Protein AF-A0A6G0AC43-F1 (afdb_monomer)

Solvent-accessible surface area (backbone atoms only — not comparable to full-atom values): 25294 Å² total; per-residue (Å²): 133,87,81,81,83,85,81,82,86,88,82,88,82,82,86,82,89,77,84,90,79,89,85,83,90,79,95,72,93,71,85,92,73,84,80,73,74,79,72,79,78,77,45,27,31,45,36,42,56,58,50,73,42,46,44,82,38,72,40,76,48,42,29,28,39,41,30,72,65,72,34,21,31,39,35,32,30,38,37,45,42,94,38,42,43,80,43,85,93,41,69,48,79,41,47,61,76,77,51,50,76,48,77,45,74,78,47,94,45,34,39,37,39,36,33,37,27,92,76,56,50,52,46,56,79,47,60,51,62,37,39,38,38,39,24,43,30,47,45,67,62,46,78,41,64,35,46,71,43,80,71,42,33,20,28,80,86,68,47,71,59,60,66,47,76,42,65,30,37,42,35,36,32,17,26,33,78,44,62,75,50,64,49,75,72,46,78,38,43,42,88,46,70,51,78,43,80,42,58,42,32,19,78,22,74,27,69,31,45,35,68,42,65,45,41,84,38,90,47,38,40,56,72,53,78,72,68,44,79,33,49,54,70,33,70,48,78,35,41,33,35,40,44,45,76,61,68,45,81,47,75,47,43,37,44,31,34,45,67,26,72,86,51,57,65,37,65,27,41,37,38,34,30,24,38,65,66,18,37,41,31,42,50,67,44,67,36,37,45,68,36,79,29,72,45,39,37,27,38,40,34,72,64,77,34,41,33,43,35,32,30,41,40,46,48,89,44,43,42,76,45,87,92,41,71,40,70,36,88,28,50,71,80,56,45,80,48,78,44,74,81,45,94,43,29,38,36,40,38,44,49,50,89,80,66,56,50,42,54,77,46,62,51,58,45,36,35,35,37,26,35,30,33,85,63,63,47,78,42,63,33,44,70,41,81,65,39,27,21,36,91,85,70,48,74,57,55,66,49,70,42,63,27,35,40,36,30,36,73,66,89,80,78,89,82,87,80,88,76,60,95,90,61,91,80,86,87,81,94,70,87,78,77,87,88,74,93,71,94,63,101,73,85,123

Mean predicted aligned error: 11.79 Å

Sequence (444 aa):
MSLALFVMNETSYTQNSQSSEDLKSNNNKIDLQNISSPSGLAINELHMVSDSGRSGYPISISYSINNTDQFVGFQFDIILPSVLSFVEDSVWLFRKTNHIIIANQINPRTLRIFAYSPTNQPFSGNDGEIVRILFNLNGTSATYNVGLSNVVVSNSSGVNILTGVYPGFVKIISPDISGLTTIDFGEVSVLDTLSYDYQLSNTGNDTLFITEFSSSEIFFWNETLIPQILLPGDNRLFKLKFHNIHKGQHTSVFTVRSNDPDEDPFFINVSASSFAPNYMIVQNAEAFVGDTVTLKINVNNYEPFINFQLDLDFPDSLTFVPNSAVLTNRKQDHLVFEALLAPNKLRLFTFTQNLLPFYGDTGTVVTMNFVAGNDTGIFPLHLSNAILSDSNSQNLIRGTIDGQIHVKPVPTFQLSVTLANGWNMVSIPGKHPLNQNIDTWWAF

Structure (mmCIF, N/CA/C/O backbone):
data_AF-A0A6G0AC43-F1
#
_entry.id   AF-A0A6G0AC43-F1
#
loop_
_atom_site.group_PDB
_atom_site.id
_atom_site.type_symbol
_atom_site.label_atom_id
_atom_site.label_alt_id
_atom_site.label_comp_id
_atom_site.label_asym_id
_atom_site.label_entity_id
_atom_site.label_seq_id
_atom_site.pdbx_PDB_ins_code
_atom_site.Cartn_x
_atom_site.Cartn_y
_atom_site.Cartn_z
_atom_site.occupancy
_atom_site.B_iso_or_equiv
_atom_site.auth_seq_id
_atom_site.auth_comp_id
_atom_site.auth_asym_id
_atom_site.auth_atom_id
_atom_site.pdbx_PDB_model_num
ATOM 1 N N . MET A 1 1 ? 27.208 23.828 -61.104 1.00 37.50 1 MET A N 1
ATOM 2 C CA . MET A 1 1 ? 28.109 22.762 -60.612 1.00 37.50 1 MET A CA 1
ATOM 3 C C . MET A 1 1 ? 27.255 21.526 -60.414 1.00 37.50 1 MET A C 1
ATOM 5 O O . MET A 1 1 ? 26.289 21.596 -59.670 1.00 37.50 1 MET A O 1
ATOM 9 N N . SER A 1 2 ? 27.493 20.496 -61.223 1.00 26.45 2 SER A N 1
ATOM 10 C CA . SER A 1 2 ? 26.553 19.397 -61.470 1.00 26.45 2 SER A CA 1
ATOM 11 C C . SER A 1 2 ? 26.462 18.442 -60.278 1.00 26.45 2 SER A C 1
ATOM 13 O O . SER A 1 2 ? 27.437 17.770 -59.957 1.00 26.45 2 SER A O 1
ATOM 15 N N . LEU A 1 3 ? 25.285 18.382 -59.653 1.00 24.61 3 LEU A N 1
ATOM 16 C CA . LEU A 1 3 ? 24.889 17.362 -58.685 1.00 24.61 3 LEU A CA 1
ATOM 17 C C . LEU A 1 3 ? 24.630 16.062 -59.470 1.00 24.61 3 LEU A C 1
ATOM 19 O O . LEU A 1 3 ? 23.675 15.992 -60.241 1.00 24.61 3 LEU A O 1
ATOM 23 N N . ALA A 1 4 ? 25.499 15.058 -59.344 1.00 26.81 4 ALA A N 1
ATOM 24 C CA . ALA A 1 4 ? 25.262 13.743 -59.935 1.00 26.81 4 ALA A CA 1
ATOM 25 C C . ALA A 1 4 ? 24.375 12.925 -58.985 1.00 26.81 4 ALA A C 1
ATOM 27 O O . ALA A 1 4 ? 24.820 12.461 -57.939 1.00 26.81 4 ALA A O 1
ATOM 28 N N . LEU A 1 5 ? 23.102 12.803 -59.353 1.00 24.59 5 LEU A N 1
ATOM 29 C CA . LEU A 1 5 ? 22.112 11.939 -58.723 1.00 24.59 5 LEU A CA 1
ATOM 30 C C . LEU A 1 5 ? 22.479 10.475 -59.031 1.00 24.59 5 LEU A C 1
ATOM 32 O O . LEU A 1 5 ? 22.369 10.041 -60.176 1.00 24.59 5 LEU A O 1
ATOM 36 N N . PHE A 1 6 ? 22.961 9.731 -58.035 1.00 32.19 6 PHE A N 1
ATOM 37 C CA . PHE A 1 6 ? 23.243 8.298 -58.163 1.00 32.19 6 PHE A CA 1
ATOM 38 C C . PHE A 1 6 ? 21.946 7.516 -57.916 1.00 32.19 6 PHE A C 1
ATOM 40 O O . PHE A 1 6 ? 21.432 7.492 -56.800 1.00 32.19 6 PHE A O 1
ATOM 47 N N . VAL A 1 7 ? 21.400 6.900 -58.965 1.00 25.91 7 VAL A N 1
ATOM 48 C CA . VAL A 1 7 ? 20.282 5.949 -58.883 1.00 25.91 7 VAL A CA 1
ATOM 49 C C . VAL A 1 7 ? 20.880 4.549 -59.027 1.00 25.91 7 VAL A C 1
ATOM 51 O O . VAL A 1 7 ? 21.412 4.222 -60.085 1.00 25.91 7 VAL A O 1
ATOM 54 N N . MET A 1 8 ? 20.841 3.739 -57.965 1.00 33.44 8 MET A N 1
ATOM 55 C CA . MET A 1 8 ? 21.194 2.315 -58.024 1.00 33.44 8 MET A CA 1
ATOM 56 C C . MET A 1 8 ? 19.918 1.492 -58.221 1.00 33.44 8 MET A C 1
ATOM 58 O O . MET A 1 8 ? 18.969 1.627 -57.454 1.00 33.44 8 MET A O 1
ATOM 62 N N . ASN A 1 9 ? 19.899 0.663 -59.266 1.00 25.55 9 ASN A N 1
ATOM 63 C CA . ASN A 1 9 ? 18.805 -0.259 -59.556 1.00 25.55 9 ASN A CA 1
ATOM 64 C C . ASN A 1 9 ? 18.818 -1.438 -58.575 1.00 25.55 9 ASN A C 1
ATOM 66 O O . ASN A 1 9 ? 19.839 -2.107 -58.421 1.00 25.55 9 ASN A O 1
ATOM 70 N N . GLU A 1 10 ? 17.666 -1.720 -57.970 1.00 28.55 10 GLU A N 1
ATOM 71 C CA . GLU A 1 10 ? 17.422 -2.935 -57.196 1.00 28.55 10 GLU A CA 1
ATOM 72 C C . GLU A 1 10 ? 17.066 -4.102 -58.128 1.00 28.55 10 GLU A C 1
ATOM 74 O O . GLU A 1 10 ? 16.187 -3.991 -58.983 1.00 28.55 10 GLU A O 1
ATOM 79 N N . THR A 1 11 ? 17.711 -5.250 -57.937 1.00 28.23 11 THR A N 1
ATOM 80 C CA . THR A 1 11 ? 17.206 -6.545 -58.412 1.00 28.23 11 THR A CA 1
ATOM 81 C C . THR A 1 11 ? 16.903 -7.404 -57.196 1.00 28.23 11 THR A C 1
ATOM 83 O O . THR A 1 11 ? 17.811 -7.796 -56.465 1.00 28.23 11 THR A O 1
ATOM 86 N N . SER A 1 12 ? 15.620 -7.676 -56.974 1.00 26.66 12 SER A N 1
ATOM 87 C CA . SER A 1 12 ? 15.113 -8.558 -55.929 1.00 26.66 12 SER A CA 1
ATOM 88 C C . SER A 1 12 ? 15.375 -10.027 -56.283 1.00 26.66 12 SER A C 1
ATOM 90 O O . SER A 1 12 ? 15.010 -10.496 -57.359 1.00 26.66 12 SER A O 1
ATOM 92 N N . TYR A 1 13 ? 15.994 -10.769 -55.362 1.00 27.77 13 TYR A N 1
ATOM 93 C CA . TYR A 1 13 ? 16.078 -12.231 -55.416 1.00 27.77 13 TYR A CA 1
ATOM 94 C C . TYR A 1 13 ? 14.991 -12.831 -54.518 1.00 27.77 13 TYR A C 1
ATOM 96 O O . TYR A 1 13 ? 15.016 -12.673 -53.300 1.00 27.77 13 TYR A O 1
ATOM 104 N N . THR A 1 14 ? 14.039 -13.546 -55.115 1.00 26.34 14 THR A N 1
ATOM 105 C CA . THR A 1 14 ? 13.104 -14.432 -54.408 1.00 26.34 14 THR A CA 1
ATOM 106 C C . THR A 1 14 ? 13.756 -15.799 -54.199 1.00 26.34 14 THR A C 1
ATOM 108 O O . THR A 1 14 ? 14.090 -16.468 -55.178 1.00 26.34 14 THR A O 1
ATOM 111 N N . GLN A 1 15 ? 13.918 -16.241 -52.949 1.00 28.81 15 GLN A N 1
ATOM 112 C CA . GLN A 1 15 ? 14.259 -17.636 -52.650 1.00 28.81 15 GLN A CA 1
ATOM 113 C C . GLN A 1 15 ? 13.004 -18.516 -52.736 1.00 28.81 15 GLN A C 1
ATOM 115 O O . GLN A 1 15 ? 12.052 -18.322 -51.985 1.00 28.81 15 GLN A O 1
ATOM 120 N N . ASN A 1 16 ? 13.029 -19.505 -53.633 1.00 26.30 16 ASN A N 1
ATOM 121 C CA . ASN A 1 16 ? 12.109 -20.641 -53.616 1.00 26.30 16 ASN A CA 1
ATOM 122 C C . ASN A 1 16 ? 12.672 -21.717 -52.682 1.00 26.30 16 ASN A C 1
ATOM 124 O O . ASN A 1 16 ? 13.723 -22.293 -52.961 1.00 26.30 16 ASN A O 1
ATOM 128 N N . SER A 1 17 ? 11.954 -22.022 -51.606 1.00 26.12 17 SER A N 1
ATOM 129 C CA . SER A 1 17 ? 12.143 -23.246 -50.836 1.00 26.12 17 SER A CA 1
ATOM 130 C C . SER A 1 17 ? 11.384 -24.386 -51.522 1.00 26.12 17 SER A C 1
ATOM 132 O O . SER A 1 17 ? 10.156 -24.402 -51.553 1.00 26.12 17 SER A O 1
ATOM 134 N N . GLN A 1 18 ? 12.107 -25.356 -52.085 1.00 28.08 18 GLN A N 1
ATOM 135 C CA . GLN A 1 18 ? 11.532 -26.658 -52.429 1.00 28.08 18 GLN A CA 1
ATOM 136 C C . GLN A 1 18 ? 12.120 -27.737 -51.526 1.00 28.08 18 GLN A C 1
ATOM 138 O O . GLN A 1 18 ? 13.333 -27.904 -51.409 1.00 28.08 18 GLN A O 1
ATOM 143 N N . SER A 1 19 ? 11.199 -28.424 -50.860 1.00 27.30 19 SER A N 1
ATOM 144 C CA . SER A 1 19 ? 11.381 -29.594 -50.019 1.00 27.30 19 SER A CA 1
ATOM 145 C C . SER A 1 19 ? 11.922 -30.784 -50.806 1.00 27.30 19 SER A C 1
ATOM 147 O O . SER A 1 19 ? 11.539 -31.032 -51.947 1.00 27.30 19 SER A O 1
ATOM 149 N N . SER A 1 20 ? 12.792 -31.528 -50.136 1.00 29.83 20 SER A N 1
ATOM 150 C CA . SER A 1 20 ? 13.384 -32.798 -50.534 1.00 29.83 20 SER A CA 1
ATOM 151 C C . SER A 1 20 ? 12.350 -33.913 -50.693 1.00 29.83 20 SER A C 1
ATOM 153 O O . SER A 1 20 ? 11.671 -34.226 -49.719 1.00 29.83 20 SER A O 1
ATOM 155 N N . GLU A 1 21 ? 12.328 -34.577 -51.850 1.00 29.25 21 GLU A N 1
ATOM 156 C CA . GLU A 1 21 ? 11.859 -35.961 -51.982 1.00 29.25 21 GLU A CA 1
ATOM 157 C C . GLU A 1 21 ? 12.508 -36.649 -53.203 1.00 29.25 21 GLU A C 1
ATOM 159 O O . GLU A 1 21 ? 12.542 -36.108 -54.305 1.00 29.25 21 GLU A O 1
ATOM 164 N N . ASP A 1 22 ? 13.067 -37.832 -52.933 1.00 29.91 22 ASP A N 1
ATOM 165 C CA . ASP A 1 22 ? 13.351 -38.976 -53.809 1.00 29.91 22 ASP A CA 1
ATOM 166 C C . ASP A 1 22 ? 14.054 -38.804 -55.164 1.00 29.91 22 ASP A C 1
ATOM 168 O O . ASP A 1 22 ? 13.419 -38.536 -56.176 1.00 29.91 22 ASP A O 1
ATOM 172 N N . LEU A 1 23 ? 15.318 -39.254 -55.244 1.00 29.19 23 LEU A N 1
ATOM 173 C CA . LEU A 1 23 ? 15.831 -39.939 -56.440 1.00 29.19 23 LEU A CA 1
ATOM 174 C C . LEU A 1 23 ? 16.796 -41.082 -56.072 1.00 29.19 23 LEU A C 1
ATOM 176 O O . LEU A 1 23 ? 17.909 -40.883 -55.586 1.00 29.19 23 LEU A O 1
ATOM 180 N N . LYS A 1 24 ? 16.328 -42.307 -56.338 1.00 32.75 24 LYS A N 1
ATOM 181 C CA . LYS A 1 24 ? 17.086 -43.563 -56.303 1.00 32.75 24 LYS A CA 1
ATOM 182 C C . LYS A 1 24 ? 18.113 -43.627 -57.439 1.00 32.75 24 LYS A C 1
ATOM 184 O O . LYS A 1 24 ? 17.934 -43.059 -58.510 1.00 32.75 24 LYS A O 1
ATOM 189 N N . SER A 1 25 ? 19.161 -44.398 -57.160 1.00 33.25 25 SER A N 1
ATOM 190 C CA . SER A 1 25 ? 20.309 -44.759 -57.992 1.00 33.25 25 SER A CA 1
ATOM 191 C C . SER A 1 25 ? 20.048 -44.912 -59.494 1.00 33.25 25 SER A C 1
ATOM 193 O O . SER A 1 25 ? 19.191 -45.697 -59.895 1.00 33.25 25 SER A O 1
ATOM 195 N N . ASN A 1 26 ? 20.938 -44.337 -60.304 1.00 29.05 26 ASN A N 1
ATOM 196 C CA . ASN A 1 26 ? 21.377 -44.963 -61.547 1.00 29.05 26 ASN A CA 1
ATOM 197 C C . ASN A 1 26 ? 22.855 -44.648 -61.803 1.00 29.05 26 ASN A C 1
ATOM 199 O O . ASN A 1 26 ? 23.250 -43.502 -62.001 1.00 29.05 26 ASN A O 1
ATOM 203 N N . ASN A 1 27 ? 23.662 -45.709 -61.779 1.00 36.22 27 ASN A N 1
ATOM 204 C CA . ASN A 1 27 ? 25.066 -45.709 -62.160 1.00 36.22 27 ASN A CA 1
ATOM 205 C C . ASN A 1 27 ? 25.186 -45.420 -63.657 1.00 36.22 27 ASN A C 1
ATOM 207 O O . ASN A 1 27 ? 24.872 -46.287 -64.466 1.00 36.22 27 ASN A O 1
ATOM 211 N N . ASN A 1 28 ? 25.717 -44.254 -64.016 1.00 31.25 28 ASN A N 1
ATOM 212 C CA . ASN A 1 28 ? 26.385 -44.063 -65.296 1.00 31.25 28 ASN A CA 1
ATOM 213 C C . ASN A 1 28 ? 27.695 -43.314 -65.063 1.00 31.25 28 ASN A C 1
ATOM 215 O O . ASN A 1 28 ? 27.734 -42.196 -64.557 1.00 31.25 28 ASN A O 1
ATOM 219 N N . LYS A 1 29 ? 28.778 -44.009 -65.399 1.00 38.44 29 LYS A N 1
ATOM 220 C CA . LYS A 1 29 ? 30.163 -43.566 -65.321 1.00 38.44 29 LYS A CA 1
ATOM 221 C C . LYS A 1 29 ? 30.362 -42.505 -66.409 1.00 38.44 29 LYS A C 1
ATOM 223 O O . LYS A 1 29 ? 30.454 -42.855 -67.582 1.00 38.44 29 LYS A O 1
ATOM 228 N N . ILE A 1 30 ? 30.353 -41.231 -66.026 1.00 36.25 30 ILE A N 1
ATOM 229 C CA . ILE A 1 30 ? 30.668 -40.105 -66.913 1.00 36.25 30 ILE A CA 1
ATOM 230 C C . ILE A 1 30 ? 32.119 -39.693 -66.651 1.00 36.25 30 ILE A C 1
ATOM 232 O O . ILE A 1 30 ? 32.556 -39.614 -65.503 1.00 36.25 30 ILE A O 1
ATOM 236 N N . ASP A 1 31 ? 32.853 -39.512 -67.745 1.00 34.50 31 ASP A N 1
ATOM 237 C CA . ASP A 1 31 ? 34.265 -39.152 -67.819 1.00 34.50 31 ASP A CA 1
ATOM 238 C C . ASP A 1 31 ? 34.610 -37.926 -66.955 1.00 34.50 31 ASP A C 1
ATOM 240 O O . ASP A 1 31 ? 34.011 -36.857 -67.083 1.00 34.50 31 ASP A O 1
ATOM 244 N N . LEU A 1 32 ? 35.617 -38.082 -66.094 1.00 39.72 32 LEU A N 1
ATOM 245 C CA . LEU A 1 32 ? 36.238 -37.001 -65.331 1.00 39.72 32 LEU A CA 1
ATOM 246 C C . LEU A 1 32 ? 37.143 -36.194 -66.268 1.00 39.72 32 LEU A C 1
ATOM 248 O O . LEU A 1 32 ? 38.332 -36.482 -66.393 1.00 39.72 32 LEU A O 1
ATOM 252 N N . GLN A 1 33 ? 36.592 -35.165 -66.906 1.00 38.75 33 GLN A N 1
ATOM 253 C CA . GLN A 1 33 ? 37.391 -34.103 -67.514 1.00 38.75 33 GLN A CA 1
ATOM 254 C C . GLN A 1 33 ? 37.023 -32.751 -66.896 1.00 38.75 33 GLN A C 1
ATOM 256 O O . GLN A 1 33 ? 35.905 -32.270 -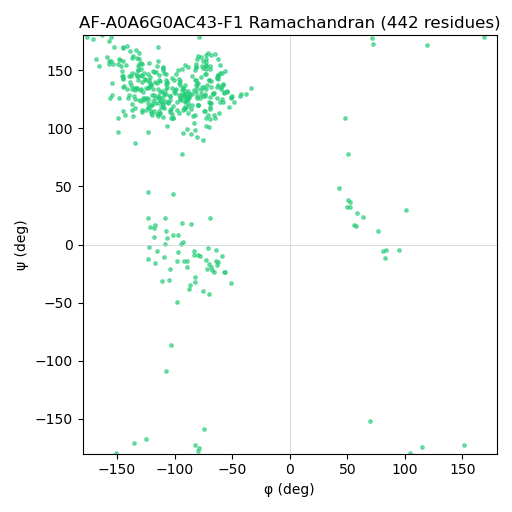67.037 1.00 38.75 33 GLN A O 1
ATOM 261 N N . ASN A 1 34 ? 38.008 -32.166 -66.206 1.00 43.19 34 ASN A N 1
ATOM 262 C CA . ASN A 1 34 ? 38.091 -30.774 -65.762 1.00 43.19 34 ASN A CA 1
ATOM 263 C C . ASN A 1 34 ? 36.875 -30.205 -65.014 1.00 43.19 34 ASN A C 1
ATOM 265 O O . ASN A 1 34 ? 36.153 -29.355 -65.527 1.00 43.19 34 ASN A O 1
ATOM 269 N N . ILE A 1 35 ? 36.755 -30.552 -63.731 1.00 37.00 35 ILE A N 1
ATOM 270 C CA . ILE A 1 35 ? 36.163 -29.631 -62.756 1.00 37.00 35 ILE A CA 1
ATOM 271 C C . ILE A 1 35 ? 37.330 -28.849 -62.160 1.00 37.00 35 ILE A C 1
ATOM 273 O O . ILE A 1 35 ? 38.011 -29.317 -61.249 1.00 37.00 35 ILE A O 1
ATOM 277 N N . SER A 1 36 ? 37.590 -27.661 -62.705 1.00 37.78 36 SER A N 1
ATOM 278 C CA . SER A 1 36 ? 38.231 -26.613 -61.919 1.00 37.78 36 SER A CA 1
ATOM 279 C C . SER A 1 36 ? 37.401 -26.458 -60.649 1.00 37.78 36 SER A C 1
ATOM 281 O O . SER A 1 36 ? 36.207 -26.163 -60.732 1.00 37.78 36 SER A O 1
ATOM 283 N N . SER A 1 37 ? 38.010 -26.715 -59.494 1.00 34.62 37 SER A N 1
ATOM 284 C CA . SER A 1 37 ? 37.449 -26.373 -58.191 1.00 34.62 37 SER A CA 1
ATOM 285 C C . SER A 1 37 ? 36.849 -24.967 -58.275 1.00 34.62 37 SER A C 1
ATOM 287 O O . SER A 1 37 ? 37.535 -24.069 -58.776 1.00 34.62 37 SER A O 1
ATOM 289 N N . PRO A 1 38 ? 35.588 -24.747 -57.855 1.00 43.84 38 PRO A N 1
ATOM 290 C CA . PRO A 1 38 ? 35.050 -23.402 -57.853 1.00 43.84 38 PRO A CA 1
ATOM 291 C C . PRO A 1 38 ? 35.969 -22.566 -56.964 1.00 43.84 38 PRO A C 1
ATOM 293 O O . PRO A 1 38 ? 36.236 -22.918 -55.813 1.00 43.84 38 PRO A O 1
ATOM 296 N N . SER A 1 39 ? 36.517 -21.509 -57.560 1.00 49.12 39 SER A N 1
ATOM 297 C CA . SER A 1 39 ? 37.149 -20.395 -56.867 1.00 49.12 39 SER A CA 1
ATOM 298 C C . SER A 1 39 ? 36.356 -20.096 -55.599 1.00 49.12 39 SER A C 1
ATOM 300 O O . SER A 1 39 ? 35.130 -19.995 -55.681 1.00 49.12 39 SER A O 1
ATOM 302 N N . GLY A 1 40 ? 37.039 -20.008 -54.452 1.00 54.56 40 GLY A N 1
ATOM 303 C CA . GLY A 1 40 ? 36.403 -19.718 -53.167 1.00 54.56 40 GLY A CA 1
ATOM 304 C C . GLY A 1 40 ? 35.380 -18.597 -53.325 1.00 54.56 40 GLY A C 1
ATOM 305 O O . GLY A 1 40 ? 35.679 -17.577 -53.944 1.00 54.56 40 GLY A O 1
ATOM 306 N N . LEU A 1 41 ? 34.153 -18.840 -52.861 1.00 73.44 41 LEU A N 1
ATOM 307 C CA . LEU A 1 41 ? 33.076 -17.859 -52.936 1.00 73.44 41 LEU A CA 1
ATOM 308 C C . LEU A 1 41 ? 33.564 -16.559 -52.287 1.00 73.44 41 LEU A C 1
ATOM 310 O O . LEU A 1 41 ? 34.132 -16.604 -51.196 1.00 73.44 41 LEU A O 1
ATOM 314 N N . ALA A 1 42 ? 33.380 -15.424 -52.966 1.00 82.25 42 ALA A N 1
ATOM 315 C CA . ALA A 1 42 ? 33.638 -14.129 -52.354 1.00 82.25 42 ALA A CA 1
ATOM 316 C C . ALA A 1 42 ? 32.737 -13.979 -51.118 1.00 82.25 42 ALA A C 1
ATOM 318 O O . ALA A 1 42 ? 31.559 -14.335 -51.168 1.00 82.25 42 ALA A O 1
ATOM 319 N N . ILE A 1 43 ? 33.294 -13.496 -50.011 1.00 92.00 43 ILE A N 1
ATOM 320 C CA . ILE A 1 43 ? 32.584 -13.273 -48.749 1.00 92.00 43 ILE A CA 1
ATOM 321 C C . ILE A 1 43 ? 32.699 -11.787 -48.463 1.00 92.00 43 ILE A C 1
ATOM 323 O O . ILE A 1 43 ? 33.795 -11.323 -48.190 1.00 92.00 43 ILE A O 1
ATOM 327 N N . ASN A 1 44 ? 31.595 -11.051 -48.539 1.00 96.44 44 ASN A N 1
ATOM 328 C CA . ASN A 1 44 ? 31.496 -9.638 -48.187 1.00 96.44 44 ASN A CA 1
ATOM 329 C C . ASN A 1 44 ? 30.226 -9.451 -47.347 1.00 96.44 44 ASN A C 1
ATOM 331 O O . ASN A 1 44 ? 29.139 -9.215 -47.876 1.00 96.44 44 ASN A O 1
ATOM 335 N N . GLU A 1 45 ? 30.338 -9.625 -46.039 1.00 97.94 45 GLU A N 1
ATOM 336 C CA . GLU A 1 45 ? 29.198 -9.745 -45.132 1.00 97.94 45 GLU A CA 1
ATOM 337 C C . GLU A 1 45 ? 29.191 -8.625 -44.100 1.00 97.94 45 GLU A C 1
ATOM 339 O O . GLU A 1 45 ? 30.219 -8.364 -43.478 1.00 97.94 45 GLU A O 1
ATOM 344 N N . LEU A 1 46 ? 28.031 -8.005 -43.875 1.00 98.31 46 LEU A N 1
ATOM 345 C CA . LEU A 1 46 ? 27.823 -7.051 -42.784 1.00 98.31 46 LEU A CA 1
ATOM 346 C C . LEU A 1 46 ? 27.278 -7.779 -41.552 1.00 98.31 46 LEU A C 1
ATOM 348 O O . LEU A 1 46 ? 26.259 -8.465 -41.636 1.00 98.31 46 LEU A O 1
ATOM 352 N N . HIS A 1 47 ? 27.909 -7.562 -40.403 1.00 98.31 47 HIS A N 1
ATOM 353 C CA . HIS A 1 47 ? 27.518 -8.144 -39.122 1.00 98.31 47 HIS A CA 1
ATOM 354 C C . HIS A 1 47 ? 27.268 -7.042 -38.094 1.00 98.31 47 HIS A C 1
ATOM 356 O O . HIS A 1 47 ? 28.070 -6.119 -37.955 1.00 98.31 47 HIS A O 1
ATOM 362 N N . MET A 1 48 ? 26.172 -7.148 -37.346 1.00 97.88 48 MET A N 1
ATOM 363 C CA . MET A 1 48 ? 25.991 -6.402 -36.101 1.00 97.88 48 MET A CA 1
ATOM 364 C C . MET A 1 48 ? 26.443 -7.265 -34.921 1.00 97.88 48 MET A C 1
ATOM 366 O O . MET A 1 48 ? 26.026 -8.415 -34.786 1.00 97.88 48 MET A O 1
ATOM 370 N N . VAL A 1 49 ? 27.235 -6.692 -34.017 1.00 96.06 49 VAL A N 1
ATOM 371 C CA . VAL A 1 49 ? 27.577 -7.340 -32.747 1.00 96.06 49 VAL A CA 1
ATOM 372 C C . VAL A 1 49 ? 26.408 -7.166 -31.776 1.00 96.06 49 VAL A C 1
ATOM 374 O O . VAL A 1 49 ? 26.019 -6.040 -31.469 1.00 96.06 49 VAL A O 1
ATOM 377 N N . SER A 1 50 ? 25.830 -8.278 -31.314 1.00 96.56 50 SER A N 1
ATOM 378 C CA . SER A 1 50 ? 24.796 -8.237 -30.271 1.00 96.56 50 SER A CA 1
ATOM 379 C C . SER A 1 50 ? 25.415 -7.845 -28.932 1.00 96.56 50 SER A C 1
ATOM 381 O O . SER A 1 50 ? 26.514 -8.297 -28.615 1.00 96.56 50 SER A O 1
ATOM 383 N N . ASP A 1 51 ? 24.710 -7.033 -28.149 1.00 95.88 51 ASP A N 1
ATOM 384 C CA . ASP A 1 51 ? 25.251 -6.449 -26.917 1.00 95.88 51 ASP A CA 1
ATOM 385 C C . ASP A 1 51 ? 24.202 -6.407 -25.793 1.00 95.88 51 ASP A C 1
ATOM 387 O O . ASP A 1 51 ? 23.020 -6.702 -26.001 1.00 95.88 51 ASP A O 1
ATOM 391 N N . SER A 1 52 ? 24.621 -6.066 -24.578 1.00 96.25 52 SER A N 1
ATOM 392 C CA . SER A 1 52 ? 23.742 -5.912 -23.422 1.00 96.25 52 SER A CA 1
ATOM 393 C C . SER A 1 52 ? 24.003 -4.612 -22.675 1.00 96.25 52 SER A C 1
ATOM 395 O O . SER A 1 52 ? 25.151 -4.216 -22.495 1.00 96.25 52 SER A O 1
ATOM 397 N N . GLY A 1 53 ? 22.940 -3.976 -22.191 1.00 96.06 53 GLY A N 1
ATOM 398 C CA . GLY A 1 53 ? 23.032 -2.725 -21.447 1.00 96.06 53 GLY A CA 1
ATOM 399 C C . GLY A 1 53 ? 21.996 -2.616 -20.336 1.00 96.06 53 GLY A C 1
ATOM 400 O O . GLY A 1 53 ? 21.075 -3.426 -20.226 1.00 96.06 53 GLY A O 1
ATOM 401 N N . ARG A 1 54 ? 22.176 -1.595 -19.500 1.00 96.44 54 ARG A N 1
ATOM 402 C CA . ARG A 1 54 ? 21.274 -1.246 -18.399 1.00 96.44 54 ARG A CA 1
ATOM 403 C C . ARG A 1 54 ? 20.305 -0.169 -18.868 1.00 96.44 54 ARG A C 1
ATOM 405 O O . ARG A 1 54 ? 20.737 0.774 -19.531 1.00 96.44 54 ARG A O 1
ATOM 412 N N . SER A 1 55 ? 19.029 -0.290 -18.519 1.00 97.38 55 SER A N 1
ATOM 413 C CA . SER A 1 55 ? 18.046 0.763 -18.800 1.00 97.38 55 SER A CA 1
ATOM 414 C C . SER A 1 55 ? 18.469 2.093 -18.158 1.00 97.38 55 SER A C 1
ATOM 416 O O . SER A 1 55 ? 18.994 2.105 -17.044 1.00 97.38 55 SER A O 1
ATOM 418 N N . GLY A 1 56 ? 18.309 3.206 -18.875 1.00 95.00 56 GLY A N 1
ATOM 419 C CA . GLY A 1 56 ? 18.740 4.539 -18.439 1.00 95.00 56 GLY A CA 1
ATOM 420 C C . GLY A 1 56 ? 20.213 4.869 -18.710 1.00 95.00 56 GLY A C 1
ATOM 421 O O . GLY A 1 56 ? 20.627 6.007 -18.487 1.00 95.00 56 GLY A O 1
ATOM 422 N N . TYR A 1 57 ? 21.013 3.923 -19.217 1.00 96.44 57 TYR A N 1
ATOM 423 C CA . TYR A 1 57 ? 22.422 4.136 -19.565 1.00 96.44 57 TYR A CA 1
ATOM 424 C C . TYR A 1 57 ? 22.643 4.014 -21.078 1.00 96.44 57 TYR A C 1
ATOM 426 O O . TYR A 1 57 ? 21.989 3.208 -21.735 1.00 96.44 57 TYR A O 1
ATOM 434 N N . PRO A 1 58 ? 23.567 4.783 -21.677 1.00 97.25 58 PRO A N 1
ATOM 435 C CA . PRO A 1 58 ? 23.856 4.648 -23.099 1.00 97.25 58 PRO A CA 1
ATOM 436 C C . PRO A 1 58 ? 24.566 3.321 -23.420 1.00 97.25 58 PRO A C 1
ATOM 438 O O . PRO A 1 58 ? 25.331 2.798 -22.607 1.00 97.25 58 PRO A O 1
ATOM 441 N N . ILE A 1 59 ? 24.355 2.808 -24.634 1.00 97.88 59 ILE A N 1
ATOM 442 C CA . ILE A 1 59 ? 24.981 1.592 -25.174 1.00 97.88 59 ILE A CA 1
ATOM 443 C C . ILE A 1 59 ? 25.674 1.888 -26.510 1.00 97.88 59 ILE A C 1
ATOM 445 O O . ILE A 1 59 ? 25.175 2.673 -27.316 1.00 97.88 59 ILE A O 1
ATOM 449 N N . SER A 1 60 ? 26.836 1.272 -26.747 1.00 97.31 60 SER A N 1
ATOM 450 C CA . SER A 1 60 ? 27.581 1.390 -28.008 1.00 97.31 60 SER A CA 1
ATOM 451 C C . SER A 1 60 ? 27.412 0.133 -28.853 1.00 97.31 60 SER A C 1
ATOM 453 O O . SER A 1 60 ? 27.902 -0.922 -28.474 1.00 97.31 60 SER A O 1
ATOM 455 N N . ILE A 1 61 ? 26.786 0.243 -30.024 1.00 97.94 61 ILE A N 1
ATOM 456 C CA . ILE A 1 61 ? 26.593 -0.893 -30.934 1.00 97.94 61 ILE A CA 1
ATOM 457 C C . ILE A 1 61 ? 27.647 -0.844 -32.037 1.00 97.94 61 ILE A C 1
ATOM 459 O O . ILE A 1 61 ? 27.838 0.191 -32.683 1.00 97.94 61 ILE A O 1
ATOM 463 N N . SER A 1 62 ? 28.314 -1.977 -32.250 1.00 98.19 62 SER A N 1
ATOM 464 C CA . SER A 1 62 ? 29.391 -2.126 -33.231 1.00 98.19 62 SER A CA 1
ATOM 465 C C . SER A 1 62 ? 28.928 -2.944 -34.435 1.00 98.19 62 SER A C 1
ATOM 467 O O . SER A 1 62 ? 28.208 -3.934 -34.295 1.00 98.19 62 SER A O 1
ATOM 469 N N . TYR A 1 63 ? 29.384 -2.544 -35.617 1.00 98.38 63 TYR A N 1
ATOM 470 C CA . TYR A 1 63 ? 29.144 -3.223 -36.885 1.00 98.38 63 TYR A CA 1
ATOM 471 C C . TYR A 1 63 ? 30.487 -3.573 -37.517 1.00 98.38 63 TYR A C 1
ATOM 473 O O . TYR A 1 63 ? 31.398 -2.739 -37.548 1.00 98.38 63 TYR A O 1
ATOM 481 N N . SER A 1 64 ? 30.620 -4.790 -38.030 1.00 98.25 64 SER A N 1
ATOM 482 C CA . SER A 1 64 ? 31.820 -5.284 -38.707 1.00 98.25 64 SER A CA 1
ATOM 483 C C . SER A 1 64 ? 31.502 -5.737 -40.125 1.00 98.25 64 SER A C 1
ATOM 485 O O . SER A 1 64 ? 30.363 -6.074 -40.450 1.00 98.25 64 SER A O 1
ATOM 487 N N . ILE A 1 65 ? 32.523 -5.727 -40.982 1.00 98.25 65 ILE A N 1
ATOM 488 C CA . ILE A 1 65 ? 32.440 -6.327 -42.314 1.00 98.25 65 ILE A CA 1
ATOM 489 C C . ILE A 1 65 ? 33.543 -7.368 -42.465 1.00 98.25 65 ILE A C 1
ATOM 491 O O . ILE A 1 65 ? 34.722 -7.032 -42.344 1.00 98.25 65 ILE A O 1
ATOM 495 N N . ASN A 1 66 ? 33.160 -8.592 -42.813 1.00 97.56 66 ASN A N 1
ATOM 496 C CA . ASN A 1 66 ? 34.083 -9.607 -43.321 1.00 97.56 66 ASN A CA 1
ATOM 497 C C . ASN A 1 66 ? 34.147 -9.454 -44.833 1.00 97.56 66 ASN A C 1
ATOM 499 O O . ASN A 1 66 ? 33.095 -9.471 -45.464 1.00 97.56 66 ASN A O 1
ATOM 503 N N . ASN A 1 67 ? 35.331 -9.288 -45.417 1.00 96.88 67 ASN A N 1
ATOM 504 C CA . ASN A 1 67 ? 35.474 -9.060 -46.853 1.00 96.88 67 ASN A CA 1
ATOM 505 C C . ASN A 1 67 ? 36.668 -9.814 -47.456 1.00 96.88 67 ASN A C 1
ATOM 507 O O . ASN A 1 67 ? 37.805 -9.678 -47.006 1.00 96.88 67 ASN A O 1
ATOM 511 N N . THR A 1 68 ? 36.425 -10.560 -48.530 1.00 96.19 68 THR A N 1
ATOM 512 C CA . THR A 1 68 ? 37.468 -11.082 -49.423 1.00 96.19 68 THR A CA 1
ATOM 513 C C . THR A 1 68 ? 37.821 -10.059 -50.493 1.00 96.19 68 THR A C 1
ATOM 515 O O . THR A 1 68 ? 38.989 -9.942 -50.861 1.00 96.19 68 THR A O 1
ATOM 518 N N . ASP A 1 69 ? 36.831 -9.290 -50.957 1.00 95.88 69 ASP A N 1
ATOM 519 C CA . ASP A 1 69 ? 37.029 -8.233 -51.943 1.00 95.88 69 ASP A CA 1
ATOM 520 C C . ASP A 1 69 ? 37.258 -6.884 -51.257 1.00 95.88 69 ASP A C 1
ATOM 522 O O . ASP A 1 69 ? 36.770 -6.608 -50.160 1.00 95.88 69 ASP A O 1
ATOM 526 N N . GLN A 1 70 ? 38.007 -5.996 -51.909 1.00 96.25 70 GLN A N 1
ATOM 527 C CA . GLN A 1 70 ? 38.147 -4.625 -51.426 1.00 96.25 70 GLN A CA 1
ATOM 528 C C . GLN A 1 70 ? 36.855 -3.834 -51.665 1.00 96.25 70 GLN A C 1
ATOM 530 O O . GLN A 1 70 ? 36.321 -3.814 -52.776 1.00 96.25 70 GLN A O 1
ATOM 535 N N . PHE A 1 71 ? 36.406 -3.108 -50.642 1.00 97.81 71 PHE A N 1
ATOM 536 C CA . PHE A 1 71 ? 35.292 -2.166 -50.729 1.00 97.81 71 PHE A CA 1
ATOM 537 C C . PHE A 1 71 ? 35.767 -0.742 -50.420 1.00 97.81 71 PHE A C 1
ATOM 539 O O . PHE A 1 71 ? 36.703 -0.538 -49.646 1.00 97.81 71 PHE A O 1
ATOM 546 N N . VAL A 1 72 ? 35.129 0.245 -51.049 1.00 98.19 72 VAL A N 1
ATOM 547 C CA . VAL A 1 72 ? 35.453 1.684 -50.914 1.00 98.19 72 VAL A CA 1
ATOM 548 C C . VAL A 1 72 ? 34.316 2.482 -50.268 1.00 98.19 72 VAL A C 1
ATOM 550 O O . VAL A 1 72 ? 34.445 3.681 -50.014 1.00 98.19 72 VAL A O 1
ATOM 553 N N . GLY A 1 73 ? 33.179 1.826 -50.028 1.00 98.06 73 GLY A N 1
ATOM 554 C CA . GLY A 1 73 ? 32.004 2.432 -49.426 1.00 98.06 73 GLY A CA 1
ATOM 555 C C . GLY A 1 73 ? 30.972 1.396 -49.005 1.00 98.06 73 GLY A C 1
ATOM 556 O O . GLY A 1 73 ? 30.986 0.257 -49.476 1.00 98.06 73 GLY A O 1
ATOM 557 N N . PHE A 1 74 ? 30.088 1.798 -48.103 1.00 98.56 74 PHE A N 1
ATOM 558 C CA . PHE A 1 74 ? 28.934 1.015 -47.685 1.00 98.56 74 PHE A CA 1
ATOM 559 C C . PHE A 1 74 ? 27.767 1.929 -47.308 1.00 98.56 74 PHE A C 1
ATOM 561 O O . PHE A 1 74 ? 27.961 3.099 -46.970 1.00 98.56 74 PHE A O 1
ATOM 568 N N . GLN A 1 75 ? 26.564 1.369 -47.327 1.00 98.50 75 GLN A N 1
ATOM 569 C CA . GLN A 1 75 ? 25.345 1.956 -46.785 1.00 98.50 75 GLN A CA 1
ATOM 570 C C . GLN A 1 75 ? 24.539 0.866 -46.084 1.00 98.50 75 GLN A C 1
ATOM 572 O O . GLN A 1 75 ? 24.515 -0.268 -46.549 1.00 98.50 75 GLN A O 1
ATOM 577 N N . PHE A 1 76 ? 23.852 1.206 -45.001 1.00 98.56 76 PHE A N 1
ATOM 578 C CA . PHE A 1 76 ? 22.782 0.390 -44.438 1.00 98.56 76 PHE A CA 1
ATOM 579 C C . PHE A 1 76 ? 21.835 1.239 -43.593 1.00 98.56 76 PHE A C 1
ATOM 581 O O . PHE A 1 76 ? 22.219 2.273 -43.048 1.00 98.56 76 PHE A O 1
ATOM 588 N N . ASP A 1 77 ? 20.604 0.763 -43.457 1.00 98.69 77 ASP A N 1
ATOM 589 C CA . ASP A 1 77 ? 19.609 1.298 -42.539 1.00 98.69 77 ASP A CA 1
ATOM 590 C C . ASP A 1 77 ? 19.484 0.379 -41.328 1.00 98.69 77 ASP A C 1
ATOM 592 O O . ASP A 1 77 ? 19.248 -0.824 -41.463 1.00 98.69 77 ASP A O 1
ATOM 596 N N . ILE A 1 78 ? 19.594 0.966 -40.143 1.00 98.44 78 ILE A N 1
ATOM 597 C CA . ILE A 1 78 ? 19.336 0.308 -38.867 1.00 98.44 78 ILE A CA 1
ATOM 598 C C . ILE A 1 78 ? 17.866 0.527 -38.520 1.00 98.44 78 ILE A C 1
ATOM 600 O O . ILE A 1 78 ? 17.413 1.670 -38.402 1.00 98.44 78 ILE A O 1
ATOM 604 N N . ILE A 1 79 ? 17.128 -0.563 -38.329 1.00 98.00 79 ILE A N 1
ATOM 605 C CA . ILE A 1 79 ? 15.750 -0.547 -37.838 1.00 98.00 79 ILE A CA 1
ATOM 606 C C . ILE A 1 79 ? 15.811 -0.604 -36.310 1.00 98.00 79 ILE A C 1
ATOM 608 O O . ILE A 1 79 ? 16.019 -1.669 -35.722 1.00 98.00 79 ILE A O 1
ATOM 612 N N . LEU A 1 80 ? 15.663 0.556 -35.673 1.00 97.31 80 LEU A N 1
ATOM 613 C CA . LEU A 1 80 ? 15.807 0.711 -34.229 1.00 97.31 80 LEU A CA 1
ATOM 614 C C . LEU A 1 80 ? 14.573 0.153 -33.503 1.00 97.31 80 LEU A C 1
ATOM 616 O O . LEU A 1 80 ? 13.454 0.559 -33.834 1.00 97.31 80 LEU A O 1
ATOM 620 N N . PRO A 1 81 ? 14.720 -0.736 -32.500 1.00 96.88 81 PRO A N 1
ATOM 621 C CA . PRO A 1 81 ? 13.659 -1.026 -31.540 1.00 96.88 81 PRO A CA 1
ATOM 622 C C . PRO A 1 81 ? 13.310 0.242 -30.736 1.00 96.88 81 PRO A C 1
ATOM 624 O O . PRO A 1 81 ? 14.109 1.169 -30.657 1.00 96.88 81 PRO A O 1
ATOM 627 N N . SER A 1 82 ? 12.119 0.302 -30.126 1.00 95.62 82 SER A N 1
ATOM 628 C CA . SER A 1 82 ? 11.631 1.513 -29.431 1.00 95.62 82 SER A CA 1
ATOM 629 C C . SER A 1 82 ? 12.490 1.904 -28.234 1.00 95.62 82 SER A C 1
ATOM 631 O O . SER A 1 82 ? 12.406 3.034 -27.773 1.00 95.62 82 SER A O 1
ATOM 633 N N . VAL A 1 83 ? 13.302 0.964 -27.754 1.00 96.88 83 VAL A N 1
ATOM 634 C CA . VAL A 1 83 ? 14.195 1.127 -26.612 1.00 96.88 83 VAL A CA 1
ATOM 635 C C . VAL A 1 83 ? 15.528 1.794 -26.952 1.00 96.88 83 VAL A C 1
ATOM 637 O O . VAL A 1 83 ? 16.286 2.110 -26.041 1.00 96.88 83 VAL A O 1
ATOM 640 N N . LEU A 1 84 ? 15.834 1.992 -28.241 1.00 97.56 84 LEU A N 1
ATOM 641 C CA . LEU A 1 84 ? 17.044 2.672 -28.701 1.00 97.56 84 LEU A CA 1
ATOM 642 C C . LEU A 1 84 ? 16.696 4.021 -29.328 1.00 97.56 84 LEU A C 1
ATOM 644 O O . LEU A 1 84 ? 15.940 4.088 -30.296 1.00 97.56 84 LEU A O 1
ATOM 648 N N . SER A 1 85 ? 17.334 5.083 -28.844 1.00 96.88 85 SER A N 1
ATOM 649 C CA . SER A 1 85 ? 17.348 6.388 -29.514 1.00 96.88 85 SER A CA 1
ATOM 650 C C . SER A 1 85 ? 18.782 6.777 -29.855 1.00 96.88 85 SER A C 1
ATOM 652 O O . SER A 1 85 ? 19.645 6.746 -28.976 1.00 96.88 85 SER A O 1
ATOM 654 N N . PHE A 1 86 ? 19.043 7.146 -31.107 1.00 97.50 86 PHE A N 1
ATOM 655 C CA . PHE A 1 86 ? 20.368 7.574 -31.555 1.00 97.50 86 PHE A CA 1
ATOM 656 C C . PHE A 1 86 ? 20.822 8.837 -30.818 1.00 97.50 86 PHE A C 1
ATOM 658 O O . PHE A 1 86 ? 20.034 9.762 -30.620 1.00 97.50 86 PHE A O 1
ATOM 665 N N . VAL A 1 87 ? 22.092 8.870 -30.416 1.00 97.25 87 VAL A N 1
ATOM 666 C CA . VAL A 1 87 ? 22.730 10.081 -29.895 1.00 97.25 87 VAL A CA 1
ATOM 667 C C . VAL A 1 87 ? 23.391 10.791 -31.074 1.00 97.25 87 VAL A C 1
ATOM 669 O O . VAL A 1 87 ? 24.275 10.223 -31.709 1.00 97.25 87 VAL A O 1
ATOM 672 N N . GLU A 1 88 ? 22.969 12.008 -31.406 1.00 94.06 88 GLU A N 1
ATOM 673 C CA . GLU A 1 88 ? 23.545 12.739 -32.544 1.00 94.06 88 GLU A CA 1
ATOM 674 C C . GLU A 1 88 ? 25.070 12.903 -32.412 1.00 94.06 88 GLU A C 1
ATOM 676 O O . GLU A 1 88 ? 25.621 12.932 -31.310 1.00 94.06 88 GLU A O 1
ATOM 681 N N . ASP A 1 89 ? 25.757 12.937 -33.557 1.00 92.06 89 ASP A N 1
ATOM 682 C CA . ASP A 1 89 ? 27.220 13.050 -33.671 1.00 92.06 89 ASP A CA 1
ATOM 683 C C . ASP A 1 89 ? 28.044 11.950 -32.964 1.00 92.06 89 ASP A C 1
ATOM 685 O O . ASP A 1 89 ? 29.261 12.068 -32.812 1.00 92.06 89 ASP A O 1
ATOM 689 N N . SER A 1 90 ? 27.421 10.829 -32.587 1.00 96.62 90 SER A N 1
ATOM 690 C CA . SER A 1 90 ? 28.070 9.728 -31.856 1.00 96.62 90 SER A CA 1
ATOM 691 C C . SER A 1 90 ? 28.460 8.528 -32.733 1.00 96.62 90 SER A C 1
ATOM 693 O O . SER A 1 90 ? 28.249 7.364 -32.382 1.00 96.62 90 SER A O 1
ATOM 695 N N . VAL A 1 91 ? 29.023 8.802 -33.912 1.00 97.94 91 VAL A N 1
ATOM 696 C CA . VAL A 1 91 ? 29.403 7.761 -34.878 1.00 97.94 91 VAL A CA 1
ATOM 697 C C . VAL A 1 91 ? 30.897 7.775 -35.143 1.00 97.94 91 VAL A C 1
ATOM 699 O O . VAL A 1 91 ? 31.465 8.770 -35.593 1.00 97.94 91 VAL A O 1
ATOM 702 N N . TRP A 1 92 ? 31.533 6.630 -34.919 1.00 98.19 92 TRP A N 1
ATOM 703 C CA . TRP A 1 92 ? 32.959 6.434 -35.146 1.00 98.19 92 TRP A CA 1
ATOM 704 C C . TRP A 1 92 ? 33.175 5.447 -36.287 1.00 98.19 92 TRP A C 1
ATOM 706 O O . TRP A 1 92 ? 32.640 4.340 -36.270 1.00 98.19 92 TRP A O 1
ATOM 716 N N . LEU A 1 93 ? 33.965 5.860 -37.281 1.00 98.31 93 LEU A N 1
ATOM 717 C CA . LEU A 1 93 ? 34.328 5.042 -38.438 1.00 98.31 93 LEU A CA 1
ATOM 718 C C . LEU A 1 93 ? 35.736 4.461 -38.272 1.00 98.31 93 LEU A C 1
ATOM 720 O O . LEU A 1 93 ? 36.702 5.191 -38.026 1.00 98.31 93 LEU A O 1
ATOM 724 N N . PHE A 1 94 ? 35.849 3.158 -38.497 1.00 98.31 94 PHE A N 1
ATOM 725 C CA . PHE A 1 94 ? 37.069 2.366 -38.384 1.00 98.31 94 PHE A CA 1
ATOM 726 C 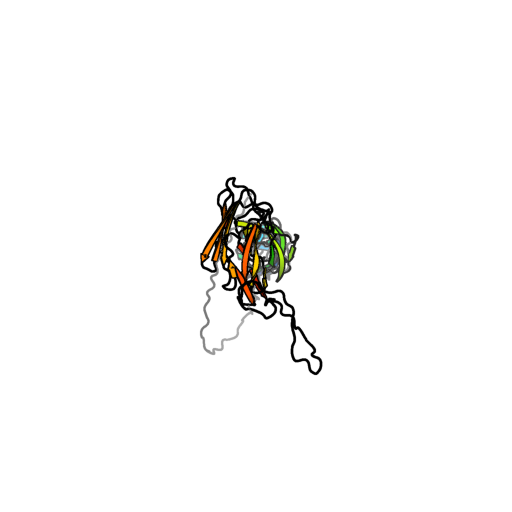C . PHE A 1 94 ? 37.498 1.833 -39.751 1.00 98.31 94 PHE A C 1
ATOM 728 O O . PHE A 1 94 ? 36.792 1.986 -40.748 1.00 98.31 94 PHE A O 1
ATOM 735 N N . ARG A 1 95 ? 38.711 1.268 -39.818 1.00 97.31 95 ARG A N 1
ATOM 736 C CA . ARG A 1 95 ? 39.319 0.728 -41.053 1.00 97.31 95 ARG A CA 1
ATOM 737 C C . ARG A 1 95 ? 39.402 1.739 -42.211 1.00 97.31 95 ARG A C 1
ATOM 739 O O . ARG A 1 95 ? 39.607 1.372 -43.363 1.00 97.31 95 ARG A O 1
ATOM 746 N N . LYS A 1 96 ? 39.261 3.033 -41.914 1.00 97.38 96 LYS A N 1
ATOM 747 C CA . LYS A 1 96 ? 39.234 4.115 -42.899 1.00 97.38 96 LYS A CA 1
ATOM 748 C C . LYS A 1 96 ? 40.626 4.644 -43.225 1.00 97.38 96 LYS A C 1
ATOM 750 O O . LYS A 1 96 ? 41.506 4.704 -42.371 1.00 97.38 96 LYS A O 1
ATOM 755 N N . THR A 1 97 ? 40.757 5.176 -44.432 1.00 94.94 97 THR A N 1
ATOM 756 C CA . THR A 1 97 ? 41.844 6.078 -44.843 1.00 94.94 97 THR A CA 1
ATOM 757 C C . THR A 1 97 ? 41.338 7.525 -44.888 1.00 94.94 97 THR A C 1
ATOM 759 O O . THR A 1 97 ? 41.374 8.230 -43.880 1.00 94.94 97 THR A O 1
ATOM 762 N N . ASN A 1 98 ? 40.762 7.945 -46.016 1.00 96.69 98 ASN A N 1
ATOM 763 C CA . ASN A 1 98 ? 40.149 9.260 -46.232 1.00 96.69 98 ASN A CA 1
ATOM 764 C C . ASN A 1 98 ? 38.613 9.206 -46.306 1.00 96.69 98 ASN A C 1
ATOM 766 O O . ASN A 1 98 ? 37.989 10.066 -46.924 1.00 96.69 98 ASN A O 1
ATOM 770 N N . HIS A 1 99 ? 38.015 8.167 -45.725 1.00 98.38 99 HIS A N 1
ATOM 771 C CA . HIS A 1 99 ? 36.578 7.965 -45.809 1.00 98.38 99 HIS A CA 1
ATOM 772 C C . HIS A 1 99 ? 35.837 8.954 -44.918 1.00 98.38 99 HIS A C 1
ATOM 774 O O . HIS A 1 99 ? 36.307 9.314 -43.833 1.00 98.38 99 HIS A O 1
ATOM 780 N N . ILE A 1 100 ? 34.661 9.342 -45.386 1.00 97.69 100 ILE A N 1
ATOM 781 C CA . ILE A 1 100 ? 33.696 10.172 -44.674 1.00 97.69 100 ILE A CA 1
ATOM 782 C C . ILE A 1 100 ? 32.551 9.256 -44.256 1.00 97.69 100 ILE A C 1
ATOM 784 O O . ILE A 1 100 ? 32.149 8.407 -45.048 1.00 97.69 100 ILE A O 1
ATOM 788 N N . ILE A 1 101 ? 32.042 9.420 -43.035 1.00 97.88 101 ILE A N 1
ATOM 789 C CA . ILE A 1 101 ? 30.829 8.753 -42.555 1.00 97.88 101 ILE A CA 1
ATOM 790 C C . ILE A 1 101 ? 29.733 9.783 -42.323 1.00 97.88 101 ILE A C 1
ATOM 792 O O . ILE A 1 101 ? 30.001 10.887 -41.851 1.00 97.88 101 ILE A O 1
ATOM 796 N N . ILE A 1 102 ? 28.507 9.408 -42.664 1.00 97.00 102 ILE A N 1
ATOM 797 C CA . ILE A 1 102 ? 27.302 10.178 -42.397 1.00 97.00 102 ILE A CA 1
ATOM 798 C C . ILE A 1 102 ? 26.289 9.239 -41.748 1.00 97.00 102 ILE A C 1
ATOM 800 O O . ILE A 1 102 ? 26.061 8.122 -42.220 1.00 97.00 102 ILE A O 1
ATOM 804 N N . ALA A 1 103 ? 25.682 9.718 -40.668 1.00 97.31 103 ALA A N 1
ATOM 805 C CA . ALA A 1 103 ? 24.560 9.085 -40.002 1.00 97.31 103 ALA A CA 1
ATOM 806 C C . ALA A 1 103 ? 23.362 10.026 -40.091 1.00 97.31 103 ALA A C 1
ATOM 808 O O . ALA A 1 103 ? 23.452 11.183 -39.689 1.00 97.31 103 ALA A O 1
ATOM 809 N N . ASN A 1 104 ? 22.266 9.551 -40.674 1.00 96.25 104 ASN A N 1
ATOM 810 C CA . ASN A 1 104 ? 21.078 10.353 -40.919 1.00 96.25 104 ASN A CA 1
ATOM 811 C C . ASN A 1 104 ? 19.838 9.649 -40.369 1.00 96.25 104 ASN A C 1
ATOM 813 O O . ASN A 1 104 ? 19.455 8.576 -40.846 1.00 96.25 104 ASN A O 1
ATOM 817 N N . GLN A 1 105 ? 19.201 10.259 -39.374 1.00 96.25 105 GLN A N 1
ATOM 818 C CA . GLN A 1 105 ? 17.944 9.781 -38.810 1.00 96.25 105 GLN A CA 1
ATOM 819 C C . GLN A 1 105 ? 16.816 10.049 -39.822 1.00 96.25 105 GLN A C 1
ATOM 821 O O . GLN A 1 105 ? 16.345 11.175 -39.953 1.00 96.25 105 GLN A O 1
ATOM 826 N N . ILE A 1 106 ? 16.372 9.023 -40.556 1.00 96.50 106 ILE A N 1
ATOM 827 C CA . ILE A 1 106 ? 15.284 9.165 -41.544 1.00 96.50 106 ILE A CA 1
ATOM 828 C C . ILE A 1 106 ? 13.952 9.401 -40.826 1.00 96.50 106 ILE A C 1
ATOM 830 O O . ILE A 1 106 ? 13.129 10.208 -41.250 1.00 96.50 106 ILE A O 1
ATOM 834 N N . ASN A 1 107 ? 13.729 8.647 -39.752 1.00 94.88 107 ASN A N 1
ATOM 835 C CA . ASN A 1 107 ? 12.572 8.738 -38.871 1.00 94.88 107 ASN A CA 1
ATOM 836 C C . ASN A 1 107 ? 12.949 8.139 -37.492 1.00 94.88 107 ASN A C 1
ATOM 838 O O . ASN A 1 107 ? 14.042 7.582 -37.352 1.00 94.88 107 ASN A O 1
ATOM 842 N N . PRO A 1 108 ? 12.081 8.194 -36.464 1.00 92.94 108 PRO A N 1
ATOM 843 C CA . PRO A 1 108 ? 12.419 7.706 -35.121 1.00 92.94 108 PRO A CA 1
ATOM 844 C C . PRO A 1 108 ? 12.862 6.235 -35.038 1.00 92.94 108 PRO A C 1
ATOM 846 O O . PRO A 1 108 ? 13.556 5.865 -34.099 1.00 92.94 108 PRO A O 1
ATOM 849 N N . ARG A 1 109 ? 12.483 5.389 -36.005 1.00 95.50 109 ARG A N 1
ATOM 850 C CA . ARG A 1 109 ? 12.792 3.950 -36.035 1.00 95.50 109 ARG A CA 1
ATOM 851 C C . ARG A 1 109 ? 13.823 3.562 -37.097 1.00 95.50 109 ARG A C 1
ATOM 853 O O . ARG A 1 109 ? 14.128 2.379 -37.217 1.00 95.50 109 ARG A O 1
ATOM 860 N N . THR A 1 110 ? 14.351 4.503 -37.879 1.00 97.75 110 THR A N 1
ATOM 861 C CA . THR A 1 110 ? 15.280 4.189 -38.976 1.00 97.75 110 THR A CA 1
ATOM 862 C C . THR A 1 110 ? 16.445 5.170 -39.022 1.00 97.75 110 THR A C 1
ATOM 864 O O . THR A 1 110 ? 16.254 6.355 -39.307 1.00 97.75 110 THR A O 1
ATOM 867 N N . LEU A 1 111 ? 17.656 4.658 -38.795 1.00 98.31 111 LEU A N 1
ATOM 868 C CA . LEU A 1 111 ? 18.912 5.401 -38.904 1.00 98.31 111 LEU A CA 1
ATOM 869 C C . LEU A 1 111 ? 19.698 4.897 -40.116 1.00 98.31 111 LEU A C 1
ATOM 871 O O . LEU A 1 111 ? 20.088 3.732 -40.153 1.00 98.31 111 LEU A O 1
ATOM 875 N N . ARG A 1 112 ? 19.948 5.769 -41.095 1.00 98.38 112 ARG A N 1
ATOM 876 C CA . ARG A 1 112 ? 20.780 5.451 -42.258 1.00 98.38 112 ARG A CA 1
ATOM 877 C C . ARG A 1 112 ? 22.230 5.779 -41.973 1.00 98.38 112 ARG A C 1
ATOM 879 O O . ARG A 1 112 ? 22.550 6.926 -41.671 1.00 98.38 112 ARG A O 1
ATOM 886 N N . ILE A 1 113 ? 23.098 4.798 -42.154 1.00 98.31 113 ILE A N 1
ATOM 887 C CA . ILE A 1 113 ? 24.546 4.956 -42.106 1.00 98.31 113 ILE A CA 1
ATOM 888 C C . ILE A 1 113 ? 25.083 4.771 -43.511 1.00 98.31 113 ILE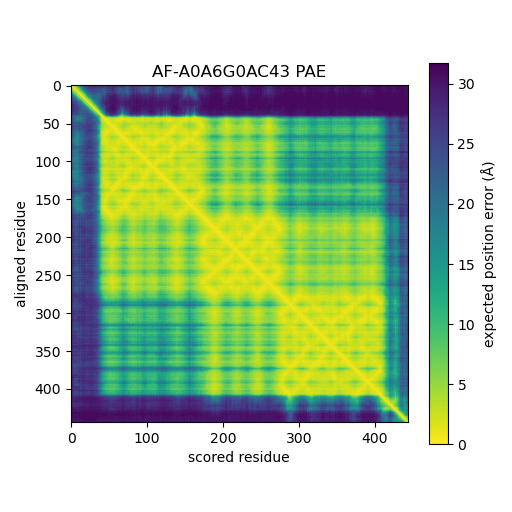 A C 1
ATOM 890 O O . ILE A 1 113 ? 24.749 3.800 -44.186 1.00 98.31 113 ILE A O 1
ATOM 894 N N . PHE A 1 114 ? 25.948 5.673 -43.949 1.00 97.00 114 PHE A N 1
ATOM 895 C CA . PHE A 1 114 ? 26.761 5.422 -45.127 1.00 97.00 114 PHE A CA 1
ATOM 896 C C . PHE A 1 114 ? 28.134 6.051 -44.978 1.00 97.00 114 PHE A C 1
ATOM 898 O O . PHE A 1 114 ? 28.298 7.116 -44.379 1.00 97.00 114 PHE A O 1
ATOM 905 N N . ALA A 1 115 ? 29.130 5.375 -45.530 1.00 98.38 115 ALA A N 1
ATOM 906 C CA . ALA A 1 115 ? 30.489 5.870 -45.576 1.00 98.38 115 ALA A CA 1
ATOM 907 C C . ALA A 1 115 ? 31.113 5.583 -46.934 1.00 98.38 115 ALA A C 1
ATOM 909 O O . ALA A 1 115 ? 30.834 4.554 -47.547 1.00 98.38 115 ALA A O 1
ATOM 910 N N . TYR A 1 116 ? 31.961 6.490 -47.408 1.00 97.88 116 TYR A N 1
ATOM 911 C CA . TYR A 1 116 ? 32.621 6.360 -48.706 1.00 97.88 116 TYR A CA 1
ATOM 912 C C . TYR A 1 116 ? 33.954 7.107 -48.738 1.00 97.88 116 TYR A C 1
ATOM 914 O O . TYR A 1 116 ? 34.163 8.070 -47.994 1.00 97.88 116 TYR A O 1
ATOM 922 N N . SER A 1 117 ? 34.855 6.676 -49.621 1.00 97.94 117 SER A N 1
ATOM 923 C CA . SER A 1 117 ? 36.063 7.423 -49.980 1.00 97.94 117 SER A CA 1
ATOM 924 C C . SER A 1 117 ? 35.802 8.342 -51.182 1.00 97.94 117 SER A C 1
ATOM 926 O O . SER A 1 117 ? 35.478 7.845 -52.262 1.00 97.94 117 SER A O 1
ATOM 928 N N . PRO A 1 118 ? 36.043 9.663 -51.077 1.00 97.00 118 PRO A N 1
ATOM 929 C CA . PRO A 1 118 ? 35.967 10.572 -52.226 1.00 97.00 118 PRO A CA 1
ATOM 930 C C . PRO A 1 118 ? 36.982 10.270 -53.341 1.00 97.00 118 PRO A C 1
ATOM 932 O O . PRO A 1 118 ? 36.862 10.796 -54.443 1.00 97.00 118 PRO A O 1
ATOM 935 N N . THR A 1 119 ? 38.002 9.453 -53.060 1.00 97.12 119 THR A N 1
ATOM 936 C CA . THR A 1 119 ? 39.069 9.105 -54.011 1.00 97.12 119 THR A CA 1
ATOM 937 C C . THR A 1 119 ? 39.191 7.593 -54.221 1.00 97.12 119 THR A C 1
ATOM 939 O O . THR A 1 119 ? 40.276 7.122 -54.565 1.00 97.12 119 THR A O 1
ATOM 942 N N . ASN A 1 120 ? 38.122 6.828 -53.961 1.00 95.75 120 ASN A N 1
ATOM 943 C CA . ASN A 1 120 ? 38.065 5.367 -54.115 1.00 95.75 120 ASN A CA 1
ATOM 944 C C . ASN A 1 120 ? 39.194 4.598 -53.405 1.00 95.75 120 ASN A C 1
ATOM 946 O O . ASN A 1 120 ? 39.636 3.552 -53.879 1.00 95.75 120 ASN A O 1
ATOM 950 N N . GLN A 1 121 ? 39.684 5.108 -52.274 1.00 97.94 121 GLN A N 1
ATOM 951 C CA . GLN A 1 121 ? 40.600 4.336 -51.438 1.00 97.94 121 GLN A CA 1
ATOM 952 C C . GLN A 1 121 ? 39.824 3.212 -50.749 1.00 97.94 121 GLN A C 1
ATOM 954 O O . GLN A 1 121 ? 38.722 3.472 -50.271 1.00 97.94 121 GLN A O 1
ATOM 959 N N . PRO A 1 122 ? 40.368 1.988 -50.674 1.00 97.44 122 PRO A N 1
ATOM 960 C CA . PRO A 1 122 ? 39.698 0.896 -49.987 1.00 97.44 122 PRO A CA 1
ATOM 961 C C . PRO A 1 122 ? 39.745 1.082 -48.467 1.00 97.44 122 PRO A C 1
ATOM 963 O O . PRO A 1 122 ? 40.678 1.691 -47.926 1.00 97.44 122 PRO A O 1
ATOM 966 N N . PHE A 1 123 ? 38.759 0.516 -47.771 1.00 98.25 123 PHE A N 1
ATOM 967 C CA . PHE A 1 123 ? 38.885 0.232 -46.343 1.00 98.25 123 PHE A CA 1
ATOM 968 C C . PHE A 1 123 ? 40.024 -0.778 -46.115 1.00 98.25 123 PHE A C 1
ATOM 970 O O . PHE A 1 123 ? 40.285 -1.647 -46.950 1.00 98.25 123 PHE A O 1
ATOM 977 N N . SER A 1 124 ? 40.741 -0.653 -44.999 1.00 97.44 124 SER A N 1
ATOM 978 C CA . SER A 1 124 ? 41.873 -1.522 -44.665 1.00 97.44 124 SER A CA 1
ATOM 979 C C . SER A 1 124 ? 41.420 -2.853 -44.056 1.00 97.44 124 SER A C 1
ATOM 981 O O . SER A 1 124 ? 40.353 -2.939 -43.457 1.00 97.44 124 SER A O 1
ATOM 983 N N . GLY A 1 125 ? 42.243 -3.900 -44.172 1.00 96.25 125 GLY A N 1
ATOM 984 C CA . GLY A 1 125 ? 41.950 -5.224 -43.603 1.00 96.25 125 GLY A CA 1
ATOM 985 C C . GLY A 1 125 ? 40.827 -5.988 -44.319 1.00 96.25 125 GLY A C 1
ATOM 986 O O . GLY A 1 125 ? 40.219 -5.488 -45.266 1.00 96.25 125 GLY A O 1
ATOM 987 N N . ASN A 1 126 ? 40.569 -7.209 -43.855 1.00 96.12 126 ASN A N 1
ATOM 988 C CA . ASN A 1 126 ? 39.592 -8.161 -44.405 1.00 96.12 126 ASN A CA 1
ATOM 989 C C . ASN A 1 126 ? 38.525 -8.616 -43.385 1.00 96.12 126 ASN A C 1
ATOM 991 O O . ASN A 1 126 ? 37.636 -9.389 -43.725 1.00 96.12 126 ASN A O 1
ATOM 995 N N . ASP A 1 127 ? 38.623 -8.148 -42.143 1.00 95.88 127 ASP A N 1
ATOM 996 C CA . ASP A 1 127 ? 37.714 -8.422 -41.029 1.00 95.88 127 ASP A CA 1
ATOM 997 C C . ASP A 1 127 ? 37.858 -7.274 -40.011 1.00 95.88 127 ASP A C 1
ATOM 999 O O . ASP A 1 127 ? 38.859 -6.543 -40.002 1.00 95.88 127 ASP A O 1
ATOM 1003 N N . GLY A 1 128 ? 36.843 -7.091 -39.178 1.00 95.75 128 GLY A N 1
ATOM 1004 C CA . GLY A 1 128 ? 36.838 -6.203 -38.030 1.00 95.75 128 GLY A CA 1
ATOM 1005 C C . GLY A 1 128 ? 35.782 -5.111 -38.115 1.00 95.75 128 GLY A C 1
ATOM 1006 O O . GLY A 1 128 ? 35.121 -4.901 -39.139 1.00 95.75 128 GLY A O 1
ATOM 1007 N N . GLU A 1 129 ? 35.652 -4.400 -36.999 1.00 97.94 129 GLU A N 1
ATOM 1008 C CA . GLU A 1 129 ? 34.743 -3.273 -36.814 1.00 97.94 129 GLU A CA 1
ATOM 1009 C C . GLU A 1 129 ? 34.958 -2.199 -37.890 1.00 97.94 129 GLU A C 1
ATOM 1011 O O . GLU A 1 129 ? 36.087 -1.791 -38.177 1.00 97.94 129 GLU A O 1
ATOM 1016 N N . ILE A 1 130 ? 33.857 -1.742 -38.482 1.00 97.94 130 ILE A N 1
ATOM 1017 C CA . ILE A 1 130 ? 33.817 -0.632 -39.437 1.00 97.94 130 ILE A CA 1
ATOM 1018 C C . ILE A 1 130 ? 33.124 0.590 -38.842 1.00 97.94 130 ILE A C 1
ATOM 1020 O O . ILE A 1 130 ? 33.500 1.712 -39.169 1.00 97.94 130 ILE A O 1
ATOM 1024 N N . VAL A 1 131 ? 32.146 0.396 -37.957 1.00 98.31 131 VAL A N 1
ATOM 1025 C CA . VAL A 1 131 ? 31.319 1.461 -37.385 1.00 98.31 131 VAL A CA 1
ATOM 1026 C C . VAL A 1 131 ? 30.970 1.141 -35.942 1.00 98.31 131 VAL A C 1
ATOM 1028 O O . VAL A 1 131 ? 30.529 0.031 -35.653 1.00 98.31 131 VAL A O 1
ATOM 1031 N N . ARG A 1 132 ? 31.077 2.150 -35.074 1.00 98.50 132 ARG A N 1
ATOM 1032 C CA . ARG A 1 132 ? 30.492 2.162 -33.727 1.00 98.50 132 ARG A CA 1
ATOM 1033 C C . ARG A 1 132 ? 29.533 3.327 -33.590 1.00 98.50 132 ARG A C 1
ATOM 1035 O O . ARG A 1 132 ? 29.855 4.426 -34.043 1.00 98.50 132 ARG A O 1
ATOM 1042 N N . ILE A 1 133 ? 28.391 3.092 -32.955 1.00 98.25 133 ILE A N 1
ATOM 1043 C CA . ILE A 1 133 ? 27.331 4.091 -32.779 1.00 98.25 133 ILE A CA 1
ATOM 1044 C C . ILE A 1 133 ? 26.848 4.076 -31.329 1.00 98.25 133 ILE A C 1
ATOM 1046 O O . ILE A 1 133 ? 26.609 2.993 -30.791 1.00 98.25 133 ILE A O 1
ATOM 1050 N N . LEU A 1 134 ? 26.677 5.248 -30.711 1.00 98.25 134 LEU A N 1
ATOM 1051 C CA . LEU A 1 134 ? 26.082 5.373 -29.377 1.00 98.25 134 LEU A CA 1
ATOM 1052 C C . LEU A 1 134 ? 24.558 5.569 -29.460 1.00 98.25 134 LEU A C 1
ATOM 1054 O O . LEU A 1 134 ? 24.040 6.358 -30.253 1.00 98.25 134 LEU A O 1
ATOM 1058 N N . PHE A 1 135 ? 23.837 4.882 -28.581 1.00 98.06 135 PHE A N 1
ATOM 1059 C CA . PHE A 1 135 ? 22.394 5.015 -28.403 1.00 98.06 135 PHE A CA 1
ATOM 1060 C C . PHE A 1 135 ? 22.069 5.222 -26.925 1.00 98.06 135 PHE A C 1
ATOM 1062 O O . PHE A 1 135 ? 22.717 4.623 -26.069 1.00 98.06 135 PHE A O 1
ATOM 1069 N N . ASN A 1 136 ? 21.034 6.004 -26.609 1.00 97.56 136 ASN A N 1
ATOM 1070 C CA . ASN A 1 136 ? 20.396 5.890 -25.295 1.00 97.56 136 ASN A CA 1
ATOM 1071 C C . ASN A 1 136 ? 19.556 4.610 -25.278 1.00 97.56 136 ASN A C 1
ATOM 1073 O O . ASN A 1 136 ? 18.828 4.346 -26.241 1.00 97.56 136 ASN A O 1
ATOM 1077 N N . LEU A 1 137 ? 19.653 3.847 -24.189 1.00 97.38 137 LEU A N 1
ATOM 1078 C CA . LEU A 1 137 ? 18.929 2.598 -23.985 1.00 97.38 137 LEU A CA 1
ATOM 1079 C C . LEU A 1 137 ? 17.907 2.780 -22.861 1.00 97.38 137 LEU A C 1
ATOM 1081 O O . LEU A 1 137 ? 18.288 2.968 -21.709 1.00 97.38 137 LEU A O 1
ATOM 1085 N N . ASN A 1 138 ? 16.618 2.718 -23.185 1.00 95.94 138 ASN A N 1
ATOM 1086 C CA . ASN A 1 138 ? 15.539 2.849 -22.205 1.00 95.94 138 ASN A CA 1
ATOM 1087 C C . ASN A 1 138 ? 14.454 1.812 -22.479 1.00 95.94 138 ASN A C 1
ATOM 1089 O O . ASN A 1 138 ? 13.860 1.804 -23.554 1.00 95.94 138 ASN A O 1
ATOM 1093 N N . GLY A 1 139 ? 14.184 0.948 -21.510 1.00 94.81 139 GLY A N 1
ATOM 1094 C CA . GLY A 1 139 ? 13.125 -0.048 -21.609 1.00 94.81 139 GLY A CA 1
ATOM 1095 C C . GLY A 1 139 ? 13.197 -1.088 -20.503 1.00 94.81 139 GLY A C 1
ATOM 1096 O O . GLY A 1 139 ? 14.100 -1.067 -19.668 1.00 94.81 139 GLY A O 1
ATOM 1097 N N . THR A 1 140 ? 12.245 -2.009 -20.525 1.00 96.31 140 THR A N 1
ATOM 1098 C CA . THR A 1 140 ? 12.154 -3.102 -19.557 1.00 96.31 140 THR A CA 1
ATOM 1099 C C . THR A 1 140 ? 13.116 -4.226 -19.909 1.00 96.31 140 THR A C 1
ATOM 1101 O O . THR A 1 140 ? 13.600 -4.325 -21.050 1.00 96.31 140 THR A O 1
ATOM 1104 N N . SER A 1 141 ? 13.399 -5.096 -18.941 1.00 96.25 141 SER A N 1
ATOM 1105 C CA . SER A 1 141 ? 14.297 -6.215 -19.172 1.00 96.25 141 SER A CA 1
ATOM 1106 C C . SER A 1 141 ? 13.733 -7.206 -20.191 1.00 96.25 141 SER A C 1
ATOM 1108 O O . SER A 1 141 ? 12.805 -7.966 -19.928 1.00 96.25 141 SER A O 1
ATOM 1110 N N . ALA A 1 142 ? 14.345 -7.222 -21.372 1.00 96.62 142 ALA A N 1
ATOM 1111 C CA . ALA A 1 142 ? 14.038 -8.152 -22.446 1.00 96.62 142 ALA A CA 1
ATOM 1112 C C . ALA A 1 142 ? 15.182 -8.177 -23.471 1.00 96.62 142 ALA A C 1
ATOM 1114 O O . ALA A 1 142 ? 16.194 -7.486 -23.337 1.00 96.62 142 ALA A O 1
ATOM 1115 N N . THR A 1 143 ? 15.024 -8.994 -24.511 1.00 97.62 143 THR A N 1
ATOM 1116 C CA . THR A 1 143 ? 15.894 -8.979 -25.694 1.00 97.62 143 THR A CA 1
ATOM 1117 C C . THR A 1 143 ? 15.165 -8.306 -26.850 1.00 97.62 143 THR A C 1
ATOM 1119 O O . THR A 1 143 ? 14.051 -8.697 -27.190 1.00 97.62 143 THR A O 1
ATOM 1122 N N . TYR A 1 144 ? 15.805 -7.313 -27.463 1.00 97.62 144 TYR A N 1
ATOM 1123 C CA . TYR A 1 144 ? 15.250 -6.502 -28.539 1.00 97.62 144 TYR A CA 1
ATOM 1124 C C . TYR A 1 144 ? 16.081 -6.688 -29.804 1.00 97.62 144 TYR A C 1
ATOM 1126 O O . TYR A 1 144 ? 17.250 -6.309 -29.853 1.00 97.62 144 TYR A O 1
ATOM 1134 N N . ASN A 1 145 ? 15.476 -7.262 -30.841 1.00 97.69 145 ASN A N 1
ATOM 1135 C CA . ASN A 1 145 ? 16.137 -7.434 -32.132 1.00 97.69 145 ASN A CA 1
ATOM 1136 C C . ASN A 1 145 ? 16.355 -6.074 -32.806 1.00 97.69 145 ASN A C 1
ATOM 1138 O O . ASN A 1 145 ? 15.475 -5.209 -32.781 1.00 97.69 145 ASN A O 1
ATOM 1142 N N . VAL A 1 146 ? 17.509 -5.908 -33.443 1.00 97.88 146 VAL A N 1
ATOM 1143 C CA . VAL A 1 146 ? 17.864 -4.723 -34.224 1.00 97.88 146 VAL A CA 1
ATOM 1144 C C . VAL A 1 146 ? 17.971 -5.149 -35.682 1.00 97.88 146 VAL A C 1
ATOM 1146 O O . VAL A 1 146 ? 18.807 -5.972 -36.050 1.00 97.88 146 VAL A O 1
ATOM 1149 N N . GLY A 1 147 ? 17.076 -4.623 -36.515 1.00 95.31 147 GLY A N 1
ATOM 1150 C CA . GLY A 1 147 ? 17.019 -4.990 -37.926 1.00 95.31 147 GLY A CA 1
ATOM 1151 C C . GLY A 1 147 ? 18.042 -4.228 -38.762 1.00 95.31 147 GLY A C 1
ATOM 1152 O O . GLY A 1 147 ? 18.391 -3.092 -38.446 1.00 95.31 147 GLY A O 1
ATOM 1153 N N . LEU A 1 148 ? 18.463 -4.832 -39.872 1.00 98.00 148 LEU A N 1
ATOM 1154 C CA . LEU A 1 148 ? 19.256 -4.181 -40.911 1.00 98.00 148 LEU A CA 1
ATOM 1155 C C . LEU A 1 148 ? 18.501 -4.257 -42.239 1.00 98.00 148 LEU A C 1
ATOM 1157 O O . LEU A 1 148 ? 17.936 -5.296 -42.578 1.00 98.00 148 LEU A O 1
ATOM 1161 N N . SER A 1 149 ? 18.479 -3.159 -42.987 1.00 97.62 149 SER A N 1
ATOM 1162 C CA . SER A 1 149 ? 17.848 -3.074 -44.311 1.00 97.62 149 SER A CA 1
ATOM 1163 C C . SER A 1 149 ? 18.640 -2.145 -45.229 1.00 97.62 149 SER A C 1
ATOM 1165 O O . SER A 1 149 ? 19.564 -1.474 -44.775 1.00 97.62 149 SER A O 1
ATOM 1167 N N . ASN A 1 150 ? 18.322 -2.127 -46.528 1.00 97.25 150 ASN A N 1
ATOM 1168 C CA . ASN A 1 150 ? 18.975 -1.260 -47.523 1.00 97.25 150 ASN A CA 1
ATOM 1169 C C . ASN A 1 150 ? 20.515 -1.332 -47.492 1.00 97.25 150 ASN A C 1
ATOM 1171 O O . ASN A 1 150 ? 21.201 -0.315 -47.634 1.00 97.25 150 ASN A O 1
ATOM 1175 N N . VAL A 1 151 ? 21.042 -2.542 -47.268 1.00 98.38 151 VAL A N 1
ATOM 1176 C CA . VAL A 1 151 ? 22.475 -2.792 -47.111 1.00 98.38 151 VAL A CA 1
ATOM 1177 C C . VAL A 1 151 ? 23.152 -2.863 -48.476 1.00 98.38 151 VAL A C 1
ATOM 1179 O O . VAL A 1 151 ? 22.747 -3.627 -49.352 1.00 98.38 151 VAL A O 1
ATOM 1182 N N . VAL A 1 152 ? 24.215 -2.086 -48.642 1.00 98.19 152 VAL A N 1
ATOM 1183 C CA . VAL A 1 152 ? 25.061 -2.037 -49.834 1.00 98.19 152 VAL A CA 1
ATOM 1184 C C . VAL A 1 152 ? 26.514 -1.985 -49.382 1.00 98.19 152 VAL A C 1
ATOM 1186 O O . VAL A 1 152 ? 26.866 -1.181 -48.522 1.00 98.19 152 VAL A O 1
ATOM 1189 N N . VAL A 1 153 ? 27.373 -2.798 -49.992 1.00 98.25 153 VAL A N 1
ATOM 1190 C CA . VAL A 1 153 ? 28.835 -2.715 -49.843 1.00 98.25 153 VAL A CA 1
ATOM 1191 C C . VAL A 1 153 ? 29.409 -2.592 -51.244 1.00 98.25 153 VAL A C 1
ATOM 1193 O O . VAL A 1 153 ? 29.227 -3.490 -52.057 1.00 98.25 153 VAL A O 1
ATOM 1196 N N . SER A 1 154 ? 30.050 -1.469 -51.562 1.00 97.50 154 SER A N 1
ATOM 1197 C CA . SER A 1 154 ? 30.451 -1.144 -52.934 1.00 97.50 154 SER A CA 1
ATOM 1198 C C . SER A 1 154 ? 31.956 -1.256 -53.150 1.00 97.50 154 SER A C 1
ATOM 1200 O O . SER A 1 154 ? 32.746 -0.697 -52.380 1.00 97.50 154 SER A O 1
ATOM 1202 N N . ASN A 1 155 ? 32.357 -1.894 -54.248 1.00 96.75 155 ASN A N 1
ATOM 1203 C CA . ASN A 1 155 ? 33.739 -1.861 -54.728 1.00 96.75 155 ASN A CA 1
ATOM 1204 C C . ASN A 1 155 ? 34.064 -0.543 -55.466 1.00 96.75 155 ASN A C 1
ATOM 1206 O O . ASN A 1 155 ? 33.204 0.319 -55.652 1.00 96.75 155 ASN A O 1
ATOM 1210 N N . SER A 1 156 ? 35.308 -0.385 -55.926 1.00 96.44 156 SER A N 1
ATOM 1211 C CA . SER A 1 156 ? 35.783 0.822 -56.630 1.00 96.44 156 SER A CA 1
ATOM 1212 C C . SER A 1 156 ? 35.099 1.103 -57.977 1.00 96.44 156 SER A C 1
ATOM 1214 O O . SER A 1 156 ? 35.215 2.211 -58.496 1.00 96.44 156 SER A O 1
ATOM 1216 N N . SER A 1 157 ? 34.379 0.125 -58.538 1.00 95.81 157 SER A N 1
ATOM 1217 C CA . SER A 1 157 ? 33.570 0.274 -59.758 1.00 95.81 157 SER A CA 1
ATOM 1218 C C . SER A 1 157 ? 32.108 0.634 -59.463 1.00 95.81 157 SER A C 1
ATOM 1220 O O . SER A 1 157 ? 31.304 0.722 -60.387 1.00 95.81 157 SER A O 1
ATOM 1222 N N . GLY A 1 158 ? 31.744 0.822 -58.189 1.00 92.12 158 GLY A N 1
ATOM 1223 C CA . GLY A 1 158 ? 30.376 1.127 -57.763 1.00 92.12 158 GLY A CA 1
ATOM 1224 C C . GLY A 1 158 ? 29.430 -0.078 -57.768 1.00 92.12 158 GLY A C 1
ATOM 1225 O O . GLY A 1 158 ? 28.222 0.103 -57.636 1.00 92.12 158 GLY A O 1
ATOM 1226 N N . VAL A 1 159 ? 29.952 -1.300 -57.916 1.00 96.25 159 VAL A N 1
ATOM 1227 C CA . VAL A 1 159 ? 29.151 -2.532 -57.887 1.00 96.25 159 VAL A CA 1
ATOM 1228 C C . VAL A 1 159 ? 28.922 -2.953 -56.439 1.00 96.25 159 VAL A C 1
ATOM 1230 O O . VAL A 1 159 ? 29.875 -2.993 -55.657 1.00 96.25 159 VAL A O 1
ATOM 1233 N N . ASN A 1 160 ? 27.674 -3.290 -56.096 1.00 97.25 160 ASN A N 1
ATOM 1234 C CA . ASN A 1 160 ? 27.346 -3.906 -54.814 1.00 97.25 160 ASN A CA 1
ATOM 1235 C C . ASN A 1 160 ? 27.898 -5.338 -54.774 1.00 97.25 160 ASN A C 1
ATOM 1237 O O . ASN A 1 160 ? 27.485 -6.182 -55.565 1.00 97.25 160 ASN A O 1
ATOM 1241 N N . ILE A 1 161 ? 28.830 -5.589 -53.862 1.00 97.44 161 ILE A N 1
ATOM 1242 C CA . ILE A 1 161 ? 29.518 -6.872 -53.678 1.00 97.44 161 ILE A CA 1
ATOM 1243 C C . ILE A 1 161 ? 29.044 -7.625 -52.429 1.00 97.44 161 ILE A C 1
ATOM 1245 O O . ILE A 1 161 ? 29.617 -8.661 -52.108 1.00 97.44 161 ILE A O 1
ATOM 1249 N N . LEU A 1 162 ? 28.022 -7.120 -51.728 1.00 97.75 162 LEU A N 1
ATOM 1250 C CA . LEU A 1 162 ? 27.454 -7.724 -50.520 1.00 97.75 162 LEU A CA 1
ATOM 1251 C C . LEU A 1 162 ? 26.982 -9.166 -50.765 1.00 97.75 162 LEU A C 1
ATOM 1253 O O . LEU A 1 162 ? 26.216 -9.427 -51.692 1.00 97.75 162 LEU A O 1
ATOM 1257 N N . THR A 1 163 ? 27.373 -10.081 -49.881 1.00 97.56 163 THR A N 1
ATOM 1258 C CA . THR A 1 163 ? 27.002 -11.502 -49.947 1.00 97.56 163 THR A CA 1
ATOM 1259 C C . THR A 1 163 ? 26.165 -11.973 -48.761 1.00 97.56 163 THR A C 1
ATOM 1261 O O . THR A 1 163 ? 25.541 -13.026 -48.855 1.00 97.56 163 THR A O 1
ATOM 1264 N N . GLY A 1 164 ? 26.108 -11.212 -47.661 1.00 97.31 164 GLY A N 1
ATOM 1265 C CA . GLY A 1 164 ? 25.331 -11.582 -46.476 1.00 97.31 164 GLY A CA 1
ATOM 1266 C C . GLY A 1 164 ? 25.134 -10.436 -45.486 1.00 97.31 164 GLY A C 1
ATOM 1267 O O . GLY A 1 164 ? 25.931 -9.500 -45.425 1.00 97.31 164 GLY A O 1
ATOM 1268 N N . VAL A 1 165 ? 24.053 -10.510 -44.709 1.00 98.25 165 VAL A N 1
ATOM 1269 C CA . VAL A 1 165 ? 23.721 -9.553 -43.646 1.00 98.25 165 VAL A CA 1
ATOM 1270 C C . VAL A 1 165 ? 23.280 -10.329 -42.418 1.00 98.25 165 VAL A C 1
ATOM 1272 O O . VAL A 1 165 ? 22.368 -11.151 -42.502 1.00 98.25 165 VAL A O 1
ATOM 1275 N N . TYR A 1 166 ? 23.892 -10.029 -41.279 1.00 98.00 166 TYR A N 1
ATOM 1276 C CA . TYR A 1 166 ? 23.621 -10.692 -40.011 1.00 98.00 166 TYR A CA 1
ATOM 1277 C C . TYR A 1 166 ? 23.202 -9.639 -38.978 1.00 98.00 166 TYR A C 1
ATOM 1279 O O . TYR A 1 166 ? 24.060 -8.945 -38.418 1.00 98.00 166 TYR A O 1
ATOM 1287 N N . PRO A 1 167 ? 21.885 -9.451 -38.765 1.00 97.31 167 PRO A N 1
ATOM 1288 C CA . PRO A 1 167 ? 21.386 -8.562 -37.725 1.00 97.31 167 PRO A CA 1
ATOM 1289 C C . PRO A 1 167 ? 21.692 -9.123 -36.331 1.00 97.31 167 PRO A C 1
ATOM 1291 O O . PRO A 1 167 ? 21.966 -10.312 -36.164 1.00 97.31 167 PRO A O 1
ATOM 1294 N N . GLY A 1 168 ? 21.610 -8.255 -35.327 1.00 97.06 168 GLY A N 1
ATOM 1295 C CA . GLY A 1 168 ? 21.854 -8.602 -33.931 1.00 97.06 168 GLY A CA 1
ATOM 1296 C C . GLY A 1 168 ? 20.685 -8.233 -33.027 1.00 97.06 168 GLY A C 1
ATOM 1297 O O . GLY A 1 168 ? 19.587 -7.893 -33.473 1.00 97.06 168 GLY A O 1
ATOM 1298 N N . PHE A 1 169 ? 20.936 -8.276 -31.727 1.00 97.94 169 PHE A N 1
ATOM 1299 C CA . PHE A 1 169 ? 19.995 -7.840 -30.704 1.00 97.94 169 PHE A CA 1
ATOM 1300 C C . PHE A 1 169 ? 20.698 -7.017 -29.628 1.00 97.94 169 PHE A C 1
ATOM 1302 O O . PHE A 1 169 ? 21.916 -7.078 -29.462 1.00 97.94 169 PHE A O 1
ATOM 1309 N N . VAL A 1 170 ? 19.904 -6.276 -28.864 1.00 97.94 170 VAL A N 1
ATOM 1310 C CA . VAL A 1 170 ? 20.321 -5.682 -27.597 1.00 97.94 170 VAL A CA 1
ATOM 1311 C C . VAL A 1 170 ? 19.522 -6.321 -26.472 1.00 97.94 170 VAL A C 1
ATOM 1313 O O . VAL A 1 170 ? 18.292 -6.363 -26.520 1.00 97.94 170 VAL A O 1
ATOM 1316 N N . LYS A 1 171 ? 20.212 -6.825 -25.451 1.00 97.75 171 LYS A N 1
ATOM 1317 C CA . LYS A 1 171 ? 19.588 -7.300 -24.213 1.00 97.75 171 LYS A CA 1
ATOM 1318 C C . LYS A 1 171 ? 19.590 -6.186 -23.170 1.00 97.75 171 LYS A C 1
ATOM 1320 O O . LYS A 1 171 ? 20.638 -5.618 -22.880 1.00 97.75 171 LYS A O 1
ATOM 1325 N N . ILE A 1 172 ? 18.437 -5.909 -22.577 1.00 97.69 172 ILE A N 1
ATOM 1326 C CA . ILE A 1 172 ? 18.304 -4.930 -21.497 1.00 97.69 172 ILE A CA 1
ATOM 1327 C C . ILE A 1 172 ? 18.212 -5.655 -20.161 1.00 97.69 172 ILE A C 1
ATOM 1329 O O . ILE A 1 172 ? 17.461 -6.626 -20.019 1.00 97.69 172 ILE A O 1
ATOM 1333 N N . ILE A 1 173 ? 18.959 -5.158 -19.182 1.00 97.19 173 ILE A N 1
ATOM 1334 C CA . ILE A 1 173 ? 18.691 -5.400 -17.766 1.00 97.19 173 ILE A CA 1
ATOM 1335 C C . ILE A 1 173 ? 18.118 -4.125 -17.131 1.00 97.19 173 ILE A C 1
ATOM 1337 O O . ILE A 1 173 ? 18.533 -3.015 -17.472 1.00 97.19 173 ILE A O 1
ATOM 1341 N N . SER A 1 174 ? 17.134 -4.281 -16.256 1.00 98.00 174 SER A N 1
ATOM 1342 C CA . SER A 1 174 ? 16.455 -3.195 -15.547 1.00 98.00 174 SER A CA 1
ATOM 1343 C C . SER A 1 174 ? 15.984 -3.686 -14.175 1.00 98.00 174 SER A C 1
ATOM 1345 O O . SER A 1 174 ? 15.796 -4.897 -13.996 1.00 98.00 174 SER A O 1
ATOM 1347 N N . PRO A 1 175 ? 15.803 -2.790 -13.191 1.00 98.19 175 PRO A N 1
ATOM 1348 C CA . PRO A 1 175 ? 14.972 -3.124 -12.042 1.00 98.19 175 PRO A CA 1
ATOM 1349 C C . PRO A 1 175 ? 13.516 -3.334 -12.494 1.00 98.19 175 PRO A C 1
ATOM 1351 O O . PRO A 1 175 ? 13.165 -2.974 -13.620 1.00 98.19 175 PRO A O 1
ATOM 1354 N N . ASP A 1 176 ? 12.733 -3.961 -11.624 1.00 98.12 176 ASP A N 1
ATOM 1355 C CA . ASP A 1 176 ? 11.289 -4.186 -11.775 1.00 98.12 176 ASP A CA 1
ATOM 1356 C C . ASP A 1 176 ? 10.702 -4.204 -10.354 1.00 98.12 176 ASP A C 1
ATOM 1358 O O . ASP A 1 176 ? 11.056 -5.069 -9.542 1.00 98.12 176 ASP A O 1
ATOM 1362 N N . ILE A 1 177 ? 9.957 -3.167 -9.983 1.00 98.62 177 ILE A N 1
ATOM 1363 C CA . ILE A 1 177 ? 9.377 -2.975 -8.655 1.00 98.62 177 ILE A CA 1
ATOM 1364 C C . ILE A 1 177 ? 8.101 -3.807 -8.523 1.00 98.62 177 ILE A C 1
ATOM 1366 O O . ILE A 1 177 ? 7.274 -3.881 -9.411 1.00 98.62 177 ILE A O 1
ATOM 1370 N N . SER A 1 178 ? 7.903 -4.453 -7.377 1.00 98.44 178 SER A N 1
ATOM 1371 C CA . SER A 1 178 ? 6.691 -5.241 -7.150 1.00 98.44 178 SER A CA 1
ATOM 1372 C C . SER A 1 178 ? 6.221 -5.148 -5.704 1.00 98.44 178 SER A C 1
ATOM 1374 O O . SER A 1 178 ? 6.999 -5.302 -4.757 1.00 98.44 178 SER A O 1
ATOM 1376 N N . GLY A 1 179 ? 4.913 -4.973 -5.529 1.00 98.12 179 GLY A N 1
ATOM 1377 C CA . GLY A 1 179 ? 4.235 -4.928 -4.236 1.00 98.12 179 GLY A CA 1
ATOM 1378 C C . GLY A 1 179 ? 2.716 -4.927 -4.381 1.00 98.12 179 GLY A C 1
ATOM 1379 O O . GLY A 1 179 ? 2.177 -4.902 -5.486 1.00 98.12 179 GLY A O 1
ATOM 1380 N N . LEU A 1 180 ? 1.999 -4.952 -3.255 1.00 98.25 180 LEU A N 1
ATOM 1381 C CA . LEU A 1 180 ? 0.542 -4.779 -3.290 1.00 98.25 180 LEU A CA 1
ATOM 1382 C C . LEU A 1 180 ? 0.201 -3.346 -3.706 1.00 98.25 180 LEU A C 1
ATOM 1384 O O . LEU A 1 180 ? 0.769 -2.399 -3.168 1.00 98.25 180 LEU A O 1
ATOM 1388 N N . THR A 1 181 ? -0.769 -3.184 -4.600 1.00 98.31 181 THR A N 1
ATOM 1389 C CA . THR A 1 181 ? -1.239 -1.873 -5.083 1.00 98.31 181 THR A CA 1
ATOM 1390 C C . THR A 1 181 ? -2.446 -1.344 -4.303 1.00 98.31 181 THR A C 1
ATOM 1392 O O . THR A 1 181 ? -2.949 -0.256 -4.586 1.00 98.31 181 THR A O 1
ATOM 1395 N N . THR A 1 182 ? -2.917 -2.097 -3.304 1.00 98.31 182 THR A N 1
ATOM 1396 C CA . THR A 1 182 ? -4.031 -1.730 -2.422 1.00 98.31 182 THR A CA 1
ATOM 1397 C C . THR A 1 182 ? -3.752 -2.161 -0.985 1.00 98.31 182 THR A C 1
ATOM 1399 O O . THR A 1 182 ? -3.368 -3.312 -0.766 1.00 98.31 182 THR A O 1
ATOM 1402 N N . ILE A 1 183 ? -3.991 -1.280 -0.012 1.00 98.19 183 ILE A N 1
ATOM 1403 C CA . ILE A 1 183 ? -3.877 -1.582 1.425 1.00 98.19 183 ILE A CA 1
ATOM 1404 C C . ILE A 1 183 ? -5.097 -1.022 2.154 1.00 98.19 183 ILE A C 1
ATOM 1406 O O . ILE A 1 183 ? -5.439 0.145 1.984 1.00 98.19 183 ILE A O 1
ATOM 1410 N N . ASP A 1 184 ? -5.709 -1.832 3.013 1.00 98.12 184 ASP A N 1
ATOM 1411 C CA . ASP A 1 184 ? -6.727 -1.371 3.953 1.00 98.12 184 ASP A CA 1
ATOM 1412 C C . ASP A 1 184 ? -6.160 -1.402 5.376 1.00 98.12 184 ASP A C 1
ATOM 1414 O O . ASP A 1 184 ? -5.786 -2.459 5.887 1.00 98.12 184 ASP A O 1
ATOM 1418 N N . PHE A 1 185 ? -6.075 -0.232 6.007 1.00 98.25 185 PHE A N 1
ATOM 1419 C CA . PHE A 1 185 ? -5.678 -0.083 7.409 1.00 98.25 185 PHE A CA 1
ATOM 1420 C C . PHE A 1 185 ? -6.831 -0.446 8.363 1.00 98.25 185 PHE A C 1
ATOM 1422 O O . PHE A 1 185 ? -6.612 -0.582 9.566 1.00 98.25 185 PHE A O 1
ATOM 1429 N N . GLY A 1 186 ? -8.051 -0.632 7.850 1.00 98.19 186 GLY A N 1
ATOM 1430 C CA . GLY A 1 186 ? -9.220 -0.990 8.641 1.00 98.19 186 GLY A CA 1
ATOM 1431 C C . GLY A 1 186 ? -9.687 0.144 9.552 1.00 98.19 186 GLY A C 1
ATOM 1432 O O . GLY A 1 186 ? -9.522 1.329 9.254 1.00 98.19 186 GLY A O 1
ATOM 1433 N N . GLU A 1 187 ? -10.317 -0.222 10.668 1.00 97.50 187 GLU A N 1
ATOM 1434 C CA . GLU A 1 187 ? -10.812 0.740 11.652 1.00 97.50 187 GLU A CA 1
ATOM 1435 C C . GLU A 1 187 ? -9.737 1.080 12.688 1.00 97.50 187 GLU A C 1
ATOM 1437 O O . GLU A 1 187 ? -9.222 0.203 13.383 1.00 97.50 187 GLU A O 1
ATOM 1442 N N . VAL A 1 188 ? -9.448 2.370 12.844 1.00 98.12 188 VAL A N 1
ATOM 1443 C CA . VAL A 1 188 ? -8.448 2.888 13.780 1.00 98.12 188 VAL A CA 1
ATOM 1444 C C . VAL A 1 188 ? -9.107 3.923 14.686 1.00 98.12 188 VAL A C 1
ATOM 1446 O O . VAL A 1 188 ? -9.888 4.766 14.248 1.00 98.12 188 VAL A O 1
ATOM 1449 N N . SER A 1 189 ? -8.839 3.848 15.985 1.00 97.75 189 SER A N 1
ATOM 1450 C CA . SER A 1 189 ? -9.313 4.866 16.922 1.00 97.75 189 SER A CA 1
ATOM 1451 C C . SER A 1 189 ? -8.690 6.218 16.575 1.00 97.75 189 SER A C 1
ATOM 1453 O O . SER A 1 189 ? -7.504 6.288 16.260 1.00 97.75 189 SER A O 1
ATOM 1455 N N . VAL A 1 190 ? -9.433 7.314 16.739 1.00 98.19 190 VAL A N 1
ATOM 1456 C CA . VAL A 1 190 ? -8.886 8.686 16.641 1.00 98.19 190 VAL A CA 1
ATOM 1457 C C . VAL A 1 190 ? -7.762 8.972 17.651 1.00 98.19 190 VAL A C 1
ATOM 1459 O O . VAL A 1 190 ? -7.116 10.011 17.566 1.00 98.19 190 VAL A O 1
ATOM 1462 N N . LEU A 1 191 ? -7.535 8.074 18.617 1.00 97.00 191 LEU A N 1
ATOM 1463 C CA . LEU A 1 191 ? -6.462 8.148 19.614 1.00 97.00 191 LEU A CA 1
ATOM 1464 C C . LEU A 1 191 ? -5.228 7.307 19.259 1.00 97.00 191 LEU A C 1
ATOM 1466 O O . LEU A 1 191 ? -4.178 7.495 19.869 1.00 97.00 191 LEU A O 1
ATOM 1470 N N . ASP A 1 192 ? -5.344 6.396 18.293 1.00 97.94 192 ASP A N 1
ATOM 1471 C CA . ASP A 1 192 ? -4.313 5.407 17.991 1.00 97.94 192 ASP A CA 1
ATOM 1472 C C . ASP A 1 192 ? -3.648 5.697 16.647 1.00 97.94 192 ASP A C 1
ATOM 1474 O O . ASP A 1 192 ? -4.246 6.257 15.731 1.00 97.94 192 ASP A O 1
ATOM 1478 N N . THR A 1 193 ? -2.390 5.288 16.511 1.00 98.44 193 THR A N 1
ATOM 1479 C CA . THR A 1 193 ? -1.687 5.257 15.224 1.00 98.44 193 THR A CA 1
ATOM 1480 C C . THR A 1 193 ? -1.489 3.806 14.815 1.00 98.44 193 THR A C 1
ATOM 1482 O O . THR A 1 193 ? -0.830 3.050 15.533 1.00 98.44 193 THR A O 1
ATOM 1485 N N . LEU A 1 194 ? -2.020 3.413 13.657 1.00 98.56 194 LEU A N 1
ATOM 1486 C CA . LEU A 1 194 ? -1.776 2.082 13.108 1.00 98.56 194 LEU A CA 1
ATOM 1487 C C . LEU A 1 194 ? -0.438 2.057 12.367 1.00 98.56 194 LEU A C 1
ATOM 1489 O O . LEU A 1 194 ? -0.086 3.004 11.664 1.00 98.56 194 LEU A O 1
ATOM 1493 N N . SER A 1 195 ? 0.290 0.950 12.503 1.00 98.19 195 SER A N 1
ATOM 1494 C CA . SER A 1 195 ? 1.500 0.654 11.741 1.00 98.19 195 SER A CA 1
ATOM 1495 C C . SER A 1 195 ? 1.302 -0.595 10.901 1.00 98.19 195 SER A C 1
ATOM 1497 O O . SER A 1 195 ? 0.939 -1.639 11.435 1.00 98.19 195 SER A O 1
ATOM 1499 N N . TYR A 1 196 ? 1.596 -0.488 9.610 1.00 98.06 196 TYR A N 1
ATOM 1500 C CA . TYR A 1 196 ? 1.509 -1.558 8.629 1.00 98.06 196 TYR A CA 1
ATOM 1501 C C . TYR A 1 196 ? 2.894 -1.802 8.020 1.00 98.06 196 TYR A C 1
ATOM 1503 O O . TYR A 1 196 ? 3.490 -0.896 7.435 1.00 98.06 196 TYR A O 1
ATOM 1511 N N . ASP A 1 197 ? 3.424 -3.015 8.175 1.00 98.31 197 ASP A N 1
ATOM 1512 C CA . ASP A 1 197 ? 4.685 -3.414 7.546 1.00 98.31 197 ASP A CA 1
ATOM 1513 C C . ASP A 1 197 ? 4.398 -3.836 6.090 1.00 98.31 197 ASP A C 1
ATOM 1515 O O . ASP A 1 197 ? 3.938 -4.943 5.813 1.00 98.31 197 ASP A O 1
ATOM 1519 N N . TYR A 1 198 ? 4.640 -2.922 5.152 1.00 98.56 198 TYR A N 1
ATOM 1520 C CA . TYR A 1 198 ? 4.420 -3.105 3.719 1.00 98.56 198 TYR A CA 1
ATOM 1521 C C . TYR A 1 198 ? 5.674 -3.642 3.027 1.00 98.56 198 TYR A C 1
ATOM 1523 O O . TYR A 1 198 ? 6.753 -3.077 3.181 1.00 98.56 198 TYR A O 1
ATOM 1531 N N . GLN A 1 199 ? 5.551 -4.702 2.233 1.00 98.56 199 GLN A N 1
ATOM 1532 C CA . GLN A 1 199 ? 6.682 -5.287 1.512 1.00 98.56 199 GLN A CA 1
ATOM 1533 C C . GLN A 1 199 ? 6.739 -4.789 0.063 1.00 98.56 199 GLN A C 1
ATOM 1535 O O . GLN A 1 199 ? 5.806 -5.024 -0.705 1.00 98.56 199 GLN A O 1
ATOM 1540 N N . LEU A 1 200 ? 7.869 -4.188 -0.318 1.00 98.50 200 LEU A N 1
ATOM 1541 C CA . LEU A 1 200 ? 8.264 -3.977 -1.716 1.00 98.50 200 LEU A CA 1
ATOM 1542 C C . LEU A 1 200 ? 9.412 -4.914 -2.073 1.00 98.50 200 LEU A C 1
ATOM 1544 O O . LEU A 1 200 ? 10.266 -5.211 -1.234 1.00 98.50 200 LEU A O 1
ATOM 1548 N N . SER A 1 201 ? 9.440 -5.360 -3.321 1.00 98.62 201 SER A N 1
ATOM 1549 C CA . SER A 1 201 ? 10.460 -6.256 -3.865 1.00 98.62 201 SER A CA 1
ATOM 1550 C C . SER A 1 201 ? 10.996 -5.717 -5.186 1.00 98.62 201 SER A C 1
ATOM 1552 O O . SER A 1 201 ? 10.300 -4.972 -5.870 1.00 98.62 201 SER A O 1
ATOM 1554 N N . ASN A 1 202 ? 12.220 -6.106 -5.534 1.00 98.62 202 ASN A N 1
ATOM 1555 C CA . ASN A 1 202 ? 12.786 -5.909 -6.863 1.00 98.62 202 ASN A CA 1
ATOM 1556 C C . ASN A 1 202 ? 12.821 -7.264 -7.586 1.00 98.62 202 ASN A C 1
ATOM 1558 O O . ASN A 1 202 ? 13.679 -8.100 -7.294 1.00 98.62 202 ASN A O 1
ATOM 1562 N N . THR A 1 203 ? 11.880 -7.502 -8.495 1.00 98.12 203 THR A N 1
ATOM 1563 C CA . THR A 1 203 ? 11.800 -8.702 -9.346 1.00 98.12 203 THR A CA 1
ATOM 1564 C C . THR A 1 203 ? 12.680 -8.608 -10.593 1.00 98.12 203 THR A C 1
ATOM 1566 O O . THR A 1 203 ? 12.836 -9.598 -11.313 1.00 98.12 203 THR A O 1
ATOM 1569 N N . GLY A 1 204 ? 13.305 -7.450 -10.812 1.00 97.38 204 GLY A N 1
ATOM 1570 C CA . GLY A 1 204 ? 14.161 -7.174 -11.955 1.00 97.38 204 GLY A CA 1
ATOM 1571 C C . GLY A 1 204 ? 15.556 -7.762 -11.810 1.00 97.38 204 GLY A C 1
ATOM 1572 O O . GLY A 1 204 ? 15.893 -8.471 -10.860 1.00 97.38 204 GLY A O 1
ATOM 1573 N N . ASN A 1 205 ? 16.401 -7.453 -12.785 1.00 96.62 205 ASN A N 1
ATOM 1574 C CA . ASN A 1 205 ? 17.775 -7.948 -12.877 1.00 96.62 205 ASN A CA 1
ATOM 1575 C C . ASN A 1 205 ? 18.834 -6.842 -12.827 1.00 96.62 205 ASN A C 1
ATOM 1577 O O . ASN A 1 205 ? 20.010 -7.096 -13.091 1.00 96.62 205 ASN A O 1
ATOM 1581 N N . ASP A 1 206 ? 18.428 -5.642 -12.430 1.00 98.00 206 ASP A N 1
ATOM 1582 C CA . ASP A 1 206 ? 19.311 -4.554 -12.037 1.00 98.00 206 ASP A CA 1
ATOM 1583 C C . ASP A 1 206 ? 18.850 -3.958 -10.696 1.00 98.00 206 ASP A C 1
ATOM 1585 O O . ASP A 1 206 ? 17.753 -4.240 -10.216 1.00 98.00 206 ASP A O 1
ATOM 1589 N N . THR A 1 207 ? 19.707 -3.178 -10.046 1.00 98.12 207 THR A N 1
ATOM 1590 C CA . THR A 1 207 ? 19.432 -2.577 -8.737 1.00 98.12 207 THR A CA 1
ATOM 1591 C C . THR A 1 207 ? 18.309 -1.540 -8.826 1.00 98.12 207 THR A C 1
ATOM 1593 O O . THR A 1 207 ? 18.379 -0.604 -9.630 1.00 98.12 207 THR A O 1
ATOM 1596 N N . LEU A 1 208 ? 17.317 -1.672 -7.942 1.00 98.69 208 LEU A N 1
ATOM 1597 C CA . LEU A 1 208 ? 16.231 -0.713 -7.754 1.00 98.69 208 LEU A CA 1
ATOM 1598 C C . LEU A 1 208 ? 16.638 0.333 -6.705 1.00 98.69 208 LEU A C 1
ATOM 1600 O O . LEU A 1 208 ? 16.994 -0.003 -5.570 1.00 98.69 208 LEU A O 1
ATOM 1604 N N . PHE A 1 209 ? 16.557 1.604 -7.079 1.00 98.38 209 PHE A N 1
ATOM 1605 C CA . PHE A 1 209 ? 16.771 2.771 -6.230 1.00 98.38 209 PHE A CA 1
ATOM 1606 C C . PHE A 1 209 ? 15.432 3.463 -6.007 1.00 98.38 209 PHE A C 1
ATOM 1608 O O . PHE A 1 209 ? 14.899 4.088 -6.918 1.00 98.38 209 PHE A O 1
ATOM 1615 N N . ILE A 1 210 ? 14.908 3.381 -4.788 1.00 98.69 210 ILE A N 1
ATOM 1616 C CA . ILE A 1 210 ? 13.693 4.087 -4.378 1.00 98.69 210 ILE A CA 1
ATOM 1617 C C . ILE A 1 210 ? 14.109 5.444 -3.806 1.00 98.69 210 ILE A C 1
ATOM 1619 O O . ILE A 1 210 ? 14.818 5.513 -2.796 1.00 98.69 210 ILE A O 1
ATOM 1623 N N . THR A 1 211 ? 13.686 6.520 -4.461 1.00 98.50 211 THR A N 1
ATOM 1624 C CA . THR A 1 211 ? 14.092 7.905 -4.170 1.00 98.50 211 THR A CA 1
ATOM 1625 C C . THR A 1 211 ? 13.027 8.702 -3.430 1.00 98.50 211 THR A C 1
ATOM 1627 O O . THR A 1 211 ? 13.370 9.667 -2.750 1.00 98.50 211 THR A O 1
ATOM 1630 N N . GLU A 1 212 ? 11.763 8.283 -3.504 1.00 98.44 212 GLU A N 1
ATOM 1631 C CA . GLU A 1 212 ? 10.644 8.870 -2.765 1.00 98.44 212 GLU A CA 1
ATOM 1632 C C . GLU A 1 212 ? 9.631 7.784 -2.388 1.00 98.44 212 GLU A C 1
ATOM 1634 O O . GLU A 1 212 ? 9.410 6.844 -3.148 1.00 98.44 212 GLU A O 1
ATOM 1639 N N . PHE A 1 213 ? 9.008 7.920 -1.219 1.00 98.44 213 PHE A N 1
ATOM 1640 C CA . PHE A 1 213 ? 7.843 7.135 -0.814 1.00 98.44 213 PHE A CA 1
ATOM 1641 C C . PHE A 1 213 ? 6.990 8.011 0.105 1.00 98.44 213 PHE A C 1
ATOM 1643 O O . PHE A 1 213 ? 7.276 8.148 1.297 1.00 98.44 213 PHE A O 1
ATOM 1650 N N . SER A 1 214 ? 5.970 8.639 -0.469 1.00 97.62 214 SER A N 1
ATOM 1651 C CA . SER A 1 214 ? 5.138 9.654 0.184 1.00 97.62 214 SER A CA 1
ATOM 1652 C C . SER A 1 214 ? 3.658 9.428 -0.130 1.00 97.62 214 SER A C 1
ATOM 1654 O O . SER A 1 214 ? 3.318 8.704 -1.064 1.00 97.62 214 SER A O 1
ATOM 1656 N N . SER A 1 215 ? 2.762 9.998 0.676 1.00 98.00 215 SER A N 1
ATOM 1657 C CA . SER A 1 215 ? 1.323 10.016 0.389 1.00 98.00 215 SER A CA 1
ATOM 1658 C C . SER A 1 215 ? 0.874 11.427 0.037 1.00 98.00 215 SER A C 1
ATOM 1660 O O . SER A 1 215 ? 1.464 12.397 0.513 1.00 98.00 215 SER A O 1
ATOM 1662 N N . SER A 1 216 ? -0.195 11.544 -0.753 1.00 93.69 216 SER A N 1
ATOM 1663 C CA . SER A 1 216 ? -0.856 12.831 -1.000 1.00 93.69 216 SER A CA 1
ATOM 1664 C C . SER A 1 216 ? -1.507 13.423 0.254 1.00 93.69 216 SER A C 1
ATOM 1666 O O . SER A 1 216 ? -1.683 14.635 0.330 1.00 93.69 216 SER A O 1
ATOM 1668 N N . GLU A 1 217 ? -1.846 12.582 1.232 1.00 97.88 217 GLU A N 1
ATOM 1669 C CA . GLU A 1 217 ? -2.544 12.971 2.457 1.00 97.88 217 GLU A CA 1
ATOM 1670 C C . GLU A 1 217 ? -1.670 12.770 3.692 1.00 97.88 217 GLU A C 1
ATOM 1672 O O . GLU A 1 217 ? -1.097 11.703 3.886 1.00 97.88 217 GLU A O 1
ATOM 1677 N N . ILE A 1 218 ? -1.625 13.763 4.583 1.00 96.88 218 ILE A N 1
ATOM 1678 C CA . ILE A 1 218 ? -0.720 13.765 5.748 1.00 96.88 218 ILE A CA 1
ATOM 1679 C C . ILE A 1 218 ? -1.044 12.700 6.804 1.00 96.88 218 ILE A C 1
ATOM 1681 O O . ILE A 1 218 ? -0.187 12.352 7.612 1.00 96.88 218 ILE A O 1
ATOM 1685 N N . PHE A 1 219 ? -2.283 12.201 6.827 1.00 97.75 219 PHE A N 1
ATOM 1686 C CA . PHE A 1 219 ? -2.724 11.168 7.767 1.00 97.75 219 PHE A CA 1
ATOM 1687 C C . PHE A 1 219 ? -2.292 9.759 7.350 1.00 97.75 219 PHE A C 1
ATOM 1689 O O . PHE A 1 219 ? -2.420 8.837 8.151 1.00 97.75 219 PHE A O 1
ATOM 1696 N N . PHE A 1 220 ? -1.752 9.597 6.138 1.00 98.69 220 PHE A N 1
ATOM 1697 C CA . PHE A 1 220 ? -1.024 8.412 5.700 1.00 98.69 220 PHE A CA 1
ATOM 1698 C C . PHE A 1 220 ? 0.440 8.789 5.476 1.00 98.69 220 PHE A C 1
ATOM 1700 O O . PHE A 1 220 ? 0.744 9.694 4.705 1.00 98.69 220 PHE A O 1
ATOM 1707 N N . TRP A 1 221 ? 1.384 8.098 6.108 1.00 98.56 221 TRP A N 1
ATOM 1708 C CA . TRP A 1 221 ? 2.799 8.384 5.860 1.00 98.56 221 TRP A CA 1
ATOM 1709 C C . TRP A 1 221 ? 3.662 7.136 5.897 1.00 98.56 221 TRP A C 1
ATOM 1711 O O . TRP A 1 221 ? 3.309 6.115 6.482 1.00 98.56 221 TRP A O 1
ATOM 1721 N N . ASN A 1 222 ? 4.814 7.234 5.246 1.00 98.38 222 ASN A N 1
ATOM 1722 C CA . ASN A 1 222 ? 5.880 6.258 5.352 1.00 98.38 222 ASN A CA 1
ATOM 1723 C C . ASN A 1 222 ? 6.866 6.730 6.435 1.00 98.38 222 ASN A C 1
ATOM 1725 O O . ASN A 1 222 ? 7.377 7.846 6.380 1.00 98.38 222 ASN A O 1
ATOM 1729 N N . GLU A 1 223 ? 7.119 5.884 7.430 1.00 98.25 223 GLU A N 1
ATOM 1730 C CA . GLU A 1 223 ? 8.090 6.115 8.506 1.00 98.25 223 GLU A CA 1
ATOM 1731 C C . GLU A 1 223 ? 9.495 5.606 8.134 1.00 98.25 223 GLU A C 1
ATOM 1733 O O . GLU A 1 223 ? 10.493 6.041 8.711 1.00 98.25 223 GLU A O 1
ATOM 1738 N N . THR A 1 224 ? 9.609 4.705 7.153 1.00 98.06 224 THR A N 1
ATOM 1739 C CA . THR A 1 224 ? 10.909 4.206 6.696 1.00 98.06 224 THR A CA 1
ATOM 1740 C C . THR A 1 224 ? 11.676 5.305 5.962 1.00 98.06 224 THR A C 1
ATOM 1742 O O . THR A 1 224 ? 11.179 5.893 5.005 1.00 98.06 224 THR A O 1
ATOM 1745 N N . LEU A 1 225 ? 12.921 5.559 6.375 1.00 97.69 225 LEU A N 1
ATOM 1746 C CA . LEU A 1 225 ? 13.786 6.562 5.746 1.00 97.69 225 LEU A CA 1
ATOM 1747 C C . LEU A 1 225 ? 14.010 6.271 4.255 1.00 97.69 225 LEU A C 1
ATOM 1749 O O . LEU A 1 225 ? 14.086 5.118 3.851 1.00 97.69 225 LEU A O 1
ATOM 1753 N N . ILE A 1 226 ? 14.173 7.315 3.453 1.00 97.75 226 ILE A N 1
ATOM 1754 C CA . ILE A 1 226 ? 14.463 7.263 2.013 1.00 97.75 226 ILE A CA 1
ATOM 1755 C C . ILE A 1 226 ? 15.775 8.047 1.777 1.00 97.75 226 ILE A C 1
ATOM 1757 O O . ILE A 1 226 ? 16.021 9.005 2.517 1.00 97.75 226 ILE A O 1
ATOM 1761 N N . PRO A 1 227 ? 16.643 7.679 0.808 1.00 98.31 227 PRO A N 1
ATOM 1762 C CA . PRO A 1 227 ? 16.480 6.653 -0.229 1.00 98.31 227 PRO A CA 1
ATOM 1763 C C . PRO A 1 227 ? 16.658 5.213 0.261 1.00 98.31 227 PRO A C 1
ATOM 1765 O O . PRO A 1 227 ? 17.253 4.960 1.309 1.00 98.31 227 PRO A O 1
ATOM 1768 N N . GLN A 1 228 ? 16.150 4.264 -0.526 1.00 98.38 228 GLN A N 1
ATOM 1769 C CA . GLN A 1 228 ? 16.308 2.824 -0.310 1.00 98.38 228 GLN A CA 1
ATOM 1770 C C . GLN A 1 228 ? 16.872 2.133 -1.554 1.00 98.38 228 GLN A C 1
ATOM 1772 O O . GLN A 1 228 ? 16.624 2.558 -2.678 1.00 98.38 228 GLN A O 1
ATOM 1777 N N . ILE A 1 229 ? 17.653 1.072 -1.337 1.00 98.44 229 ILE A N 1
ATOM 1778 C CA . ILE A 1 229 ? 18.330 0.308 -2.393 1.00 98.44 229 ILE A CA 1
ATOM 1779 C C . ILE A 1 229 ? 17.980 -1.168 -2.215 1.00 98.44 229 ILE A C 1
ATOM 1781 O O . ILE A 1 229 ? 18.160 -1.710 -1.117 1.00 98.44 229 ILE A O 1
ATOM 1785 N N . LEU A 1 230 ? 17.479 -1.796 -3.278 1.00 98.56 230 LEU A N 1
ATOM 1786 C CA . LEU A 1 230 ? 17.154 -3.222 -3.340 1.00 98.56 230 LEU A CA 1
ATOM 1787 C C . LEU A 1 230 ? 17.937 -3.859 -4.497 1.00 98.56 230 LEU A C 1
ATOM 1789 O O . LEU A 1 230 ? 17.801 -3.440 -5.651 1.00 98.56 230 LEU A O 1
ATOM 1793 N N . LEU A 1 231 ? 18.762 -4.868 -4.201 1.00 98.62 231 LEU A N 1
ATOM 1794 C CA . LEU A 1 231 ? 19.441 -5.645 -5.242 1.00 98.62 231 LEU A CA 1
ATOM 1795 C C . LEU A 1 231 ? 18.425 -6.535 -5.987 1.00 98.62 231 LEU A C 1
ATOM 1797 O O . LEU A 1 231 ? 17.304 -6.717 -5.507 1.00 98.62 231 LEU A O 1
ATOM 1801 N N . PRO A 1 232 ? 18.779 -7.088 -7.160 1.00 98.31 232 PRO A N 1
ATOM 1802 C CA . PRO A 1 232 ? 17.934 -8.060 -7.852 1.00 98.31 232 PRO A CA 1
ATOM 1803 C C . PRO A 1 232 ? 17.490 -9.214 -6.943 1.00 98.31 232 PRO A C 1
ATOM 1805 O O . PRO A 1 232 ? 18.328 -9.887 -6.342 1.00 98.31 232 PRO A O 1
ATOM 1808 N N . GLY A 1 233 ? 16.180 -9.453 -6.860 1.00 97.94 233 GLY A N 1
ATOM 1809 C CA . GLY A 1 233 ? 15.575 -10.494 -6.025 1.00 97.94 233 GLY A CA 1
ATOM 1810 C C . GLY A 1 233 ? 15.394 -10.132 -4.545 1.00 97.94 233 GLY A C 1
ATOM 1811 O O . GLY A 1 233 ? 14.775 -10.907 -3.812 1.00 97.94 233 GLY A O 1
ATOM 1812 N N . ASP A 1 234 ? 15.889 -8.975 -4.094 1.00 98.50 234 ASP A N 1
ATOM 1813 C CA . ASP A 1 234 ? 15.701 -8.522 -2.715 1.00 98.50 234 ASP A CA 1
ATOM 1814 C C . ASP A 1 234 ? 14.280 -7.997 -2.475 1.00 98.50 234 ASP A C 1
ATOM 1816 O O . ASP A 1 234 ? 13.574 -7.530 -3.374 1.00 98.50 234 ASP A O 1
ATOM 1820 N N . ASN A 1 235 ? 13.886 -8.001 -1.203 1.00 98.31 235 ASN A N 1
ATOM 1821 C CA . ASN A 1 235 ? 12.702 -7.314 -0.712 1.00 98.31 235 ASN A CA 1
ATOM 1822 C C . ASN A 1 235 ? 13.020 -6.502 0.545 1.00 98.31 235 ASN A C 1
ATOM 1824 O O . ASN A 1 235 ? 14.035 -6.714 1.214 1.00 98.31 235 ASN A O 1
ATOM 1828 N N . ARG A 1 236 ? 12.157 -5.533 0.855 1.00 98.12 236 ARG A N 1
ATOM 1829 C CA . ARG A 1 236 ? 12.285 -4.680 2.036 1.00 98.12 236 ARG A CA 1
ATOM 1830 C C . ARG A 1 236 ? 10.914 -4.333 2.607 1.00 98.12 236 ARG A C 1
ATOM 1832 O O . ARG A 1 236 ? 9.967 -4.081 1.865 1.00 98.12 236 ARG A O 1
ATOM 1839 N N . LEU A 1 237 ? 10.840 -4.288 3.938 1.00 98.44 237 LEU A N 1
ATOM 1840 C CA . LEU A 1 237 ? 9.672 -3.804 4.667 1.00 98.44 237 LEU A CA 1
ATOM 1841 C C . LEU A 1 237 ? 9.739 -2.283 4.863 1.00 98.44 237 LEU A C 1
ATOM 1843 O O . LEU A 1 237 ? 10.734 -1.740 5.352 1.00 98.44 237 LEU A O 1
ATOM 1847 N N . PHE A 1 238 ? 8.649 -1.614 4.515 1.00 98.56 238 PHE A N 1
ATOM 1848 C CA . PHE A 1 238 ? 8.383 -0.198 4.713 1.00 98.56 238 PHE A CA 1
ATOM 1849 C C . PHE A 1 238 ? 7.305 -0.045 5.783 1.00 98.56 238 PHE A C 1
ATOM 1851 O O . PHE A 1 238 ? 6.267 -0.700 5.724 1.00 98.56 238 PHE A O 1
ATOM 1858 N N . LYS A 1 239 ? 7.546 0.808 6.780 1.00 98.50 239 LYS A N 1
ATOM 1859 C CA . LYS A 1 239 ? 6.583 1.073 7.850 1.00 98.50 239 LYS A CA 1
ATOM 1860 C C . LYS A 1 239 ? 5.625 2.158 7.402 1.00 98.50 239 LYS A C 1
ATOM 1862 O O . LYS A 1 239 ? 5.920 3.342 7.549 1.00 98.50 239 LYS A O 1
ATOM 1867 N N . LEU A 1 240 ? 4.483 1.753 6.868 1.00 98.62 240 LEU A N 1
ATOM 1868 C CA . LEU A 1 240 ? 3.404 2.677 6.551 1.00 98.62 240 LEU A CA 1
ATOM 1869 C C . LEU A 1 240 ? 2.551 2.901 7.793 1.00 98.62 240 LEU A C 1
ATOM 1871 O O . LEU A 1 240 ? 2.367 2.003 8.616 1.00 98.62 240 LEU A O 1
ATOM 1875 N N . LYS A 1 241 ? 2.046 4.113 7.950 1.00 98.62 241 LYS A N 1
ATOM 1876 C CA . LYS A 1 241 ? 1.308 4.540 9.131 1.00 98.62 241 LYS A CA 1
ATOM 1877 C C . LYS A 1 241 ? 0.022 5.225 8.728 1.00 98.62 241 LYS A C 1
ATOM 1879 O O . LYS A 1 241 ? -0.034 5.886 7.690 1.00 98.62 241 LYS A O 1
ATOM 1884 N N . PHE A 1 242 ? -0.970 5.095 9.598 1.00 98.81 242 PHE A N 1
ATOM 1885 C CA . PHE A 1 242 ? -2.204 5.853 9.519 1.00 98.81 242 PHE A CA 1
ATOM 1886 C C . PHE A 1 242 ? -2.596 6.396 10.891 1.00 98.81 242 PHE A C 1
ATOM 1888 O O . PHE A 1 242 ? -2.585 5.665 11.885 1.00 98.81 242 PHE A O 1
ATOM 1895 N N . HIS A 1 243 ? -2.978 7.669 10.923 1.00 98.56 243 HIS A N 1
ATOM 1896 C CA . HIS A 1 243 ? -3.616 8.305 12.068 1.00 98.56 243 HIS A CA 1
ATOM 1897 C C . HIS A 1 243 ? -4.433 9.508 11.601 1.00 98.56 243 HIS A C 1
ATOM 1899 O O . HIS A 1 243 ? -3.895 10.415 10.967 1.00 98.56 243 HIS A O 1
ATOM 1905 N N . ASN A 1 244 ? -5.714 9.551 11.963 1.00 98.25 244 ASN A N 1
ATOM 1906 C CA . ASN A 1 244 ? -6.549 10.721 11.727 1.00 98.25 244 ASN A CA 1
ATOM 1907 C C . ASN A 1 244 ? -7.482 10.967 12.917 1.00 98.25 244 ASN A C 1
ATOM 1909 O O . ASN A 1 244 ? -8.249 10.082 13.303 1.00 98.25 244 ASN A O 1
ATOM 1913 N N . ILE A 1 245 ? -7.431 12.187 13.456 1.00 96.62 245 ILE A N 1
ATOM 1914 C CA . ILE A 1 245 ? -8.265 12.650 14.576 1.00 96.62 245 ILE A CA 1
ATOM 1915 C C . ILE A 1 245 ? -9.728 12.890 14.174 1.00 96.62 245 ILE A C 1
ATOM 1917 O O . ILE A 1 245 ? -10.597 13.046 15.032 1.00 96.62 245 ILE A O 1
ATOM 1921 N N . HIS A 1 246 ? -10.019 12.935 12.874 1.00 96.50 246 HIS A N 1
ATOM 1922 C CA . HIS A 1 246 ? -11.365 13.112 12.349 1.00 96.50 246 HIS A CA 1
ATOM 1923 C C . HIS A 1 246 ? -11.994 11.760 12.021 1.00 96.50 246 HIS A C 1
ATOM 1925 O O . HIS A 1 246 ? -11.434 10.971 11.262 1.00 96.50 246 HIS A O 1
ATOM 1931 N N . LYS A 1 247 ? -13.183 11.505 12.578 1.00 95.50 247 LYS A N 1
ATOM 1932 C CA . LYS A 1 247 ? -13.965 10.293 12.301 1.00 95.50 247 LYS A CA 1
ATOM 1933 C C . LYS A 1 247 ? -14.332 10.178 10.819 1.00 95.50 247 LYS A C 1
ATOM 1935 O O . LYS A 1 247 ? -14.525 11.190 10.149 1.00 95.50 247 LYS A O 1
ATOM 1940 N N . GLY A 1 248 ? -14.544 8.950 10.360 1.00 97.06 248 GLY A N 1
ATOM 1941 C CA . GLY A 1 248 ? -15.054 8.651 9.023 1.00 97.06 248 GLY A CA 1
ATOM 1942 C C . GLY A 1 248 ? -14.053 7.909 8.148 1.00 97.06 248 GLY A C 1
ATOM 1943 O O . GLY A 1 248 ? -12.998 7.490 8.612 1.00 97.06 248 GLY A O 1
ATOM 1944 N N . GLN A 1 249 ? -14.431 7.727 6.884 1.00 98.19 249 GLN A N 1
ATOM 1945 C CA . GLN A 1 249 ? -13.629 7.032 5.883 1.00 98.19 249 GLN A CA 1
ATOM 1946 C C . GLN A 1 249 ? -12.572 7.965 5.296 1.00 98.19 249 GLN A C 1
ATOM 1948 O O . GLN A 1 249 ? -12.872 9.107 4.947 1.00 98.19 249 GLN A O 1
ATOM 1953 N N . HIS A 1 250 ? -11.364 7.439 5.143 1.00 98.38 250 HIS A N 1
ATOM 1954 C CA . HIS A 1 250 ? -10.200 8.136 4.619 1.00 98.38 250 HIS A CA 1
ATOM 1955 C C . HIS A 1 250 ? -9.578 7.304 3.511 1.00 98.38 250 HIS A C 1
ATOM 1957 O O . HIS A 1 250 ? -9.370 6.102 3.669 1.00 98.38 250 HIS A O 1
ATOM 1963 N N . THR A 1 251 ? -9.255 7.947 2.396 1.00 98.50 251 THR A N 1
ATOM 1964 C CA . THR A 1 251 ? -8.580 7.313 1.262 1.00 98.50 251 THR A CA 1
ATOM 1965 C C . THR A 1 251 ? -7.437 8.185 0.789 1.00 98.50 251 THR A C 1
ATOM 1967 O O . THR A 1 251 ? -7.541 9.408 0.843 1.00 98.50 251 THR A O 1
ATOM 1970 N N . SER A 1 252 ? -6.369 7.569 0.299 1.00 98.38 252 SER A N 1
ATOM 1971 C CA . SER A 1 252 ? -5.235 8.279 -0.290 1.00 98.38 252 SER A CA 1
ATOM 1972 C C . SER A 1 252 ? -4.490 7.378 -1.275 1.00 98.38 252 SER A C 1
ATOM 1974 O O . SER A 1 252 ? -4.833 6.207 -1.453 1.00 98.38 252 SER A O 1
ATOM 1976 N N . VAL A 1 253 ? -3.452 7.922 -1.900 1.00 98.50 253 VAL A N 1
ATOM 1977 C CA . VAL A 1 253 ? -2.508 7.181 -2.732 1.00 98.50 253 VAL A CA 1
ATOM 1978 C C . VAL A 1 253 ? -1.102 7.418 -2.193 1.00 98.50 253 VAL A C 1
ATOM 1980 O O . VAL A 1 253 ? -0.677 8.562 -2.019 1.00 98.50 253 VAL A O 1
ATOM 1983 N N . PHE A 1 254 ? -0.368 6.343 -1.911 1.00 98.69 254 PHE A N 1
ATOM 1984 C CA . PHE A 1 254 ? 1.083 6.430 -1.794 1.00 98.69 254 PHE A CA 1
ATOM 1985 C C . PHE A 1 254 ? 1.709 6.418 -3.187 1.00 98.69 254 PHE A C 1
ATOM 1987 O O . PHE A 1 254 ? 1.346 5.605 -4.037 1.00 98.69 254 PHE A O 1
ATOM 1994 N N . THR A 1 255 ? 2.661 7.320 -3.396 1.00 98.62 255 THR A N 1
ATOM 1995 C CA . THR A 1 255 ? 3.475 7.438 -4.603 1.00 98.62 255 THR A CA 1
ATOM 1996 C C . THR A 1 255 ? 4.901 7.034 -4.252 1.00 98.62 255 THR A C 1
ATOM 1998 O O . THR A 1 255 ? 5.521 7.627 -3.364 1.00 98.62 255 THR A O 1
ATOM 2001 N N . VAL A 1 256 ? 5.418 6.022 -4.941 1.00 98.81 256 VAL A N 1
ATOM 2002 C CA . VAL A 1 256 ? 6.801 5.561 -4.806 1.00 98.81 256 VAL A CA 1
ATOM 2003 C C . VAL A 1 256 ? 7.556 5.955 -6.067 1.00 98.81 256 VAL A C 1
ATOM 2005 O O . VAL A 1 256 ? 7.144 5.594 -7.166 1.00 98.81 256 VAL A O 1
ATOM 2008 N N . ARG A 1 257 ? 8.648 6.709 -5.914 1.00 98.69 257 ARG A N 1
ATOM 2009 C CA . ARG A 1 257 ? 9.532 7.082 -7.026 1.00 98.69 257 ARG A CA 1
ATOM 2010 C C . ARG A 1 257 ? 10.743 6.178 -7.073 1.00 98.69 257 ARG A C 1
ATOM 2012 O O . ARG A 1 257 ? 11.372 5.943 -6.035 1.00 98.69 257 ARG A O 1
ATOM 2019 N N . SER A 1 258 ? 11.087 5.697 -8.260 1.00 98.44 258 SER A N 1
ATOM 2020 C CA . SER A 1 258 ? 12.228 4.809 -8.450 1.00 98.44 258 SER A CA 1
ATOM 2021 C C . SER A 1 258 ? 12.872 4.928 -9.834 1.00 98.44 258 SER A C 1
ATOM 2023 O O . SER A 1 258 ? 12.483 5.760 -10.646 1.00 98.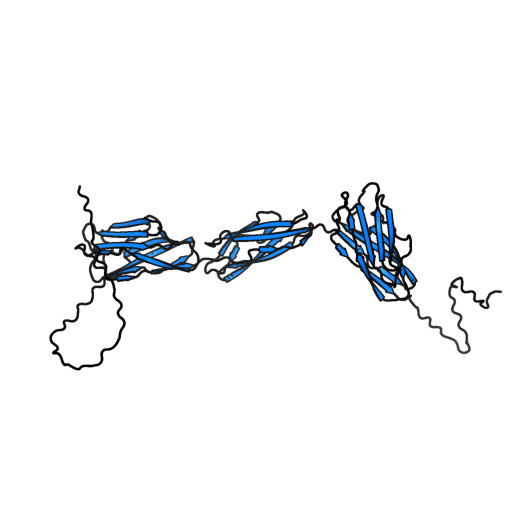44 258 SER A O 1
ATOM 2025 N N . ASN A 1 259 ? 13.910 4.129 -10.087 1.00 97.50 259 ASN A N 1
ATOM 2026 C CA . ASN A 1 259 ? 14.517 3.969 -11.413 1.00 97.50 259 ASN A CA 1
ATOM 2027 C C . ASN A 1 259 ? 13.940 2.781 -12.203 1.00 97.50 259 ASN A C 1
ATOM 2029 O O . ASN A 1 259 ? 14.591 2.304 -13.135 1.00 97.50 259 ASN A O 1
ATOM 2033 N N . ASP A 1 260 ? 12.769 2.287 -11.810 1.00 98.19 260 ASP A N 1
ATOM 2034 C CA . ASP A 1 260 ? 11.978 1.390 -12.636 1.00 98.19 260 ASP A CA 1
ATOM 2035 C C . ASP A 1 260 ? 11.586 2.085 -13.957 1.00 98.19 260 ASP A C 1
ATOM 2037 O O . ASP A 1 260 ? 11.026 3.184 -13.920 1.00 98.19 260 ASP A O 1
ATOM 2041 N N . PRO A 1 261 ? 11.935 1.523 -15.129 1.00 96.69 261 PRO A N 1
ATOM 2042 C CA . PRO A 1 261 ? 11.721 2.190 -16.409 1.00 96.69 261 PRO A CA 1
ATOM 2043 C C . PRO A 1 261 ? 10.257 2.263 -16.860 1.00 96.69 261 PRO A C 1
ATOM 2045 O O . PRO A 1 261 ? 9.959 3.090 -17.729 1.00 96.69 261 PRO A O 1
ATOM 2048 N N . ASP A 1 262 ? 9.369 1.414 -16.346 1.00 95.88 262 ASP A N 1
ATOM 2049 C CA . ASP A 1 262 ? 7.955 1.373 -16.734 1.00 95.88 262 ASP A CA 1
ATOM 2050 C C . ASP A 1 262 ? 6.976 1.566 -15.572 1.00 95.88 262 ASP A C 1
ATOM 2052 O O . ASP A 1 262 ? 5.813 1.895 -15.820 1.00 95.88 262 ASP A O 1
ATOM 2056 N N . GLU A 1 263 ? 7.452 1.501 -14.329 1.00 96.69 263 GLU A N 1
ATOM 2057 C CA . GLU A 1 263 ? 6.656 1.725 -13.119 1.00 96.69 263 GLU A CA 1
ATOM 2058 C C . GLU A 1 263 ? 7.219 2.851 -12.225 1.00 96.69 263 GLU A C 1
ATOM 2060 O O . GLU A 1 263 ? 7.277 2.742 -10.998 1.00 96.69 263 GLU A O 1
ATOM 2065 N N . ASP A 1 264 ? 7.595 3.988 -12.829 1.00 96.69 264 ASP A N 1
ATOM 2066 C CA . ASP A 1 264 ? 7.877 5.239 -12.107 1.00 96.69 264 ASP A CA 1
ATOM 2067 C C . ASP A 1 264 ? 6.858 6.358 -12.432 1.00 96.69 264 ASP A C 1
ATOM 2069 O O . ASP A 1 264 ? 6.862 6.913 -13.537 1.00 96.69 264 ASP A O 1
ATOM 2073 N N . PRO A 1 265 ? 6.005 6.772 -11.473 1.00 98.12 265 PRO A N 1
ATOM 2074 C CA . PRO A 1 265 ? 5.895 6.262 -10.105 1.00 98.12 265 PRO A CA 1
ATOM 2075 C C . PRO A 1 265 ? 5.061 4.976 -9.986 1.00 98.12 265 PRO A C 1
ATOM 2077 O O . PRO A 1 265 ? 4.085 4.785 -10.713 1.00 98.12 265 PRO A O 1
ATOM 2080 N N . PHE A 1 266 ? 5.364 4.181 -8.959 1.00 98.56 266 PHE A N 1
ATOM 2081 C CA . PHE A 1 266 ? 4.547 3.054 -8.512 1.00 98.56 266 PHE A CA 1
ATOM 2082 C C . PHE A 1 266 ? 3.496 3.536 -7.498 1.00 98.56 266 PHE A C 1
ATOM 2084 O O . PHE A 1 266 ? 3.823 4.199 -6.507 1.00 98.56 266 PHE A O 1
ATOM 2091 N N . PHE A 1 267 ? 2.221 3.224 -7.746 1.00 98.50 267 PHE A N 1
ATOM 2092 C CA . PHE A 1 267 ? 1.088 3.728 -6.961 1.00 98.50 267 PHE A CA 1
ATOM 2093 C C . PHE A 1 267 ? 0.456 2.656 -6.072 1.00 98.50 267 PHE A C 1
ATOM 2095 O O . PHE A 1 267 ? 0.195 1.534 -6.506 1.00 98.50 267 PHE A O 1
ATOM 2102 N N . ILE A 1 268 ? 0.117 3.039 -4.839 1.00 98.69 268 ILE A N 1
ATOM 2103 C CA . ILE A 1 268 ? -0.565 2.175 -3.869 1.00 98.69 268 ILE A CA 1
ATOM 2104 C C . ILE A 1 268 ? -1.791 2.914 -3.332 1.00 98.69 268 ILE A C 1
ATOM 2106 O O . ILE A 1 268 ? -1.661 3.920 -2.633 1.00 98.69 268 ILE A O 1
ATOM 2110 N N . ASN A 1 269 ? -2.987 2.413 -3.629 1.00 98.56 269 ASN A N 1
ATOM 2111 C CA . ASN A 1 269 ? -4.233 2.954 -3.090 1.00 98.56 269 ASN A CA 1
ATOM 2112 C C . ASN A 1 269 ? -4.415 2.500 -1.641 1.00 98.56 269 ASN A C 1
ATOM 2114 O O . ASN A 1 269 ? -4.265 1.314 -1.339 1.00 98.56 269 ASN A O 1
ATOM 2118 N N . VAL A 1 270 ? -4.767 3.418 -0.745 1.00 98.56 270 VAL A N 1
ATOM 2119 C CA . VAL A 1 270 ? -4.953 3.104 0.675 1.00 98.56 270 VAL A CA 1
ATOM 2120 C C . VAL A 1 270 ? -6.288 3.592 1.212 1.00 98.56 270 VAL A C 1
ATOM 2122 O O . VAL A 1 270 ? -6.776 4.649 0.807 1.00 98.56 270 VAL A O 1
ATOM 2125 N N . SER A 1 271 ? -6.863 2.821 2.134 1.00 98.56 271 SER A N 1
ATOM 2126 C CA . SER A 1 271 ? -8.090 3.153 2.861 1.00 98.56 271 SER A CA 1
ATOM 2127 C C . SER A 1 271 ? -7.938 2.941 4.364 1.00 98.56 271 SER A C 1
ATOM 2129 O O . SER A 1 271 ? -7.128 2.128 4.807 1.00 98.56 271 SER A O 1
ATOM 2131 N N . ALA A 1 272 ? -8.720 3.684 5.143 1.00 98.69 272 ALA A N 1
ATOM 2132 C CA . ALA A 1 272 ? -8.869 3.518 6.583 1.00 98.69 272 ALA A CA 1
ATOM 2133 C C . ALA A 1 272 ? -10.186 4.148 7.060 1.00 98.69 272 ALA A C 1
ATOM 2135 O O . ALA A 1 272 ? -10.732 5.033 6.401 1.00 98.69 272 ALA A O 1
ATOM 2136 N N . SER A 1 273 ? -10.657 3.768 8.245 1.00 98.44 273 SER A N 1
ATOM 2137 C CA . SER A 1 273 ? -11.793 4.409 8.912 1.00 98.44 273 SER A CA 1
ATOM 2138 C C . SER A 1 273 ? -11.417 4.829 10.327 1.00 98.44 273 SER A C 1
ATOM 2140 O O . SER A 1 273 ? -11.001 3.997 11.130 1.00 98.44 273 SER A O 1
ATOM 2142 N N . SER A 1 274 ? -11.592 6.104 10.660 1.00 98.44 274 SER A N 1
ATOM 2143 C CA . SER A 1 274 ? -11.366 6.606 12.016 1.00 98.44 274 SER A CA 1
ATOM 2144 C C . SER A 1 274 ? -12.651 6.591 12.846 1.00 98.44 274 SER A C 1
ATOM 2146 O O . SER A 1 274 ? -13.692 7.075 12.389 1.00 98.44 274 SER A O 1
ATOM 2148 N N . PHE A 1 275 ? -12.590 6.118 14.094 1.00 97.06 275 PHE A N 1
ATOM 2149 C CA . PHE A 1 275 ? -13.732 6.121 15.023 1.00 97.06 275 PHE A CA 1
ATOM 2150 C C . PHE A 1 275 ? -13.393 6.728 16.393 1.00 97.06 275 PHE A C 1
ATOM 2152 O O . PHE A 1 275 ? -12.260 6.647 16.862 1.00 97.06 275 PHE A O 1
ATOM 2159 N N . ALA A 1 276 ? -14.392 7.313 17.065 1.00 97.06 276 ALA A N 1
ATOM 2160 C CA . ALA A 1 276 ? -14.252 7.752 18.455 1.00 97.06 276 ALA A CA 1
ATOM 2161 C C . ALA A 1 276 ? -14.519 6.586 19.426 1.00 97.06 276 ALA A C 1
ATOM 2163 O O . ALA A 1 276 ? -15.555 5.922 19.306 1.00 97.06 276 ALA A O 1
ATOM 2164 N N . PRO A 1 277 ? -13.632 6.326 20.402 1.00 96.75 277 PRO A N 1
ATOM 2165 C CA . PRO A 1 277 ? -13.820 5.248 21.364 1.00 96.75 277 PRO A CA 1
ATOM 2166 C C . PRO A 1 277 ? -14.778 5.669 22.488 1.00 96.75 277 PRO A C 1
ATOM 2168 O O . PRO A 1 277 ? -14.361 6.221 23.504 1.00 96.75 277 PRO A O 1
ATOM 2171 N N . ASN A 1 278 ? -16.069 5.376 22.321 1.00 97.75 278 ASN A N 1
ATOM 2172 C CA . ASN A 1 278 ? -17.078 5.535 23.371 1.00 97.75 278 ASN A CA 1
ATOM 2173 C C . ASN A 1 278 ? -17.639 4.158 23.768 1.00 97.75 278 ASN A C 1
ATOM 2175 O O . ASN A 1 278 ? -18.355 3.532 22.987 1.00 97.75 278 ASN A O 1
ATOM 2179 N N . TYR A 1 279 ? -17.329 3.679 24.969 1.00 98.25 279 TYR A N 1
ATOM 2180 C CA . TYR A 1 279 ? -17.696 2.348 25.449 1.00 98.25 279 TYR A CA 1
ATOM 2181 C C . TYR A 1 279 ? -18.507 2.410 26.736 1.00 98.25 279 TYR A C 1
ATOM 2183 O O . TYR A 1 279 ? -18.179 3.160 27.656 1.00 98.25 279 TYR A O 1
ATOM 2191 N N . MET A 1 280 ? -19.523 1.558 26.826 1.00 98.62 280 MET A N 1
ATOM 2192 C CA . MET A 1 280 ? -20.261 1.309 28.061 1.00 98.62 280 MET A CA 1
ATOM 2193 C C . MET A 1 280 ? -19.887 -0.060 28.623 1.00 98.62 280 MET A C 1
ATOM 2195 O O . MET A 1 280 ? -19.785 -1.031 27.882 1.00 98.62 280 MET A O 1
ATOM 2199 N N . ILE A 1 281 ? -19.652 -0.139 29.927 1.00 98.69 281 ILE A N 1
ATOM 2200 C CA . ILE A 1 281 ? -19.012 -1.291 30.563 1.00 98.69 281 ILE A CA 1
ATOM 2201 C C . ILE A 1 281 ? -19.806 -1.656 31.810 1.00 98.69 281 ILE A C 1
ATOM 2203 O O . ILE A 1 281 ? -19.950 -0.815 32.698 1.00 98.69 281 ILE A O 1
ATOM 2207 N N . VAL A 1 282 ? -20.260 -2.901 31.939 1.00 98.56 282 VAL A N 1
ATOM 2208 C CA . VAL A 1 282 ? -20.736 -3.410 33.233 1.00 98.56 282 VAL A CA 1
ATOM 2209 C C . VAL A 1 282 ? -19.546 -3.989 33.992 1.00 98.56 282 VAL A C 1
ATOM 2211 O O . VAL A 1 282 ? -18.815 -4.838 33.494 1.00 98.56 282 VAL A O 1
ATOM 2214 N N . GLN A 1 283 ? -19.285 -3.462 35.186 1.00 98.38 283 GLN A N 1
ATOM 2215 C CA . GLN A 1 283 ? -18.145 -3.898 35.987 1.00 98.38 283 GLN A CA 1
ATOM 2216 C C . GLN A 1 283 ? -18.385 -5.287 36.571 1.00 98.38 283 GLN A C 1
ATOM 2218 O O . GLN A 1 283 ? -19.499 -5.622 36.976 1.00 98.38 283 GLN A O 1
ATOM 2223 N N . ASN A 1 284 ? -17.301 -6.050 36.699 1.00 98.31 284 ASN A N 1
ATOM 2224 C CA . ASN A 1 284 ? -17.329 -7.286 37.463 1.00 98.31 284 ASN A CA 1
ATOM 2225 C C . ASN A 1 284 ? -17.659 -6.997 38.929 1.00 98.31 284 ASN A C 1
ATOM 2227 O O . ASN A 1 284 ? -17.241 -5.977 39.485 1.00 98.31 284 ASN A O 1
ATOM 2231 N N . ALA A 1 285 ? -18.374 -7.919 39.561 1.00 97.25 285 ALA A N 1
ATOM 2232 C CA . ALA A 1 285 ? -18.770 -7.805 40.955 1.00 97.25 285 ALA A CA 1
ATOM 2233 C C . ALA A 1 285 ? -18.635 -9.147 41.681 1.00 97.25 285 ALA A C 1
ATOM 2235 O O . ALA A 1 285 ? -18.507 -10.207 41.065 1.00 97.25 285 ALA A O 1
ATOM 2236 N N . GLU A 1 286 ? -18.696 -9.098 43.008 1.00 96.50 286 GLU A N 1
ATOM 2237 C CA . GLU A 1 286 ? -18.746 -10.280 43.863 1.00 96.50 286 GLU A CA 1
ATOM 2238 C C . GLU A 1 286 ? -19.847 -10.111 44.913 1.00 96.50 286 GLU A C 1
ATOM 2240 O O . GLU A 1 286 ? -20.075 -9.003 45.401 1.00 96.50 286 GLU A O 1
ATOM 2245 N N . ALA A 1 287 ? -20.512 -11.208 45.265 1.00 95.19 287 ALA A N 1
ATOM 2246 C CA . ALA A 1 287 ? -21.549 -11.257 46.291 1.00 95.19 287 ALA A CA 1
ATOM 2247 C C . ALA A 1 287 ? -21.439 -12.561 47.084 1.00 95.19 287 ALA A C 1
ATOM 2249 O O . ALA A 1 287 ? -20.968 -13.564 46.547 1.00 95.19 287 ALA A O 1
ATOM 2250 N N . PHE A 1 288 ? -21.902 -12.583 48.331 1.00 94.00 288 PHE A N 1
ATOM 2251 C CA . PHE A 1 288 ? -22.216 -13.842 49.005 1.00 94.00 288 PHE A CA 1
ATOM 2252 C C . PHE A 1 288 ? -23.682 -14.209 48.763 1.00 94.00 288 PHE A C 1
ATOM 2254 O O . PHE A 1 288 ? -24.511 -13.337 48.515 1.00 94.00 288 PHE A O 1
ATOM 2261 N N . VAL A 1 289 ? -24.005 -15.500 48.836 1.00 93.69 289 VAL A N 1
ATOM 2262 C CA . VAL A 1 289 ? -25.392 -15.988 48.794 1.00 93.69 289 VAL A CA 1
ATOM 2263 C C . VAL A 1 289 ? -26.257 -15.229 49.808 1.00 93.69 289 VAL A C 1
ATOM 2265 O O . VAL A 1 289 ? -25.914 -15.161 50.988 1.00 93.69 289 VAL A O 1
ATOM 2268 N N . GLY A 1 290 ? -27.380 -14.677 49.347 1.00 91.00 290 GLY A N 1
ATOM 2269 C CA . GLY A 1 290 ? -28.334 -13.914 50.157 1.00 91.00 290 GLY A CA 1
ATOM 2270 C C . GLY A 1 290 ? -27.980 -12.440 50.391 1.00 91.00 290 GLY A C 1
ATOM 2271 O O . GLY A 1 290 ? -28.845 -11.689 50.847 1.00 91.00 290 GLY A O 1
ATOM 2272 N N . ASP A 1 291 ? -26.760 -11.998 50.069 1.00 93.88 291 ASP A N 1
ATOM 2273 C CA . ASP A 1 291 ? -26.344 -10.603 50.250 1.00 93.88 291 ASP A CA 1
ATOM 2274 C C . ASP A 1 291 ? -26.844 -9.691 49.119 1.00 93.88 291 ASP A C 1
ATOM 2276 O O . ASP A 1 291 ? -27.155 -10.119 48.006 1.00 93.88 291 ASP A O 1
ATOM 2280 N N . THR A 1 292 ? -26.884 -8.385 49.396 1.00 96.12 292 THR A N 1
ATOM 2281 C CA . THR A 1 292 ? -27.093 -7.359 48.366 1.00 96.12 292 THR A CA 1
ATOM 2282 C C . THR A 1 292 ? -25.757 -6.937 47.758 1.00 96.12 292 THR A C 1
ATOM 2284 O O . THR A 1 292 ? -24.835 -6.558 48.478 1.00 96.12 292 THR A O 1
ATOM 2287 N N . VAL A 1 293 ? -25.669 -6.941 46.430 1.00 97.00 293 VAL A N 1
ATOM 2288 C CA . VAL A 1 293 ? -24.518 -6.485 45.647 1.00 97.00 293 VAL A CA 1
ATOM 2289 C C . VAL A 1 293 ? -24.873 -5.265 44.807 1.00 97.00 293 VAL A C 1
ATOM 2291 O O . VAL A 1 293 ? -25.940 -5.193 44.200 1.00 97.00 293 VAL A O 1
ATOM 2294 N N . THR A 1 294 ? -23.955 -4.304 44.745 1.00 98.31 294 THR A N 1
ATOM 2295 C CA . THR A 1 294 ? -24.079 -3.131 43.877 1.00 98.31 294 THR A CA 1
ATOM 2296 C C . THR A 1 294 ? -23.328 -3.368 42.572 1.00 98.31 294 THR A C 1
ATOM 2298 O O . THR A 1 294 ? -22.095 -3.405 42.558 1.00 98.31 294 THR A O 1
ATOM 2301 N N . LEU A 1 295 ? -24.061 -3.469 41.465 1.00 98.44 295 LEU A N 1
ATOM 2302 C CA . LEU A 1 295 ? -23.483 -3.449 40.125 1.00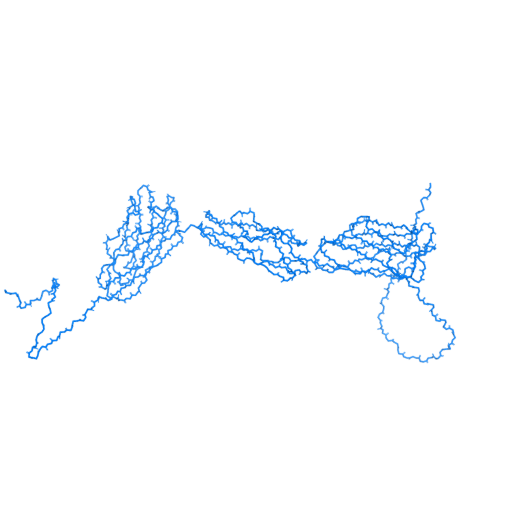 98.44 295 LEU A CA 1
ATOM 2303 C C . LEU A 1 295 ? -23.241 -2.006 39.676 1.00 98.44 295 LEU A C 1
ATOM 2305 O O . LEU A 1 295 ? -23.942 -1.073 40.083 1.00 98.44 295 LEU A O 1
ATOM 2309 N N . LYS A 1 296 ? -22.220 -1.824 38.839 1.00 98.69 296 LYS A N 1
ATOM 2310 C CA . LYS A 1 296 ? -21.777 -0.515 38.352 1.00 98.69 296 LYS A CA 1
ATOM 2311 C C . LYS A 1 296 ? -21.705 -0.528 36.836 1.00 98.69 296 LYS A C 1
ATOM 2313 O O . LYS A 1 296 ? -21.064 -1.410 36.265 1.00 98.69 296 LYS A O 1
ATOM 2318 N N . ILE A 1 297 ? -22.287 0.489 36.211 1.00 98.75 297 ILE A N 1
ATOM 2319 C CA . ILE A 1 297 ? -22.092 0.761 34.789 1.00 98.75 297 ILE A CA 1
ATOM 2320 C C . ILE A 1 297 ? -21.090 1.902 34.657 1.00 98.75 297 ILE A C 1
ATOM 2322 O O . ILE A 1 297 ? -21.331 3.010 35.142 1.00 98.75 297 ILE A O 1
ATOM 2326 N N . ASN A 1 298 ? -19.969 1.632 34.000 1.00 98.62 298 ASN A N 1
ATOM 2327 C CA . ASN A 1 298 ? -18.975 2.624 33.620 1.00 98.62 298 ASN A CA 1
ATOM 2328 C C . ASN A 1 298 ? -19.197 3.069 32.176 1.00 98.62 298 ASN A C 1
ATOM 2330 O O . ASN A 1 298 ? -19.644 2.294 31.334 1.00 98.62 298 ASN A O 1
ATOM 2334 N N . VAL A 1 299 ? -18.830 4.313 31.888 1.00 98.62 299 VAL A N 1
ATOM 2335 C CA . VAL A 1 299 ? -18.734 4.824 30.520 1.00 98.62 299 VAL A CA 1
ATOM 2336 C C . VAL A 1 299 ? -17.344 5.405 30.331 1.00 98.62 299 VAL A C 1
ATOM 2338 O O . VAL A 1 299 ? -16.932 6.263 31.110 1.00 98.62 299 VAL A O 1
ATOM 2341 N N . ASN A 1 300 ? -16.641 4.941 29.305 1.00 98.00 300 ASN A N 1
ATOM 2342 C CA . ASN A 1 300 ? -15.430 5.577 28.804 1.00 98.00 300 ASN A CA 1
ATOM 2343 C C . ASN A 1 300 ? -15.815 6.300 27.517 1.00 98.00 300 ASN A C 1
ATOM 2345 O O . ASN A 1 300 ? -16.221 5.646 26.561 1.00 98.00 300 ASN A O 1
ATOM 2349 N N . ASN A 1 301 ? -15.747 7.622 27.496 1.00 97.44 301 ASN A N 1
ATOM 2350 C CA . ASN A 1 301 ? -16.217 8.447 26.398 1.00 97.44 301 ASN A CA 1
ATOM 2351 C C . ASN A 1 301 ? -15.131 9.431 25.964 1.00 97.44 301 ASN A C 1
ATOM 2353 O O . ASN A 1 301 ? -14.649 10.235 26.756 1.00 97.44 301 ASN A O 1
ATOM 2357 N N . TYR A 1 302 ? -14.779 9.374 24.685 1.00 96.75 302 TYR A N 1
ATOM 2358 C CA . TYR A 1 302 ? -13.973 10.400 24.035 1.00 96.75 302 TYR A CA 1
ATOM 2359 C C . TYR A 1 302 ? -14.810 11.654 23.760 1.00 96.75 302 TYR A C 1
ATOM 2361 O O . TYR A 1 302 ? -14.358 12.778 23.966 1.00 96.75 302 TYR A O 1
ATOM 2369 N N . GLU A 1 303 ? -16.060 11.461 23.337 1.00 96.38 303 GLU A N 1
ATOM 2370 C CA . GLU A 1 303 ? -17.006 12.550 23.099 1.00 96.38 303 GLU A CA 1
ATOM 2371 C C . GLU A 1 303 ? -17.902 12.749 24.330 1.00 96.38 303 GLU A C 1
ATOM 2373 O O . GLU A 1 303 ? -18.339 11.767 24.938 1.00 96.38 303 GLU A O 1
ATOM 2378 N N . PRO A 1 304 ? -18.212 13.992 24.735 1.00 96.75 304 PRO A N 1
ATOM 2379 C CA . PRO A 1 304 ? -19.213 14.231 25.768 1.00 96.75 304 PRO A CA 1
ATOM 2380 C C . PRO A 1 304 ? -20.574 13.662 25.346 1.00 96.75 304 PRO A C 1
ATOM 2382 O O . PRO A 1 304 ? -21.031 13.907 24.231 1.00 96.75 304 PRO A O 1
ATOM 2385 N N . PHE A 1 305 ? -21.241 12.946 26.249 1.00 98.00 305 PHE A N 1
ATOM 2386 C CA . PHE A 1 305 ? -22.592 12.424 26.032 1.00 98.00 305 PHE A CA 1
ATOM 2387 C C . PHE A 1 305 ? -23.578 13.054 27.024 1.00 98.00 305 PHE A C 1
ATOM 2389 O O . PHE A 1 305 ? -23.215 13.407 28.148 1.00 98.00 305 PHE A O 1
ATOM 2396 N N . ILE A 1 306 ? -24.825 13.202 26.582 1.00 97.88 306 ILE A N 1
ATOM 2397 C CA . ILE A 1 306 ? -25.920 13.879 27.285 1.00 97.88 306 ILE A CA 1
ATOM 2398 C C . ILE A 1 306 ? -26.817 12.870 28.001 1.00 97.88 306 ILE A C 1
ATOM 2400 O O . ILE A 1 306 ? -27.112 13.020 29.177 1.00 97.88 306 ILE A O 1
ATOM 2404 N N . ASN A 1 307 ? -27.253 11.816 27.313 1.00 97.88 307 ASN A N 1
ATOM 2405 C CA . ASN A 1 307 ? -28.057 10.758 27.920 1.00 97.88 307 ASN A CA 1
ATOM 2406 C C . ASN A 1 307 ? -27.494 9.392 27.575 1.00 97.88 307 ASN A C 1
ATOM 2408 O O . ASN A 1 307 ? -26.773 9.230 26.589 1.00 97.88 307 ASN A O 1
ATOM 2412 N N . PHE A 1 308 ? -27.857 8.399 28.376 1.00 98.38 308 PHE A N 1
ATOM 2413 C CA . PHE A 1 308 ? -27.618 7.012 28.032 1.00 98.38 308 PHE A CA 1
ATOM 2414 C C . PHE A 1 308 ? -28.887 6.176 28.155 1.00 98.38 308 PHE A C 1
ATOM 2416 O O . PHE A 1 308 ? -29.800 6.498 28.916 1.00 98.38 308 PHE A O 1
ATOM 2423 N N . GLN A 1 309 ? -28.908 5.078 27.411 1.00 98.50 309 GLN A N 1
ATOM 2424 C CA . GLN A 1 309 ? -29.826 3.960 27.594 1.00 98.50 309 GLN A CA 1
ATOM 2425 C C . GLN A 1 309 ? -29.009 2.672 27.584 1.00 98.50 309 GLN A C 1
ATOM 2427 O O . GLN A 1 309 ? -27.982 2.612 26.911 1.00 98.50 309 GLN A O 1
ATOM 2432 N N . LEU A 1 310 ? -29.464 1.653 28.304 1.00 98.50 310 LEU A N 1
ATOM 2433 C CA . LEU A 1 310 ? -28.981 0.280 28.192 1.00 98.50 310 LEU A CA 1
ATOM 2434 C C . LEU A 1 310 ? -30.050 -0.707 28.649 1.00 98.50 310 LEU A C 1
ATOM 2436 O O . LEU A 1 310 ? -30.901 -0.370 29.473 1.00 98.50 310 LEU A O 1
ATOM 2440 N N . ASP A 1 311 ? -29.925 -1.939 28.178 1.00 98.75 311 ASP A N 1
ATOM 2441 C CA . ASP A 1 311 ? -30.527 -3.116 28.783 1.00 98.75 311 ASP A CA 1
ATOM 2442 C C . ASP A 1 311 ? -29.416 -3.968 29.400 1.00 98.75 311 ASP A C 1
ATOM 2444 O O . ASP A 1 311 ? -28.438 -4.296 28.729 1.00 98.75 311 ASP A O 1
ATOM 2448 N N . LEU A 1 312 ? -29.572 -4.333 30.668 1.00 98.62 312 LEU A N 1
ATOM 2449 C CA . LEU A 1 312 ? -28.735 -5.309 31.347 1.00 98.62 312 LEU A CA 1
ATOM 2450 C C . LEU A 1 312 ? -29.496 -6.626 31.448 1.00 98.62 312 LEU A C 1
ATOM 2452 O O . LEU A 1 312 ? -30.510 -6.700 32.146 1.00 98.62 312 LEU A O 1
ATOM 2456 N N . ASP A 1 313 ? -28.971 -7.657 30.800 1.00 98.50 313 ASP A N 1
ATOM 2457 C CA . ASP A 1 313 ? -29.360 -9.040 31.041 1.00 98.50 313 ASP A CA 1
ATOM 2458 C C . ASP A 1 313 ? -28.502 -9.602 32.191 1.00 98.50 313 ASP A C 1
ATOM 2460 O O . ASP A 1 313 ? -27.269 -9.511 32.172 1.00 98.50 313 ASP A O 1
ATOM 2464 N N . PHE A 1 314 ? -29.158 -10.150 33.213 1.00 97.75 314 PHE A N 1
ATOM 2465 C CA . PHE A 1 314 ? -28.535 -10.687 34.429 1.00 97.75 314 PHE A CA 1
ATOM 2466 C C . PHE A 1 314 ? -29.052 -12.109 34.724 1.00 97.75 314 PHE A C 1
ATOM 2468 O O . PHE A 1 314 ? -30.116 -12.481 34.236 1.00 97.75 314 PHE A O 1
ATOM 2475 N N . PRO A 1 315 ? -28.311 -12.955 35.459 1.00 96.38 315 PRO A N 1
ATOM 2476 C CA . PRO A 1 315 ? -28.704 -14.348 35.697 1.00 96.38 315 PRO A CA 1
ATOM 2477 C C . PRO A 1 315 ? -29.884 -14.470 36.676 1.00 96.38 315 PRO A C 1
ATOM 2479 O O . PRO A 1 315 ? -30.073 -13.598 37.520 1.00 96.38 315 PRO A O 1
ATOM 2482 N N . ASP A 1 316 ? -30.586 -15.613 36.656 1.00 92.81 316 ASP A N 1
ATOM 2483 C CA . ASP A 1 316 ? -31.635 -15.965 37.640 1.00 92.81 316 ASP A CA 1
ATOM 2484 C C . ASP A 1 316 ? -31.127 -15.936 39.095 1.00 92.81 316 ASP A C 1
ATOM 2486 O O . ASP A 1 316 ? -31.895 -15.758 40.040 1.00 92.81 316 ASP A O 1
ATOM 2490 N N . SER A 1 317 ? -29.812 -16.096 39.285 1.00 90.25 317 SER A N 1
ATOM 2491 C CA . SER A 1 317 ? -29.149 -16.001 40.585 1.00 90.25 317 SER A CA 1
ATOM 2492 C C . SER A 1 317 ? -29.086 -14.573 41.134 1.00 90.25 317 SER A C 1
ATOM 2494 O O . SER A 1 317 ? -28.613 -14.386 42.253 1.00 90.25 317 SER A O 1
ATOM 2496 N N . LEU A 1 318 ? -29.561 -13.564 40.400 1.00 96.44 318 LEU A N 1
ATOM 2497 C CA . LEU A 1 318 ? -29.703 -12.192 40.871 1.00 96.44 318 LEU A CA 1
ATOM 2498 C C . LEU A 1 318 ? -31.162 -11.739 40.791 1.00 96.44 318 LEU A C 1
ATOM 2500 O O . LEU A 1 318 ? -31.841 -11.925 39.789 1.00 96.44 318 LEU A O 1
ATOM 2504 N N . THR A 1 319 ? -31.632 -11.055 41.830 1.00 96.75 319 THR A N 1
ATOM 2505 C CA . THR A 1 319 ? -32.923 -10.353 41.824 1.00 96.75 319 THR A CA 1
ATOM 2506 C C . THR A 1 319 ? -32.683 -8.855 41.933 1.00 96.75 319 THR A C 1
ATOM 2508 O O . THR A 1 319 ? -32.072 -8.394 42.896 1.00 96.75 319 THR A O 1
ATOM 2511 N N . PHE A 1 320 ? -33.160 -8.079 40.961 1.00 97.88 320 PHE A N 1
ATOM 2512 C CA . PHE A 1 320 ? -33.039 -6.622 40.992 1.00 97.88 320 PHE A CA 1
ATOM 2513 C C . PHE A 1 320 ? -33.799 -6.013 42.180 1.00 97.88 320 PHE A C 1
ATOM 2515 O O . PHE A 1 320 ? -34.942 -6.386 42.442 1.00 97.88 320 PHE A O 1
ATOM 2522 N N . VAL A 1 321 ? -33.181 -5.056 42.879 1.00 97.75 321 VAL A N 1
ATOM 2523 C CA . VAL A 1 321 ? -33.825 -4.280 43.949 1.00 97.75 321 VAL A CA 1
ATOM 2524 C C . VAL A 1 321 ? -34.505 -3.052 43.331 1.00 97.75 321 VAL A C 1
ATOM 2526 O O . VAL A 1 321 ? -33.796 -2.154 42.871 1.00 97.75 321 VAL A O 1
ATOM 2529 N N . PRO A 1 322 ? -35.849 -2.956 43.339 1.00 95.69 322 PRO A N 1
ATOM 2530 C CA . PRO A 1 322 ? -36.546 -1.827 42.732 1.00 95.69 322 PRO A CA 1
ATOM 2531 C C . PRO A 1 322 ? -36.198 -0.486 43.389 1.00 95.69 322 PRO A C 1
ATOM 2533 O O . PRO A 1 322 ? -36.055 -0.385 44.608 1.00 95.69 322 PRO A O 1
ATOM 2536 N N . ASN A 1 323 ? -36.145 0.553 42.568 1.00 95.50 323 ASN A N 1
ATOM 2537 C CA . ASN A 1 323 ? -35.762 1.934 42.858 1.00 95.50 323 ASN A CA 1
ATOM 2538 C C . ASN A 1 323 ? -34.342 2.081 43.427 1.00 95.50 323 ASN A C 1
ATOM 2540 O O . ASN A 1 323 ? -34.073 3.012 44.188 1.00 95.50 323 ASN A O 1
ATOM 2544 N N . SER A 1 324 ? -33.438 1.151 43.102 1.00 97.69 324 SER A N 1
ATOM 2545 C CA . SER A 1 324 ? -32.051 1.179 43.581 1.00 97.69 324 SER A CA 1
ATOM 2546 C C . SER A 1 324 ? -31.061 1.799 42.597 1.00 97.69 324 SER A C 1
ATOM 2548 O O . SER A 1 324 ? -29.896 1.980 42.963 1.00 97.69 324 SER A O 1
ATOM 2550 N N . ALA A 1 325 ? -31.481 2.126 41.369 1.00 98.31 325 ALA A N 1
ATOM 2551 C CA . ALA A 1 325 ? -30.621 2.799 40.409 1.00 98.31 325 ALA A CA 1
ATOM 2552 C C . ALA A 1 325 ? -30.331 4.242 40.853 1.00 98.31 325 ALA A C 1
ATOM 2554 O O . ALA A 1 325 ? -31.229 5.069 41.012 1.00 98.31 325 ALA A O 1
ATOM 2555 N N . VAL A 1 326 ? -29.051 4.565 41.025 1.00 98.38 326 VAL A N 1
ATOM 2556 C CA . VAL A 1 326 ? -28.575 5.885 41.450 1.00 98.38 326 VAL A CA 1
ATOM 2557 C C . VAL A 1 326 ? -27.470 6.345 40.511 1.00 98.38 326 VAL A C 1
ATOM 2559 O O . VAL A 1 326 ? -26.467 5.658 40.316 1.00 98.38 326 VAL A O 1
ATOM 2562 N N . LEU A 1 327 ? -27.651 7.527 39.924 1.00 98.62 327 LEU A N 1
ATOM 2563 C CA . LEU A 1 327 ? -26.610 8.182 39.138 1.00 98.62 327 LEU A CA 1
ATOM 2564 C C . LEU A 1 327 ? -25.480 8.676 40.045 1.00 98.62 327 LEU A C 1
ATOM 2566 O O . LEU A 1 327 ? -25.724 9.201 41.132 1.00 98.62 327 LEU A O 1
ATOM 2570 N N . THR A 1 328 ? -24.243 8.551 39.579 1.00 98.44 328 THR A N 1
ATOM 2571 C CA . THR A 1 328 ? -23.062 9.001 40.327 1.00 98.44 328 THR A CA 1
ATOM 2572 C C . THR A 1 328 ? -22.854 10.513 40.217 1.00 98.44 328 THR A C 1
ATOM 2574 O O . THR A 1 328 ? -23.588 11.220 39.529 1.00 98.44 328 THR A O 1
ATOM 2577 N N . ASN A 1 329 ? -21.770 11.010 40.820 1.00 97.75 329 ASN A N 1
ATOM 2578 C CA . ASN A 1 329 ? -21.332 12.403 40.697 1.00 97.75 329 ASN A CA 1
ATOM 2579 C C . ASN A 1 329 ? -20.929 12.811 39.268 1.00 97.75 329 ASN A C 1
ATOM 2581 O O . ASN A 1 329 ? -20.644 13.982 39.036 1.00 97.75 329 ASN A O 1
ATOM 2585 N N . ARG A 1 330 ? -20.915 11.879 38.301 1.00 97.81 330 ARG A N 1
ATOM 2586 C CA . ARG A 1 330 ? -20.800 12.237 36.882 1.00 97.81 330 ARG A CA 1
ATOM 2587 C C . ARG A 1 330 ? -22.054 12.948 36.366 1.00 97.81 330 ARG A C 1
ATOM 2589 O O . ARG A 1 330 ? -21.984 13.617 35.342 1.00 97.81 330 ARG A O 1
ATOM 2596 N N . LYS A 1 331 ? -23.193 12.815 37.048 1.00 97.44 331 LYS A N 1
ATOM 2597 C CA . LYS A 1 331 ? -24.439 13.481 36.667 1.00 97.44 331 LYS A CA 1
ATOM 2598 C C . LYS A 1 331 ? -24.392 14.983 36.953 1.00 97.44 331 LYS A C 1
ATOM 2600 O O . LYS A 1 331 ? -23.763 15.431 37.907 1.00 97.44 331 LYS A O 1
ATOM 2605 N N . GLN A 1 332 ? -25.197 15.725 36.205 1.00 96.56 332 GLN A N 1
ATOM 2606 C CA . GLN A 1 332 ? -25.601 17.094 36.536 1.00 96.56 332 GLN A CA 1
ATOM 2607 C C . GLN A 1 332 ? -27.078 17.105 36.980 1.00 96.56 332 GLN A C 1
ATOM 2609 O O . GLN A 1 332 ? -27.442 16.538 38.017 1.00 96.56 332 GLN A O 1
ATOM 2614 N N . ASP A 1 333 ? -27.953 17.647 36.140 1.00 96.06 333 ASP A N 1
ATOM 2615 C CA . ASP A 1 333 ? -29.412 17.697 36.295 1.00 96.06 333 ASP A CA 1
ATOM 2616 C C . ASP A 1 333 ? -30.127 16.434 35.781 1.00 96.06 333 ASP A C 1
ATOM 2618 O O . ASP A 1 333 ? -31.331 16.439 35.532 1.00 96.06 333 ASP A O 1
ATOM 2622 N N . HIS A 1 334 ? -29.379 15.347 35.607 1.00 98.25 334 HIS A N 1
ATOM 2623 C CA . HIS A 1 334 ? -29.890 14.130 35.004 1.00 98.25 334 HIS A CA 1
ATOM 2624 C C . HIS A 1 334 ? -30.740 13.350 36.006 1.00 98.25 334 HIS A C 1
ATOM 2626 O O . HIS A 1 334 ? -30.418 13.264 37.201 1.00 98.25 334 HIS A O 1
ATOM 2632 N N . LEU A 1 335 ? -31.789 12.735 35.478 1.00 97.88 335 LEU A N 1
ATOM 2633 C CA . LEU A 1 335 ? -32.641 11.756 36.136 1.00 97.88 335 LEU A CA 1
ATOM 2634 C C . LEU A 1 335 ? -32.376 10.381 35.521 1.00 97.88 335 LEU A C 1
ATOM 2636 O O . LEU A 1 335 ? -32.077 10.287 34.331 1.00 97.88 335 LEU A O 1
ATOM 2640 N N . VAL A 1 336 ? -32.493 9.326 36.328 1.00 98.38 336 VAL A N 1
ATOM 2641 C CA . VAL A 1 336 ? -32.438 7.931 35.873 1.00 98.38 336 VAL A CA 1
ATOM 2642 C C . VAL A 1 336 ? -33.797 7.285 36.057 1.00 98.38 336 VAL A C 1
ATOM 2644 O O . VAL A 1 336 ? -34.479 7.523 37.053 1.00 98.38 336 VAL A O 1
ATOM 2647 N N . PHE A 1 337 ? -34.167 6.469 35.084 1.00 98.12 337 PHE A N 1
ATOM 2648 C CA . PHE A 1 337 ? -35.357 5.644 35.099 1.00 98.12 337 PHE A CA 1
ATOM 2649 C C . PHE A 1 337 ? -34.949 4.187 34.939 1.00 98.12 337 PHE A C 1
ATOM 2651 O O . PHE A 1 337 ? -34.010 3.865 34.208 1.00 98.12 337 PHE A O 1
ATOM 2658 N N . GLU A 1 338 ? -35.681 3.316 35.618 1.00 97.38 338 GLU A N 1
ATOM 2659 C CA . GLU A 1 338 ? -35.469 1.876 35.628 1.00 97.38 338 GLU A CA 1
ATOM 2660 C C . GLU A 1 338 ? -36.776 1.154 35.297 1.00 97.38 338 GLU A C 1
ATOM 2662 O O . GLU A 1 338 ? -37.857 1.556 35.730 1.00 97.38 338 GLU A O 1
ATOM 2667 N N . ALA A 1 339 ? -36.680 0.095 34.498 1.00 97.62 339 ALA A N 1
ATOM 2668 C CA . ALA A 1 339 ? -37.815 -0.747 34.150 1.00 97.62 339 ALA A CA 1
ATOM 2669 C C . ALA A 1 339 ? -37.365 -2.194 33.937 1.00 97.62 339 ALA A C 1
ATOM 2671 O O . ALA A 1 339 ? -36.487 -2.461 33.116 1.00 97.62 339 ALA A O 1
ATOM 2672 N N . LEU A 1 340 ? -37.991 -3.144 34.633 1.00 97.12 340 LEU A N 1
ATOM 2673 C CA . LEU A 1 340 ? -37.833 -4.564 34.318 1.00 97.12 340 LEU A CA 1
ATOM 2674 C C . LEU A 1 340 ? -38.626 -4.882 33.045 1.00 97.12 340 LEU A C 1
ATOM 2676 O O . LEU A 1 340 ? -39.852 -4.787 33.030 1.00 97.12 340 LEU A O 1
ATOM 2680 N N . LEU A 1 341 ? -37.919 -5.250 31.977 1.00 97.44 341 LEU A N 1
ATOM 2681 C CA . LEU A 1 341 ? -38.517 -5.702 30.715 1.00 97.44 341 LEU A CA 1
ATOM 2682 C C . LEU A 1 341 ? -38.905 -7.185 30.775 1.00 97.44 341 LEU A C 1
ATOM 2684 O O . LEU A 1 341 ? -39.822 -7.628 30.088 1.00 97.44 341 LEU A O 1
ATOM 2688 N N . ALA A 1 342 ? -38.181 -7.942 31.596 1.00 95.62 342 ALA A N 1
ATOM 2689 C CA . ALA A 1 342 ? -38.399 -9.339 31.944 1.00 95.62 342 ALA A CA 1
ATOM 2690 C C . ALA A 1 342 ? -37.801 -9.577 33.349 1.00 95.62 342 ALA A C 1
ATOM 2692 O O . ALA A 1 342 ? -37.077 -8.700 33.832 1.00 95.62 342 ALA A O 1
ATOM 2693 N N . PRO A 1 343 ? -38.033 -10.735 34.003 1.00 93.19 343 PRO A N 1
ATOM 2694 C CA . PRO A 1 343 ? -37.461 -11.022 35.326 1.00 93.19 343 PRO A CA 1
ATOM 2695 C C . PRO A 1 343 ? -35.943 -10.799 35.417 1.00 93.19 343 PRO A C 1
ATOM 2697 O O . PRO A 1 343 ? -35.465 -10.324 36.440 1.00 93.19 343 PRO A O 1
ATOM 2700 N N . ASN A 1 344 ? -35.234 -11.048 34.310 1.00 96.00 344 ASN A N 1
ATOM 2701 C CA . ASN A 1 344 ? -33.774 -11.036 34.203 1.00 96.00 344 ASN A CA 1
ATOM 2702 C C . ASN A 1 344 ? -33.224 -9.966 33.249 1.00 96.00 344 ASN A C 1
ATOM 2704 O O . ASN A 1 344 ? -32.090 -10.066 32.783 1.00 96.00 344 ASN A O 1
ATOM 2708 N N . LYS A 1 345 ? -34.042 -8.967 32.895 1.00 98.25 345 LYS A N 1
ATOM 2709 C CA . LYS A 1 345 ? -33.659 -7.911 31.949 1.00 98.25 345 LYS A CA 1
ATOM 2710 C C . LYS A 1 345 ? -34.101 -6.550 32.459 1.00 98.25 345 LYS A C 1
ATOM 2712 O O . LYS A 1 345 ? -35.297 -6.251 32.484 1.00 98.25 345 LYS A O 1
ATOM 2717 N N . LEU A 1 346 ? -33.136 -5.719 32.841 1.00 98.56 346 LEU A N 1
ATOM 2718 C CA . LEU A 1 346 ? -33.358 -4.364 33.343 1.00 98.56 346 LEU A CA 1
ATOM 2719 C C . LEU A 1 346 ? -33.012 -3.337 32.269 1.00 98.56 346 LEU A C 1
ATOM 2721 O O . LEU A 1 346 ? -31.876 -3.291 31.812 1.00 98.56 346 LEU A O 1
ATOM 2725 N N . ARG A 1 347 ? -33.952 -2.458 31.931 1.00 98.56 347 ARG A N 1
ATOM 2726 C CA . ARG A 1 347 ? -33.674 -1.247 31.160 1.00 98.56 347 ARG A CA 1
ATOM 2727 C C . ARG A 1 347 ? -33.356 -0.091 32.092 1.00 98.56 347 ARG A C 1
ATOM 2729 O O . ARG A 1 347 ? -34.131 0.191 33.006 1.00 98.56 347 ARG A O 1
ATOM 2736 N N . LEU A 1 348 ? -32.270 0.614 31.796 1.00 98.44 348 LEU A N 1
ATOM 2737 C CA . LEU A 1 348 ? -31.965 1.924 32.357 1.00 98.44 348 LEU A CA 1
ATOM 2738 C C . LEU A 1 348 ? -31.942 2.960 31.243 1.00 98.44 348 LEU A C 1
ATOM 2740 O O . LEU A 1 348 ? -31.403 2.710 30.166 1.00 98.44 348 LEU A O 1
ATOM 2744 N N . PHE A 1 349 ? -32.488 4.138 31.513 1.00 98.00 349 PHE A N 1
ATOM 2745 C CA . PHE A 1 349 ? -32.318 5.295 30.643 1.00 98.00 349 PHE A CA 1
ATOM 2746 C C . PHE A 1 349 ? -32.282 6.580 31.455 1.00 98.00 349 PHE A C 1
ATOM 2748 O O . PHE A 1 349 ? -32.838 6.653 32.554 1.00 98.00 349 PHE A O 1
ATOM 2755 N N . THR A 1 350 ? -31.619 7.598 30.916 1.00 98.19 350 THR A N 1
ATOM 2756 C CA . THR A 1 350 ? -31.535 8.911 31.553 1.00 98.19 350 THR A CA 1
ATOM 2757 C C . THR A 1 350 ? -32.232 9.990 30.754 1.00 98.19 350 THR A C 1
ATOM 2759 O O . THR A 1 350 ? -32.418 9.885 29.543 1.00 98.19 350 THR A O 1
ATOM 2762 N N . PHE A 1 351 ? -32.586 11.053 31.464 1.00 95.44 351 PHE A N 1
ATOM 2763 C CA . PHE A 1 351 ? -33.108 12.280 30.888 1.00 95.44 351 PHE A CA 1
ATOM 2764 C C . PHE A 1 351 ? -32.505 13.489 31.606 1.00 95.44 351 PHE A C 1
ATOM 2766 O O . PHE A 1 351 ? -32.403 13.493 32.833 1.00 95.44 351 PHE A O 1
ATOM 2773 N N . THR A 1 352 ? -32.159 14.529 30.854 1.00 96.12 352 THR A N 1
ATOM 2774 C CA . THR A 1 352 ? -31.762 15.854 31.355 1.00 96.12 352 THR A CA 1
ATOM 2775 C C . THR A 1 352 ? -32.644 16.914 30.701 1.00 96.12 352 THR A C 1
ATOM 2777 O O . THR A 1 352 ? -32.988 16.804 29.524 1.00 96.12 352 THR A O 1
ATOM 2780 N N . GLN A 1 353 ? -33.018 17.942 31.467 1.00 92.00 353 GLN A N 1
ATOM 2781 C CA . GLN A 1 353 ? -33.827 19.056 30.965 1.00 92.00 353 GLN A CA 1
ATOM 2782 C C . GLN A 1 353 ? -32.980 20.105 30.244 1.00 92.00 353 GLN A C 1
ATOM 2784 O O . GLN A 1 353 ? -33.461 20.735 29.306 1.00 92.00 353 GLN A O 1
ATOM 2789 N N . ASN A 1 354 ? -31.730 20.292 30.673 1.00 95.06 354 ASN A N 1
ATOM 2790 C CA . ASN A 1 354 ? -30.863 21.361 30.179 1.00 95.06 354 ASN A CA 1
ATOM 2791 C C . ASN A 1 354 ? -29.834 20.882 29.141 1.00 95.06 354 ASN A C 1
ATOM 2793 O O . ASN A 1 354 ? -28.957 21.659 28.770 1.00 95.06 354 ASN A O 1
ATOM 2797 N N . LEU A 1 355 ? -29.927 19.625 28.679 1.00 94.25 355 LEU A N 1
ATOM 2798 C CA . LEU A 1 355 ? -28.986 19.009 27.728 1.00 94.25 355 LEU A CA 1
ATOM 2799 C C . LEU A 1 355 ? -27.521 19.137 28.182 1.00 94.25 355 LEU A C 1
ATOM 2801 O O . LEU A 1 355 ? -26.618 19.352 27.373 1.00 94.25 355 LEU A O 1
ATOM 2805 N N . LEU A 1 356 ? -27.290 19.038 29.492 1.00 95.88 356 LEU A N 1
ATOM 2806 C CA . LEU A 1 356 ? -25.949 19.107 30.062 1.00 95.88 356 LEU A CA 1
ATOM 2807 C C . LEU A 1 356 ? -25.256 17.749 29.895 1.00 95.88 356 LEU A C 1
ATOM 2809 O O . LEU A 1 356 ? -25.903 16.733 30.112 1.00 95.88 356 LEU A O 1
ATOM 2813 N N . PRO A 1 357 ? -23.961 17.692 29.538 1.00 97.38 357 PRO A N 1
ATOM 2814 C CA . PRO A 1 357 ? -23.246 16.424 29.433 1.00 97.38 357 PRO A CA 1
ATOM 2815 C C . PRO A 1 357 ? -22.950 15.817 30.808 1.00 97.38 357 PRO A C 1
ATOM 2817 O O . PRO A 1 357 ? -22.826 16.531 31.807 1.00 97.38 357 PRO A O 1
ATOM 2820 N N . PHE A 1 358 ? -22.739 14.505 30.868 1.00 98.31 358 PHE A N 1
ATOM 2821 C CA . PHE A 1 358 ? -22.093 13.894 32.032 1.00 98.31 358 PHE A CA 1
ATOM 2822 C C . PHE A 1 358 ? -20.652 14.415 32.179 1.00 98.31 358 PHE A C 1
ATOM 2824 O O . PHE A 1 358 ? -19.949 14.636 31.194 1.00 98.31 358 PHE A O 1
ATOM 2831 N N . TYR A 1 359 ? -20.195 14.610 33.416 1.00 98.12 359 TYR A N 1
ATOM 2832 C CA . TYR A 1 359 ? -18.823 15.029 33.704 1.00 98.12 359 TYR A CA 1
ATOM 2833 C C . TYR A 1 359 ? -17.813 13.906 33.473 1.00 98.12 359 TYR A C 1
ATOM 2835 O O . TYR A 1 359 ? -18.110 12.734 33.705 1.00 98.12 359 TYR A O 1
ATOM 2843 N N . GLY A 1 360 ? -16.583 14.287 33.127 1.00 97.25 360 GLY A N 1
ATOM 2844 C CA . GLY A 1 360 ? -15.464 13.366 32.937 1.00 97.25 360 GLY A CA 1
ATOM 2845 C C . GLY A 1 360 ? -15.573 12.530 31.661 1.00 97.25 360 GLY A C 1
ATOM 2846 O O . GLY A 1 360 ? -16.595 12.526 30.976 1.00 97.25 360 GLY A O 1
ATOM 2847 N N . ASP A 1 361 ? -14.505 11.804 31.372 1.00 96.56 361 ASP A N 1
ATOM 2848 C CA . ASP A 1 361 ? -14.336 10.930 30.207 1.00 96.56 361 ASP A CA 1
ATOM 2849 C C . ASP A 1 361 ? -14.345 9.440 30.580 1.00 96.56 361 ASP A C 1
ATOM 2851 O O . ASP A 1 361 ? -14.418 8.579 29.712 1.00 96.56 361 ASP A O 1
ATOM 2855 N N . THR A 1 362 ? -14.283 9.105 31.870 1.00 97.56 362 THR A N 1
ATOM 2856 C CA . THR A 1 362 ? -14.199 7.725 32.357 1.00 97.56 362 THR A CA 1
ATOM 2857 C C . THR A 1 362 ? -14.908 7.547 33.702 1.00 97.56 362 THR A C 1
ATOM 2859 O O . THR A 1 362 ? -15.129 8.495 34.461 1.00 97.56 362 THR A O 1
ATOM 2862 N N . GLY A 1 363 ? -15.280 6.302 34.015 1.00 97.88 363 GLY A N 1
ATOM 2863 C CA . GLY A 1 363 ? -15.788 5.902 35.333 1.00 97.88 363 GLY A CA 1
ATOM 2864 C C . GLY A 1 363 ? -17.299 5.666 35.408 1.00 97.88 363 GLY A C 1
ATOM 2865 O O . GLY A 1 363 ? -18.024 5.765 34.416 1.00 97.88 363 GLY A O 1
ATOM 2866 N N . THR A 1 364 ? -17.771 5.306 36.605 1.00 98.62 364 THR A N 1
ATOM 2867 C CA . THR A 1 364 ? -19.154 4.869 36.859 1.00 98.62 364 THR A CA 1
ATOM 2868 C C . THR A 1 364 ? -20.161 5.995 36.648 1.00 98.62 364 THR A C 1
ATOM 2870 O O . THR A 1 364 ? -19.996 7.073 37.216 1.00 98.62 364 THR A O 1
ATOM 2873 N N . VAL A 1 365 ? -21.224 5.736 35.881 1.00 98.62 365 VAL A N 1
ATOM 2874 C CA . VAL A 1 365 ? -22.326 6.681 35.616 1.00 98.62 365 VAL A CA 1
ATOM 2875 C C . VAL A 1 365 ? -23.598 6.327 36.385 1.00 98.62 365 VAL A C 1
ATOM 2877 O O . VAL A 1 365 ? -24.321 7.229 36.804 1.00 98.62 365 VAL A O 1
ATOM 2880 N N . VAL A 1 366 ? -23.835 5.037 36.647 1.00 98.75 366 VAL A N 1
ATOM 2881 C CA . VAL A 1 366 ? -24.964 4.547 37.448 1.00 98.75 366 VAL A CA 1
ATOM 2882 C C . VAL A 1 366 ? -24.569 3.322 38.270 1.00 98.75 366 VAL A C 1
ATOM 2884 O O . VAL A 1 366 ? -23.778 2.482 37.831 1.00 98.75 366 VAL A O 1
ATOM 2887 N N . THR A 1 367 ? -25.118 3.244 39.478 1.00 98.69 367 THR A N 1
ATOM 2888 C CA . THR A 1 367 ? -25.045 2.091 40.380 1.00 98.69 367 THR A CA 1
ATOM 2889 C C . THR A 1 367 ? -26.438 1.557 40.659 1.00 98.69 367 THR A C 1
ATOM 2891 O O . THR A 1 367 ? -27.382 2.335 40.687 1.00 98.69 367 THR A O 1
ATOM 2894 N N . MET A 1 368 ? -26.565 0.259 40.894 1.00 98.31 368 MET A N 1
ATOM 2895 C CA . MET A 1 368 ? -27.846 -0.449 40.973 1.00 98.31 368 MET A CA 1
ATOM 2896 C C . MET A 1 368 ? -27.670 -1.695 41.841 1.00 98.31 368 MET A C 1
ATOM 2898 O O . MET A 1 368 ? -26.637 -2.360 41.746 1.00 98.31 368 MET A O 1
ATOM 2902 N N . ASN A 1 369 ? -28.641 -2.007 42.697 1.00 98.38 369 ASN A N 1
ATOM 2903 C CA . ASN A 1 369 ? -28.522 -3.094 43.667 1.00 98.38 369 ASN A CA 1
ATOM 2904 C C . ASN A 1 369 ? -29.277 -4.346 43.216 1.00 98.38 369 ASN A C 1
ATOM 2906 O O . ASN A 1 369 ? -30.375 -4.274 42.665 1.00 98.38 369 ASN A O 1
ATOM 2910 N N . PHE A 1 370 ? -28.688 -5.500 43.509 1.00 98.25 370 PHE A N 1
ATOM 2911 C CA . PHE A 1 370 ? -29.261 -6.822 43.288 1.00 98.25 370 PHE A CA 1
ATOM 2912 C C . PHE A 1 370 ? -29.102 -7.657 44.550 1.00 98.25 370 PHE A C 1
ATOM 2914 O O . PHE A 1 370 ? -28.094 -7.542 45.239 1.00 98.25 370 PHE A O 1
ATOM 2921 N N . VAL A 1 371 ? -30.068 -8.516 44.847 1.00 97.56 371 VAL A N 1
ATOM 2922 C CA . VAL A 1 371 ? -29.932 -9.558 45.868 1.00 97.56 371 VAL A CA 1
ATOM 2923 C C . VAL A 1 371 ? -29.409 -10.817 45.192 1.00 97.56 371 VAL A C 1
ATOM 2925 O O . VAL A 1 371 ? -29.981 -11.258 44.193 1.00 97.56 371 VAL A O 1
ATOM 2928 N N . ALA A 1 372 ? -28.329 -11.385 45.724 1.00 96.44 372 ALA A N 1
ATOM 2929 C CA . ALA A 1 372 ? -27.805 -12.664 45.275 1.00 96.44 372 ALA A CA 1
ATOM 2930 C C . ALA A 1 372 ? -28.659 -13.812 45.827 1.00 96.44 372 ALA A C 1
ATOM 2932 O O . ALA A 1 372 ? -28.934 -13.887 47.024 1.00 96.44 372 ALA A O 1
ATOM 2933 N N . GLY A 1 373 ? -29.076 -14.709 44.941 1.00 92.19 373 GLY A N 1
ATOM 2934 C CA . GLY A 1 373 ? -29.806 -15.925 45.265 1.00 92.19 373 GLY A CA 1
ATOM 2935 C C . GLY A 1 373 ? -28.913 -16.994 45.898 1.00 92.19 373 GLY A C 1
ATOM 2936 O O . GLY A 1 373 ? -27.850 -16.709 46.447 1.00 92.19 373 GLY A O 1
ATOM 2937 N N . ASN A 1 374 ? -29.359 -18.249 45.815 1.00 91.94 374 ASN A N 1
ATOM 2938 C CA . ASN A 1 374 ? -28.698 -19.384 46.470 1.00 91.94 374 ASN A CA 1
ATOM 2939 C C . ASN A 1 374 ? -27.624 -20.069 45.614 1.00 91.94 374 ASN A C 1
ATOM 2941 O O . ASN A 1 374 ? -26.830 -20.846 46.146 1.00 91.94 374 ASN A O 1
ATOM 2945 N N . ASP A 1 375 ? -27.594 -19.793 44.311 1.00 92.69 375 ASP A N 1
ATOM 2946 C CA . ASP A 1 375 ? -26.659 -20.433 43.392 1.00 92.69 375 ASP A CA 1
ATOM 2947 C C . ASP A 1 375 ? -25.280 -19.776 43.471 1.00 92.69 375 ASP A C 1
ATOM 2949 O O . ASP A 1 375 ? -25.131 -18.567 43.296 1.00 92.69 375 ASP A O 1
ATOM 2953 N N . THR A 1 376 ? -24.250 -20.588 43.700 1.00 94.75 376 THR A N 1
ATOM 2954 C CA . THR A 1 376 ? -22.853 -20.142 43.722 1.00 94.75 376 THR A CA 1
ATOM 2955 C C . THR A 1 376 ? -22.184 -20.376 42.376 1.00 94.75 376 THR A C 1
ATOM 2957 O O . THR A 1 376 ? -22.382 -21.425 41.763 1.00 94.75 376 THR A O 1
ATOM 2960 N N . GLY A 1 377 ? -21.324 -19.458 41.948 1.00 95.31 377 GLY A N 1
ATOM 2961 C CA . GLY A 1 377 ? -20.604 -19.570 40.683 1.00 95.31 377 GLY A CA 1
ATOM 2962 C C . GLY A 1 377 ? -20.263 -18.216 40.079 1.00 95.31 377 GLY A C 1
ATOM 2963 O O . GLY A 1 377 ? -20.449 -17.173 40.704 1.00 95.31 377 GLY A O 1
ATOM 2964 N N . ILE A 1 378 ? -19.748 -18.248 38.853 1.00 97.56 378 ILE A N 1
ATOM 2965 C CA . ILE A 1 378 ? -19.489 -17.059 38.042 1.00 97.56 378 ILE A CA 1
ATOM 2966 C C . ILE A 1 378 ? -20.556 -17.013 36.956 1.00 97.56 378 ILE A C 1
ATOM 2968 O O . ILE A 1 378 ? -20.688 -17.959 36.179 1.00 97.56 378 ILE A O 1
ATOM 2972 N N . PHE A 1 379 ? -21.303 -15.918 36.908 1.00 97.38 379 PHE A N 1
ATOM 2973 C CA . PHE A 1 379 ? -22.397 -15.726 35.967 1.00 97.38 379 PHE A CA 1
ATOM 2974 C C . PHE A 1 379 ? -22.159 -14.474 35.119 1.00 97.38 379 PHE A C 1
ATOM 2976 O O . PHE A 1 379 ? -21.670 -13.470 35.649 1.00 97.38 379 PHE A O 1
ATOM 2983 N N . PRO A 1 380 ? -22.492 -14.504 33.820 1.00 97.81 380 PRO A N 1
ATOM 2984 C CA . PRO A 1 380 ? -22.262 -13.370 32.941 1.00 97.81 380 PRO A CA 1
ATOM 2985 C C . PRO A 1 380 ? -23.298 -12.258 33.155 1.00 97.81 380 PRO A C 1
ATOM 2987 O O . PRO A 1 380 ? -24.434 -12.501 33.563 1.00 97.81 380 PRO A O 1
ATOM 2990 N N . LEU A 1 381 ? -22.884 -11.034 32.845 1.00 98.38 381 LEU A N 1
ATOM 2991 C CA . LEU A 1 381 ? -23.698 -9.826 32.796 1.00 98.38 381 LEU A CA 1
ATOM 2992 C C . LEU A 1 381 ? -23.560 -9.241 31.393 1.00 98.38 381 LEU A C 1
ATOM 2994 O O . LEU A 1 381 ? -22.453 -8.860 31.006 1.00 98.38 381 LEU A O 1
ATOM 2998 N N . HIS A 1 382 ? -24.661 -9.155 30.650 1.00 98.31 382 HIS A N 1
ATOM 2999 C CA . HIS A 1 382 ? -24.629 -8.733 29.249 1.00 98.31 382 HIS A CA 1
ATOM 3000 C C . HIS A 1 382 ? -25.315 -7.388 29.049 1.00 98.31 382 HIS A C 1
ATOM 3002 O O . HIS A 1 382 ? -26.444 -7.181 29.497 1.00 98.31 382 HIS A O 1
ATOM 30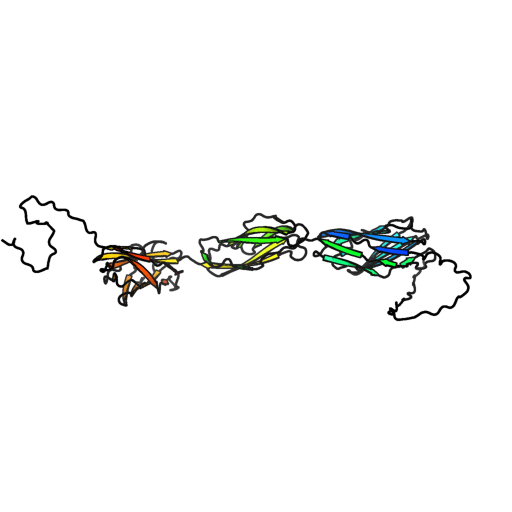08 N N . LEU A 1 383 ? -24.643 -6.483 28.341 1.00 98.44 383 LEU A N 1
ATOM 3009 C CA . LEU A 1 383 ? -25.217 -5.210 27.926 1.00 98.44 383 LEU A CA 1
ATOM 3010 C C . LEU A 1 383 ? -25.761 -5.305 26.501 1.00 98.44 383 LEU A C 1
ATOM 3012 O O . LEU A 1 383 ? -25.055 -5.675 25.565 1.00 98.44 383 LEU A O 1
ATOM 3016 N N . SER A 1 384 ? -27.011 -4.891 26.318 1.00 98.19 384 SER A N 1
ATOM 3017 C CA . SER A 1 384 ? -27.661 -4.764 25.013 1.00 98.19 384 SER A CA 1
ATOM 3018 C C . SER A 1 384 ? -28.401 -3.429 24.896 1.00 98.19 384 SER A C 1
ATOM 3020 O O . SER A 1 384 ? -28.552 -2.706 25.877 1.00 98.19 384 SER A O 1
ATOM 3022 N N . ASN A 1 385 ? -28.821 -3.050 23.681 1.00 97.50 385 ASN A N 1
ATOM 3023 C CA . ASN A 1 385 ? -29.565 -1.804 23.413 1.00 97.50 385 ASN A CA 1
ATOM 3024 C C . ASN A 1 385 ? -28.933 -0.537 24.020 1.00 97.50 385 ASN A C 1
ATOM 3026 O O . ASN A 1 385 ? -29.639 0.396 24.420 1.00 97.50 385 ASN A O 1
ATOM 3030 N N . ALA A 1 386 ? -27.601 -0.525 24.098 1.00 98.12 386 ALA A N 1
ATOM 3031 C CA . ALA A 1 386 ? -26.852 0.564 24.684 1.00 98.12 386 ALA A CA 1
ATOM 3032 C C . ALA A 1 386 ? -26.791 1.759 23.725 1.00 98.12 386 ALA A C 1
ATOM 3034 O O . ALA A 1 386 ? -26.557 1.608 22.525 1.00 98.12 386 ALA A O 1
ATOM 3035 N N . ILE A 1 387 ? -27.013 2.952 24.264 1.00 98.19 387 ILE A N 1
ATOM 3036 C CA . ILE A 1 387 ? -26.997 4.225 23.542 1.00 98.19 387 ILE A CA 1
ATOM 3037 C C . ILE A 1 387 ? -26.268 5.235 24.419 1.00 98.19 387 ILE A C 1
ATOM 3039 O O . ILE A 1 387 ? -26.517 5.299 25.622 1.00 98.19 387 ILE A O 1
ATOM 3043 N N . LEU A 1 388 ? -25.410 6.045 23.806 1.00 98.31 388 LEU A N 1
ATOM 3044 C CA . LEU A 1 388 ? -24.888 7.285 24.379 1.00 98.31 388 LEU A CA 1
ATOM 3045 C C . LEU A 1 388 ? -25.297 8.407 23.429 1.00 98.31 388 LEU A C 1
ATOM 3047 O O . LEU A 1 388 ? -24.842 8.405 22.294 1.00 98.31 388 LEU A O 1
ATOM 3051 N N . SER A 1 389 ? -26.176 9.323 23.825 1.00 97.38 389 SER A N 1
ATOM 3052 C CA . SER A 1 389 ? -26.669 10.363 22.916 1.00 97.38 389 SER A CA 1
ATOM 3053 C C . SER A 1 389 ? -25.886 11.664 23.058 1.00 97.38 389 SER A C 1
ATOM 3055 O O . SER A 1 389 ? -25.599 12.084 24.179 1.00 97.38 389 SER A O 1
ATOM 3057 N N . ASP A 1 390 ? -25.615 12.351 21.953 1.00 95.56 390 ASP A N 1
ATOM 3058 C CA . ASP A 1 390 ? -25.152 13.744 21.972 1.00 95.56 390 ASP A CA 1
ATOM 3059 C C . ASP A 1 390 ? -26.326 14.741 22.120 1.00 95.56 390 ASP A C 1
ATOM 3061 O O . ASP A 1 390 ? -27.479 14.355 22.349 1.00 95.56 390 ASP A O 1
ATOM 3065 N N . SER A 1 391 ? -26.044 16.041 21.996 1.00 94.12 391 SER A N 1
ATOM 3066 C CA . SER A 1 391 ? -27.059 17.106 22.033 1.00 94.12 391 SER A CA 1
ATOM 3067 C C . SER A 1 391 ? -27.972 17.139 20.801 1.00 94.12 391 SER A C 1
ATOM 3069 O O . SER A 1 391 ? -29.048 17.732 20.861 1.00 94.12 391 SER A O 1
ATOM 3071 N N . ASN A 1 392 ? -27.586 16.476 19.708 1.00 94.25 392 ASN A N 1
ATOM 3072 C CA . ASN A 1 392 ? -28.369 16.322 18.482 1.00 94.25 392 ASN A CA 1
ATOM 3073 C C . ASN A 1 392 ? -29.125 14.982 18.433 1.00 94.25 392 ASN A C 1
ATOM 3075 O O . ASN A 1 392 ? -29.710 14.647 17.404 1.00 94.25 392 ASN A O 1
ATOM 3079 N N . SER A 1 393 ? -29.130 14.216 19.530 1.00 90.75 393 SER A N 1
ATOM 3080 C CA . SER A 1 393 ? -29.716 12.869 19.621 1.00 90.75 393 SER A CA 1
ATOM 3081 C C . SER A 1 393 ? -29.058 11.814 18.715 1.00 90.75 393 SER A C 1
ATOM 3083 O O . SER A 1 393 ? -29.680 10.800 18.394 1.00 90.75 393 SER A O 1
ATOM 3085 N N . GLN A 1 394 ? -27.802 12.012 18.315 1.00 95.06 394 GLN A N 1
ATOM 3086 C CA . GLN A 1 394 ? -27.009 10.994 17.626 1.00 95.06 394 GLN A CA 1
ATOM 3087 C C . GLN A 1 394 ? -26.410 10.001 18.621 1.00 95.06 394 GLN A C 1
ATOM 3089 O O . GLN A 1 394 ? -25.963 10.388 19.700 1.00 95.06 394 GLN A O 1
ATOM 3094 N N . ASN A 1 395 ? -26.378 8.718 18.251 1.00 96.69 395 ASN A N 1
ATOM 3095 C CA . ASN A 1 395 ? -25.745 7.686 19.064 1.00 96.69 395 ASN A CA 1
ATOM 3096 C C . ASN A 1 395 ? -24.222 7.705 18.871 1.00 96.69 395 ASN A C 1
ATOM 3098 O O . ASN A 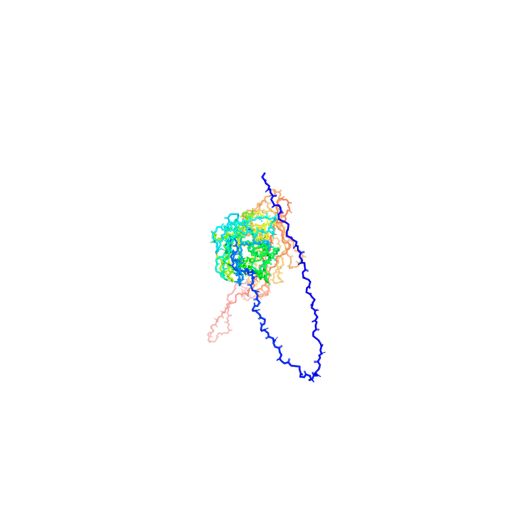1 395 ? -23.724 7.491 17.768 1.00 96.69 395 ASN A O 1
ATOM 3102 N N . LEU A 1 396 ? -23.500 7.932 19.961 1.00 97.19 396 LEU A N 1
ATOM 3103 C CA . LEU A 1 396 ? -22.048 8.015 20.038 1.00 97.19 396 LEU A CA 1
ATOM 3104 C C . LEU A 1 396 ? -21.389 6.672 20.356 1.00 97.19 396 LEU A C 1
ATOM 3106 O O . LEU A 1 396 ? -20.167 6.567 20.252 1.00 97.19 396 LEU A O 1
ATOM 3110 N N . ILE A 1 397 ? -22.152 5.669 20.806 1.00 96.69 397 ILE A N 1
ATOM 3111 C CA . ILE A 1 397 ? -21.569 4.433 21.328 1.00 96.69 397 ILE A CA 1
ATOM 3112 C C . ILE A 1 397 ? -20.836 3.658 20.226 1.00 96.69 397 ILE A C 1
ATOM 3114 O O . ILE A 1 397 ? -21.371 3.406 19.147 1.00 96.69 397 ILE A O 1
ATOM 3118 N N . ARG A 1 398 ? -19.602 3.251 20.518 1.00 96.44 398 ARG A N 1
ATOM 3119 C CA . ARG A 1 398 ? -18.816 2.350 19.674 1.00 96.44 398 ARG A CA 1
ATOM 3120 C C . ARG A 1 398 ? -19.098 0.890 20.013 1.00 96.44 398 ARG A C 1
ATOM 3122 O O . ARG A 1 398 ? -19.162 0.057 19.117 1.00 96.44 398 ARG A O 1
ATOM 3129 N N . GLY A 1 399 ? -19.269 0.580 21.294 1.00 97.00 399 GLY A N 1
ATOM 3130 C CA . GLY A 1 399 ? -19.582 -0.772 21.733 1.00 97.00 399 GLY A CA 1
ATOM 3131 C C . GLY A 1 399 ? -19.831 -0.881 23.229 1.00 97.00 399 GLY A C 1
ATOM 3132 O O . GLY A 1 399 ? -19.723 0.093 23.980 1.00 97.00 399 GLY A O 1
ATOM 3133 N N . THR A 1 400 ? -20.149 -2.096 23.655 1.00 98.31 400 THR A N 1
ATOM 3134 C CA . THR A 1 400 ? -20.314 -2.465 25.058 1.00 98.31 400 THR A CA 1
ATOM 3135 C C . THR A 1 400 ? -19.253 -3.473 25.476 1.00 98.31 400 THR A C 1
ATOM 3137 O O . THR A 1 400 ? -18.713 -4.209 24.651 1.00 98.31 400 THR A O 1
ATOM 3140 N N . ILE A 1 401 ? -18.935 -3.488 26.767 1.00 98.50 401 ILE A N 1
ATOM 3141 C CA . ILE A 1 401 ? -18.079 -4.494 27.387 1.00 98.50 401 ILE A CA 1
ATOM 3142 C C . ILE A 1 401 ? -18.881 -5.144 28.509 1.00 98.50 401 ILE A C 1
ATOM 3144 O O . ILE A 1 401 ? -19.291 -4.485 29.471 1.00 98.50 401 ILE A O 1
ATOM 3148 N N . ASP A 1 402 ? -19.099 -6.440 28.344 1.00 98.38 402 ASP A N 1
ATOM 3149 C CA . ASP A 1 402 ? -19.794 -7.287 29.300 1.00 98.38 402 ASP A CA 1
ATOM 3150 C C . ASP A 1 402 ? -18.931 -7.556 30.537 1.00 98.38 402 ASP A C 1
ATOM 3152 O O . ASP A 1 402 ? -17.709 -7.376 30.539 1.00 98.38 402 ASP A O 1
ATOM 3156 N N . GLY A 1 403 ? -19.586 -8.006 31.598 1.00 98.00 403 GLY A N 1
ATOM 3157 C CA . GLY A 1 403 ? -18.958 -8.294 32.879 1.00 98.00 403 GLY A CA 1
ATOM 3158 C C . GLY A 1 403 ? -19.450 -9.612 33.449 1.00 98.00 403 GLY A C 1
ATOM 3159 O O . GLY A 1 403 ? -20.151 -10.384 32.797 1.00 98.00 403 GLY A O 1
ATOM 3160 N N . GLN A 1 404 ? -19.084 -9.877 34.695 1.00 98.12 404 GLN A N 1
ATOM 3161 C CA . GLN A 1 404 ? -19.496 -11.080 35.408 1.00 98.12 404 GLN A CA 1
ATOM 3162 C C . GLN A 1 404 ? -19.695 -10.816 36.899 1.00 98.12 404 GLN A C 1
ATOM 3164 O O . GLN A 1 404 ? -19.004 -9.995 37.507 1.00 98.12 404 GLN A O 1
ATOM 3169 N N . ILE A 1 405 ? -20.615 -11.559 37.502 1.00 97.56 405 ILE A N 1
ATOM 3170 C CA . ILE A 1 405 ? -20.838 -11.605 38.945 1.00 97.56 405 ILE A CA 1
ATOM 3171 C C . ILE A 1 405 ? -20.332 -12.943 39.487 1.00 97.56 405 ILE A C 1
ATOM 3173 O O . ILE A 1 405 ? -20.687 -14.004 38.975 1.00 97.56 405 ILE A O 1
ATOM 3177 N N . HIS A 1 406 ? -19.511 -12.907 40.534 1.00 97.31 406 HIS A N 1
ATOM 3178 C CA . HIS A 1 406 ? -19.105 -14.099 41.277 1.00 97.31 406 HIS A CA 1
ATOM 3179 C C . HIS A 1 406 ? -19.914 -14.200 42.575 1.00 97.31 406 HIS A C 1
ATOM 3181 O O . HIS A 1 406 ? -19.697 -13.425 43.507 1.00 97.31 406 HIS A O 1
ATOM 3187 N N . VAL A 1 407 ? -20.834 -15.164 42.642 1.00 96.50 407 VAL A N 1
ATOM 3188 C CA . VAL A 1 407 ? -21.616 -15.466 43.848 1.00 96.50 407 VAL A CA 1
ATOM 3189 C C . VAL A 1 407 ? -20.909 -16.556 44.648 1.00 96.50 407 VAL A C 1
ATOM 3191 O O . VAL A 1 407 ? -20.742 -17.686 44.184 1.00 96.50 407 VAL A O 1
ATOM 3194 N N . LYS A 1 408 ? -20.471 -16.209 45.855 1.00 93.62 408 LYS A N 1
ATOM 3195 C CA . LYS A 1 408 ? -19.714 -17.067 46.769 1.00 93.62 408 LYS A CA 1
ATOM 3196 C C . LYS A 1 408 ? -20.641 -17.674 47.827 1.00 93.62 408 LYS A C 1
ATOM 3198 O O . LYS A 1 4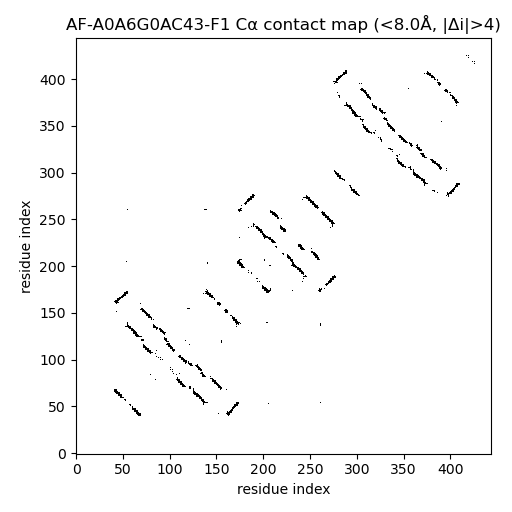08 ? -21.582 -17.011 48.266 1.00 93.62 408 LYS A O 1
ATOM 3203 N N . PRO A 1 409 ? -20.379 -18.907 48.292 1.00 90.06 409 PRO A N 1
ATOM 3204 C CA . PRO A 1 409 ? -21.098 -19.450 49.439 1.00 90.06 409 PRO A CA 1
ATOM 3205 C C . PRO A 1 409 ? -20.852 -18.578 50.674 1.00 90.06 409 PRO A C 1
ATOM 3207 O O . PRO A 1 409 ? -19.760 -18.028 50.838 1.00 90.06 409 PRO A O 1
ATOM 3210 N N . VAL A 1 410 ? -21.845 -18.486 51.563 1.00 83.38 410 VAL A N 1
ATOM 3211 C CA . VAL A 1 410 ? -21.670 -17.814 52.858 1.00 83.38 410 VAL A CA 1
ATOM 3212 C C . VAL A 1 410 ? -20.503 -18.481 53.599 1.00 83.38 410 VAL A C 1
ATOM 3214 O O . VAL A 1 410 ? -20.476 -19.713 53.688 1.00 83.38 410 VAL A O 1
ATOM 3217 N N . PRO A 1 411 ? -19.524 -17.719 54.121 1.00 73.75 411 PRO A N 1
ATOM 3218 C CA . PRO A 1 411 ? -18.383 -18.302 54.810 1.00 73.75 411 PRO A CA 1
ATOM 3219 C C . PRO A 1 411 ? -18.848 -19.077 56.046 1.00 73.75 411 PRO A C 1
ATOM 3221 O O . PRO A 1 411 ? -19.324 -18.505 57.025 1.00 73.75 411 PRO A O 1
ATOM 3224 N N . THR A 1 412 ? -18.685 -20.398 56.013 1.00 67.69 412 THR A N 1
ATOM 3225 C CA . THR A 1 412 ? -18.850 -21.257 57.187 1.00 67.69 412 THR A CA 1
ATOM 3226 C C . THR A 1 412 ? -17.523 -21.349 57.930 1.00 67.69 412 THR A C 1
ATOM 3228 O O . THR A 1 412 ? -16.498 -21.647 57.316 1.00 67.69 412 THR A O 1
ATOM 3231 N N . PHE A 1 413 ? -17.526 -21.159 59.248 1.00 59.59 413 PHE A N 1
ATOM 3232 C CA . PHE A 1 413 ? -16.378 -21.491 60.091 1.00 59.59 413 PHE A CA 1
ATOM 3233 C C . PHE A 1 413 ? -16.620 -22.833 60.787 1.00 59.59 413 PHE A C 1
ATOM 3235 O O . PHE A 1 413 ? -17.740 -23.134 61.202 1.00 59.59 413 PHE A O 1
ATOM 3242 N N . GLN A 1 414 ? -15.574 -23.650 60.924 1.00 60.00 414 GLN A N 1
ATOM 3243 C CA . GLN A 1 414 ? -15.655 -24.838 61.769 1.00 60.00 414 GLN A CA 1
ATOM 3244 C C . GLN A 1 414 ? -15.528 -24.437 63.238 1.00 60.00 414 GLN A C 1
ATOM 3246 O O . GLN A 1 414 ? -14.557 -23.793 63.632 1.00 60.00 414 GLN A O 1
ATOM 3251 N N . LEU A 1 415 ? -16.503 -24.850 64.047 1.00 59.25 415 LEU A N 1
ATOM 3252 C CA . LEU A 1 415 ? -16.425 -24.787 65.500 1.00 59.25 415 LEU A CA 1
ATOM 3253 C C . LEU A 1 415 ? -16.094 -26.183 66.037 1.00 59.25 415 LEU A C 1
ATOM 3255 O O . LEU A 1 415 ? -16.942 -27.074 66.025 1.00 59.25 415 LEU A O 1
ATOM 3259 N N . SER A 1 416 ? -14.872 -26.363 66.531 1.00 68.25 416 SER A N 1
ATOM 3260 C CA . SER A 1 416 ? -14.483 -27.570 67.264 1.00 68.25 416 SER A CA 1
ATOM 3261 C C . SER A 1 416 ? -14.741 -27.365 68.753 1.00 68.25 416 SER A C 1
ATOM 3263 O O . SER A 1 416 ? -14.146 -26.479 69.366 1.00 68.25 416 SER A O 1
ATOM 3265 N N . VAL A 1 417 ? -15.611 -28.187 69.344 1.00 65.12 417 VAL A N 1
ATOM 3266 C CA . VAL A 1 417 ? -15.877 -28.188 70.790 1.00 65.12 417 VAL A CA 1
ATOM 3267 C C . VAL A 1 417 ? -15.347 -29.483 71.396 1.00 65.12 417 VAL A C 1
ATOM 3269 O O . VAL A 1 417 ? -15.804 -30.569 71.046 1.00 65.12 417 VAL A O 1
ATOM 3272 N N . THR A 1 418 ? -14.395 -29.374 72.321 1.00 68.88 418 THR A N 1
ATOM 3273 C CA . THR A 1 418 ? -13.894 -30.518 73.094 1.00 68.88 418 THR A CA 1
ATOM 3274 C C . THR A 1 418 ? -14.747 -30.693 74.347 1.00 68.88 418 THR A C 1
ATOM 3276 O O . THR A 1 418 ? -14.801 -29.796 75.187 1.00 68.88 418 THR A O 1
ATOM 3279 N N . LEU A 1 419 ? -15.402 -31.847 74.488 1.00 68.31 419 LEU A N 1
ATOM 3280 C CA . LEU A 1 419 ? -16.198 -32.190 75.668 1.00 68.31 419 LEU A CA 1
ATOM 3281 C C . LEU A 1 419 ? -15.361 -32.956 76.701 1.00 68.31 419 LEU A C 1
ATOM 3283 O O . LEU A 1 419 ? -14.646 -33.897 76.359 1.00 68.31 419 LEU A O 1
ATOM 3287 N N . ALA A 1 420 ? -15.472 -32.573 77.975 1.00 72.56 420 ALA A N 1
ATOM 3288 C CA . ALA A 1 420 ? -14.894 -33.328 79.083 1.00 72.56 420 ALA A CA 1
ATOM 3289 C C . ALA A 1 420 ? -15.729 -34.587 79.390 1.00 72.56 420 ALA A C 1
ATOM 3291 O O . ALA A 1 420 ? -16.941 -34.615 79.172 1.00 72.56 420 ALA A O 1
ATOM 3292 N N . ASN A 1 421 ? -15.088 -35.630 79.926 1.00 73.88 421 ASN A N 1
ATOM 3293 C CA . ASN A 1 421 ? -15.752 -36.899 80.228 1.00 73.88 421 ASN A CA 1
ATOM 3294 C C . ASN A 1 421 ? -16.923 -36.685 81.214 1.00 73.88 421 ASN A C 1
ATOM 3296 O O . ASN A 1 421 ? -16.731 -36.103 82.281 1.00 73.88 421 ASN A O 1
ATOM 3300 N N . GLY A 1 422 ? -18.128 -37.127 80.844 1.00 74.94 422 GLY A N 1
ATOM 3301 C CA . GLY A 1 422 ? -19.362 -36.928 81.619 1.00 74.94 422 GLY A CA 1
ATOM 3302 C C . GLY A 1 422 ? -20.220 -35.718 81.220 1.00 74.94 422 GLY A C 1
ATOM 3303 O O . GLY A 1 422 ? -21.320 -35.575 81.746 1.00 74.94 422 GLY A O 1
ATOM 3304 N N . TRP A 1 423 ? -19.776 -34.877 80.279 1.00 69.31 423 TRP A N 1
ATOM 3305 C CA . TRP A 1 423 ? -20.592 -33.795 79.715 1.00 69.31 423 TRP A CA 1
ATOM 3306 C C . TRP A 1 423 ? -21.334 -34.283 78.467 1.00 69.31 423 TRP A C 1
ATOM 3308 O O . TRP A 1 423 ? -20.716 -34.799 77.538 1.00 69.31 423 TRP A O 1
ATOM 3318 N N . ASN A 1 424 ? -22.656 -34.102 78.425 1.00 71.25 424 ASN A N 1
ATOM 3319 C CA . ASN A 1 424 ? -23.518 -34.511 77.307 1.00 71.25 424 ASN A CA 1
ATOM 3320 C C . ASN A 1 424 ? -24.245 -33.338 76.622 1.00 71.25 424 ASN A C 1
ATOM 3322 O O . ASN A 1 424 ? -25.087 -33.571 75.758 1.00 71.25 424 ASN A O 1
ATOM 3326 N N . MET A 1 425 ? -23.937 -32.089 76.989 1.00 62.84 425 MET A N 1
ATOM 3327 C CA . MET A 1 425 ? -24.548 -30.897 76.398 1.00 62.84 425 MET A CA 1
ATOM 3328 C C . MET A 1 425 ? -23.496 -29.851 76.023 1.00 62.84 425 MET A C 1
ATOM 3330 O O . MET A 1 425 ? -22.612 -29.529 76.814 1.00 62.84 425 MET A O 1
ATOM 3334 N N . VAL A 1 426 ? -23.642 -29.295 74.819 1.00 60.38 426 VAL A N 1
ATOM 3335 C CA . VAL A 1 426 ? -22.908 -28.126 74.319 1.00 60.38 426 VAL A CA 1
ATOM 3336 C C . VAL A 1 426 ? -23.929 -27.022 74.060 1.00 60.38 426 VAL A C 1
ATOM 3338 O O . VAL A 1 426 ? -24.888 -27.243 73.326 1.00 60.38 426 VAL A O 1
ATOM 3341 N N . SER A 1 427 ? -23.723 -25.839 74.640 1.00 64.44 427 SER A N 1
ATOM 3342 C CA . SER A 1 427 ? -24.468 -24.626 74.285 1.00 64.44 427 SER A CA 1
ATOM 3343 C C . SER A 1 427 ? -23.557 -23.720 73.465 1.00 64.44 427 SER A C 1
ATOM 3345 O O . SER A 1 427 ? -22.473 -23.361 73.925 1.00 64.44 427 SER A O 1
ATOM 3347 N N . ILE A 1 428 ? -23.973 -23.382 72.244 1.00 59.47 428 ILE A N 1
ATOM 3348 C CA . ILE A 1 428 ? -23.244 -22.466 71.362 1.00 59.47 428 ILE A CA 1
ATOM 3349 C C . ILE A 1 428 ? -23.980 -21.122 71.408 1.00 59.47 428 ILE A C 1
ATOM 3351 O O . ILE A 1 428 ? -25.088 -21.031 70.875 1.00 59.47 428 ILE A O 1
ATOM 3355 N N . PRO A 1 429 ? -23.423 -20.073 72.036 1.00 49.84 429 PRO A N 1
ATOM 3356 C CA . PRO A 1 429 ? -24.052 -18.763 72.011 1.00 49.84 429 PRO A CA 1
ATOM 3357 C C . PRO A 1 429 ? -23.953 -18.165 70.602 1.00 49.84 429 PRO A C 1
ATOM 3359 O O . PRO A 1 429 ? -22.864 -17.985 70.059 1.00 49.84 429 PRO A O 1
ATOM 3362 N N . GLY A 1 430 ? -25.105 -17.835 70.021 1.00 49.69 430 GLY A N 1
ATOM 3363 C CA . GLY A 1 430 ? -25.239 -17.112 68.759 1.00 49.69 430 GLY A CA 1
ATOM 3364 C C . GLY A 1 430 ? -26.329 -16.049 68.882 1.00 49.69 430 GLY A C 1
ATOM 3365 O O . GLY A 1 430 ? -27.292 -16.219 69.629 1.00 49.69 430 GLY A O 1
ATOM 3366 N N . LYS A 1 431 ? -26.175 -14.920 68.184 1.00 45.03 431 LYS A N 1
ATOM 3367 C CA . LYS A 1 431 ? -27.179 -13.850 68.195 1.00 45.03 431 LYS A CA 1
ATOM 3368 C C . LYS A 1 431 ? -28.435 -14.335 67.458 1.00 45.03 431 LYS A C 1
ATOM 3370 O O . LYS A 1 431 ? -28.376 -14.661 66.278 1.00 45.03 431 LYS A O 1
ATOM 3375 N N . HIS A 1 432 ? -29.547 -14.383 68.185 1.00 46.59 432 HIS A N 1
ATOM 3376 C CA . HIS A 1 432 ? -30.885 -14.779 67.741 1.00 46.59 432 HIS A CA 1
ATOM 3377 C C . HIS A 1 432 ? -31.313 -14.081 66.426 1.00 46.59 432 HIS A C 1
ATOM 3379 O O . HIS A 1 432 ? -31.399 -12.849 66.410 1.00 46.59 432 HIS A O 1
ATOM 3385 N N . PRO A 1 433 ? -31.656 -14.807 65.344 1.00 47.69 433 PRO A N 1
ATOM 3386 C CA . PRO A 1 433 ? -32.392 -14.241 64.215 1.00 47.69 433 PRO A CA 1
ATOM 3387 C C . PRO A 1 433 ? -33.838 -13.979 64.660 1.00 47.69 433 PRO A C 1
ATOM 3389 O O . PRO A 1 433 ? -34.573 -14.902 64.999 1.00 47.69 433 PRO A O 1
ATOM 3392 N N . LEU A 1 434 ? -34.237 -12.711 64.764 1.00 39.50 434 LEU A N 1
ATOM 3393 C CA . LEU A 1 434 ? -35.599 -12.318 65.149 1.00 39.50 434 LEU A CA 1
ATOM 3394 C C . LEU A 1 434 ? -36.631 -12.924 64.167 1.00 39.50 434 LEU A C 1
ATOM 3396 O O . LEU A 1 434 ? -36.415 -12.861 62.960 1.00 39.50 434 LEU A O 1
ATOM 3400 N N . ASN A 1 435 ? -37.754 -13.445 64.696 1.00 43.56 435 ASN A N 1
ATOM 3401 C CA . ASN A 1 435 ? -39.010 -13.819 63.998 1.00 43.56 435 ASN A CA 1
ATOM 3402 C C . ASN A 1 435 ? -39.300 -15.302 63.651 1.00 43.56 435 ASN A C 1
ATOM 3404 O O . ASN A 1 435 ? -40.046 -15.546 62.705 1.00 43.56 435 ASN A O 1
ATOM 3408 N N . GLN A 1 436 ? -38.821 -16.300 64.409 1.00 43.41 436 GLN A N 1
ATOM 3409 C CA . GLN A 1 436 ? -39.195 -17.712 64.157 1.00 43.41 436 GLN A CA 1
ATOM 3410 C C . GLN A 1 436 ? -40.158 -18.391 65.154 1.00 43.41 436 GLN A C 1
ATOM 3412 O O . GLN A 1 436 ? -40.365 -19.586 65.011 1.00 43.41 436 GLN A O 1
ATOM 3417 N N . ASN A 1 437 ? -40.824 -17.688 66.084 1.00 40.88 437 ASN A N 1
ATOM 3418 C CA . ASN A 1 437 ? -41.895 -18.264 66.936 1.00 40.88 437 ASN A CA 1
ATOM 3419 C C . ASN A 1 437 ? -41.587 -19.675 67.503 1.00 40.88 437 ASN A C 1
ATOM 3421 O O . ASN A 1 437 ? -42.407 -20.589 67.416 1.00 40.88 437 ASN A O 1
ATOM 3425 N N . ILE A 1 438 ? -40.399 -19.859 68.085 1.00 41.41 438 ILE A N 1
ATOM 3426 C CA . ILE A 1 438 ? -40.064 -21.056 68.865 1.00 41.41 438 ILE A CA 1
ATOM 3427 C C . ILE A 1 438 ? -39.704 -20.601 70.277 1.00 41.41 438 ILE A C 1
ATOM 3429 O O . ILE A 1 438 ? -38.747 -19.847 70.463 1.00 41.41 438 ILE A O 1
ATOM 3433 N N . ASP A 1 439 ? -40.459 -21.080 71.264 1.00 42.12 439 ASP A N 1
ATOM 3434 C CA . ASP A 1 439 ? -40.144 -20.893 72.676 1.00 42.12 439 ASP A CA 1
ATOM 3435 C C . ASP A 1 439 ? -38.888 -21.694 73.034 1.00 42.12 439 ASP A C 1
ATOM 3437 O O . ASP A 1 439 ? -38.834 -22.916 72.879 1.00 42.12 439 ASP A O 1
ATOM 3441 N N . THR A 1 440 ? -37.863 -21.004 73.533 1.00 46.59 440 THR A N 1
ATOM 3442 C CA . THR A 1 440 ? -36.688 -21.641 74.138 1.00 46.59 440 THR A CA 1
ATOM 3443 C C . THR A 1 440 ? -36.676 -21.386 75.642 1.00 46.59 440 THR A C 1
ATOM 3445 O O . THR A 1 440 ? -37.186 -20.381 76.131 1.00 46.59 440 THR A O 1
ATOM 3448 N N . TRP A 1 441 ? -36.103 -22.334 76.384 1.00 43.00 441 TRP A N 1
ATOM 3449 C CA . TRP A 1 441 ? -36.245 -22.544 77.834 1.00 43.00 441 TRP A CA 1
ATOM 3450 C C . TRP A 1 441 ? -35.608 -21.474 78.757 1.00 43.00 441 TRP A C 1
ATOM 3452 O O . TRP A 1 441 ? -35.294 -21.765 79.907 1.00 43.00 441 TRP A O 1
ATOM 3462 N N . TRP A 1 442 ? -35.402 -20.247 78.269 1.00 45.41 442 TRP A N 1
ATOM 3463 C CA . TRP A 1 442 ? -34.727 -19.151 78.983 1.00 45.41 442 TRP A CA 1
ATOM 3464 C C . TRP A 1 442 ? -35.615 -17.905 79.135 1.00 45.41 442 TRP A C 1
ATOM 3466 O O . TRP A 1 442 ? -35.112 -16.827 79.435 1.00 45.41 442 TRP A O 1
ATOM 3476 N N . ALA A 1 443 ? -36.927 -18.030 78.921 1.00 37.16 443 ALA A N 1
ATOM 3477 C CA . ALA A 1 443 ? -37.889 -16.979 79.236 1.00 37.16 443 ALA A CA 1
ATOM 3478 C C . ALA A 1 443 ? -38.473 -17.196 80.644 1.00 37.16 443 ALA A C 1
ATOM 3480 O O . ALA A 1 443 ? -39.585 -17.700 80.778 1.00 37.16 443 ALA A O 1
ATOM 3481 N N . PHE A 1 444 ? -37.701 -16.830 81.671 1.00 36.09 444 PHE A N 1
ATOM 3482 C CA . PHE A 1 444 ? -38.177 -16.460 83.010 1.00 36.09 444 PHE A CA 1
ATOM 3483 C C . PHE A 1 444 ? -37.262 -15.398 83.612 1.00 36.09 444 PHE A C 1
ATOM 3485 O O . PHE A 1 444 ? -36.025 -15.560 83.495 1.00 36.09 444 PHE A O 1
#

Foldseek 3Di:
DDDDDDDDDDDDDDDDDDDDDDDDDDDDDDDDDDDPPPDPDWAWEKAKDEEEDEAQDKDKIWIKIAGPDWFFKKKKKKQADPQWFFDPPFKDFPLDDQKDWDWDPPDRGIIMIMIGHPVQDTRDDRIDTGMMTMIRGHDAFDKAWMDMDPIFTAHSVRDGPHDYYHTYIYGYFYWDKDFAQEEEQEEDELPDKDKDFGKMATQTQAKKWWADKAKPDPQKGWPDDDTDIHHHGGMGTIIIMGHDNDFAKDKIKIWIAIRGRPPGTPIHIYIYGYAHAWEKEWEEEEAEAQDKTKIFIKIQGPDFFQKKKKKKFADPQKFFDPPFKDFDQLDDQKDKDWDDPDRRIIMIIIDHPVSDTGDDRIDTGIMTMITGHDDFDKTKMDIDPIAGQHSVRDGRHPYYHIYIYGYHYDDDDDDDDDDDPPDDDDDDDDDDDPDDPDDDPPDD

Secondary structure (DSSP, 8-state):
-------PPP---PPP---------------------------EEEEEPPEEEETTSEEEEEEEEEESS--SEEEEEEE--TTEEEEEEEEEE-S-SS-EEEEEEEETTEEEEEEE-TT-PPPSSSSSEEEEEEEEE-S-SSEEEEEEEEEEEE-TTS-B---EEE-EEEEEE---EEE-SEEEEEEEETT--EEEEEEEEE-SSS-EEEEEEEESSTTEEE-S-S-EEE-TT-EEEEEEEE--SS-EEEEEEEEEEES-SS-SSEEEEEEEEEE--EEEEEPPEEEETT-EEEEEEEEEES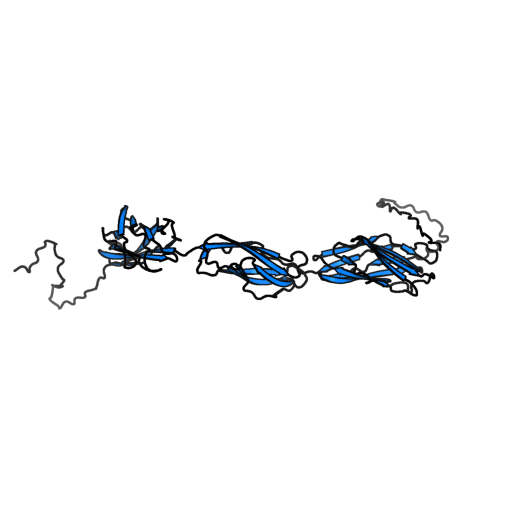S--SEEEEEEE--TTEEE-TT--EE-TT-SS-EEEEEEEETTEEEEEEE-SS-PPPSSSSSEEEEEEEEE-S--EEEEEEEEEEEEE-TT--B---EEE-EEEEEEPP-PPP---PPPTT-----------S------TT--

pLDDT: mean 88.18, std 21.14, range [24.59, 98.81]

Nearest PDB structures (foldseek):
  7som-assembly1_E  TM=3.621E-01  e=8.921E-13  Chlamydomonas reinhardtii
  7sqc-assembly1_O0  TM=3.891E-01  e=1.343E-11  Chlamydomonas reinhardtii
  7n6g-assembly1_3K  TM=4.712E-01  e=3.424E-08  Chlamydomonas reinhardtii
  7sqc-assembly1_M1  TM=4.645E-01  e=6.425E-08  Chlamydomonas reinhardtii
  7n6g-assembly1_3J  TM=4.620E-01  e=5.294E-08  Chlamydomonas reinhardtii

Radius of gyration: 48.17 Å; Cα contacts (8 Å, |Δi|>4): 1046; chains: 1; bounding box: 84×68×151 Å